Protein AF-0000000085931974 (afdb_homodimer)

Nearest PDB structures (foldseek):
  4r8u-assembly2_B  TM=4.110E-01  e=5.109E-01  Escherichia coli K-12
  4irc-assembly1_F  TM=4.741E-01  e=1.560E+00  Escherichia coli K-12
  1unn-assembly1_C  TM=3.376E-01  e=4.242E-01  Escherichia coli
  3ngd-assembly1_A  TM=4.685E-01  e=1.766E+00  Homo sapiens
  7yll-assembly1_A  TM=4.801E-01  e=3.097E-01  Caldanaerobacter subterraneus subsp. tengcongensis MB4

Structure (mmCIF, N/CA/C/O backbone):
data_AF-0000000085931974-model_v1
#
loop_
_entity.id
_entity.type
_entity.pdbx_description
1 polymer 'PD-(D/E)XK nuclease superfamily protein'
#
loop_
_atom_site.group_PDB
_atom_site.id
_atom_site.type_symbol
_atom_site.label_atom_id
_atom_site.label_alt_id
_atom_site.label_comp_id
_atom_site.label_asym_id
_atom_site.label_entity_id
_atom_site.label_seq_id
_atom_site.pdbx_PDB_ins_code
_atom_site.Cartn_x
_atom_site.Cartn_y
_atom_site.Cartn_z
_atom_site.occupancy
_atom_site.B_iso_or_equiv
_atom_site.auth_seq_id
_atom_site.auth_comp_id
_atom_site.auth_asym_id
_atom_site.auth_atom_id
_atom_site.pdbx_PDB_model_num
ATOM 1 N N . MET A 1 1 ? -8.586 -16.469 12.344 1 43.38 1 MET A N 1
ATOM 2 C CA . MET A 1 1 ? -7.152 -16.75 12.461 1 43.38 1 MET A CA 1
ATOM 3 C C . MET A 1 1 ? -6.367 -15.984 11.398 1 43.38 1 MET A C 1
ATOM 5 O O . MET A 1 1 ? -6.785 -15.922 10.242 1 43.38 1 MET A O 1
ATOM 9 N N . LYS A 1 2 ? -5.371 -15.203 11.82 1 60.91 2 LYS A N 1
ATOM 10 C CA . LYS A 1 2 ? -4.48 -14.359 11.023 1 60.91 2 LYS A CA 1
ATOM 11 C C . LYS A 1 2 ? -3.498 -15.211 10.219 1 60.91 2 LYS A C 1
ATOM 13 O O . LYS A 1 2 ? -3.211 -16.344 10.586 1 60.91 2 LYS A O 1
ATOM 18 N N . ILE A 1 3 ? -3.277 -14.836 9.008 1 62.09 3 ILE A N 1
ATOM 19 C CA . ILE A 1 3 ? -2.293 -15.484 8.156 1 62.09 3 ILE A CA 1
ATOM 20 C C . ILE A 1 3 ? -0.945 -15.539 8.867 1 62.09 3 ILE A C 1
ATOM 22 O O . ILE A 1 3 ? -0.57 -14.602 9.57 1 62.09 3 ILE A O 1
ATOM 26 N N . HIS A 1 4 ? -0.477 -16.781 9.023 1 52.97 4 HIS A N 1
ATOM 27 C CA . HIS A 1 4 ? 0.817 -17 9.664 1 52.97 4 HIS A CA 1
ATOM 28 C C . HIS A 1 4 ? 1.928 -17.125 8.625 1 52.97 4 HIS A C 1
ATOM 30 O O . HIS A 1 4 ? 1.738 -17.75 7.578 1 52.97 4 HIS A O 1
ATOM 36 N N . TYR A 1 5 ? 3.035 -16.562 8.914 1 55.66 5 TYR A N 1
ATOM 37 C CA . TYR A 1 5 ? 4.191 -16.672 8.039 1 55.66 5 TYR A CA 1
ATOM 38 C C . TYR A 1 5 ? 4.754 -18.094 8.07 1 55.66 5 TYR A C 1
ATOM 40 O O . TYR A 1 5 ? 5.246 -18.594 7.055 1 55.66 5 TYR A O 1
ATOM 48 N N . PHE A 1 6 ? 4.441 -18.703 9.211 1 53.41 6 PHE A N 1
ATOM 49 C CA . PHE A 1 6 ? 4.957 -20.062 9.367 1 53.41 6 PHE A CA 1
ATOM 50 C C . PHE A 1 6 ? 3.816 -21.078 9.367 1 53.41 6 PHE A C 1
ATOM 52 O O . PHE A 1 6 ? 2.818 -20.891 10.062 1 53.41 6 PHE A O 1
ATOM 59 N N . GLN A 1 7 ? 3.979 -22.094 8.492 1 66.12 7 GLN A N 1
ATOM 60 C CA . GLN A 1 7 ? 2.941 -23.094 8.266 1 66.12 7 GLN A CA 1
ATOM 61 C C . GLN A 1 7 ? 2.576 -23.812 9.555 1 66.12 7 GLN A C 1
ATOM 63 O O . GLN A 1 7 ? 3.457 -24.266 10.289 1 66.12 7 GLN A O 1
ATOM 68 N N . ARG A 1 8 ? 1.282 -23.859 9.938 1 56.88 8 ARG A N 1
ATOM 69 C CA . ARG A 1 8 ? 0.79 -24.531 11.141 1 56.88 8 ARG A CA 1
ATOM 70 C C . ARG A 1 8 ? -0.161 -25.672 10.781 1 56.88 8 ARG A C 1
ATOM 72 O O . ARG A 1 8 ? -0.506 -26.484 11.633 1 56.88 8 ARG A O 1
ATOM 79 N N . TYR A 1 9 ? -0.478 -25.688 9.586 1 64.69 9 TYR A N 1
ATOM 80 C CA . TYR A 1 9 ? -1.444 -26.688 9.148 1 64.69 9 TYR A CA 1
ATOM 81 C C . TYR A 1 9 ? -0.74 -27.938 8.633 1 64.69 9 TYR A C 1
ATOM 83 O O . TYR A 1 9 ? 0.382 -27.859 8.125 1 64.69 9 TYR A O 1
ATOM 91 N N . HIS A 1 10 ? -1.449 -29.109 8.797 1 69.5 10 HIS A N 1
ATOM 92 C CA . HIS A 1 10 ? -0.823 -30.359 8.391 1 69.5 10 HIS A CA 1
ATOM 93 C C . HIS A 1 10 ? -1.6 -31.016 7.254 1 69.5 10 HIS A C 1
ATOM 95 O O . HIS A 1 10 ? -1.014 -31.703 6.406 1 69.5 10 HIS A O 1
ATOM 101 N N . ALA A 1 11 ? -2.928 -30.766 7.301 1 79.06 11 ALA A N 1
ATOM 102 C CA . ALA A 1 11 ? -3.674 -31.344 6.18 1 79.06 11 ALA A CA 1
ATOM 103 C C . ALA A 1 11 ? -3.355 -30.609 4.883 1 79.06 11 ALA A C 1
ATOM 105 O O . ALA A 1 11 ? -3.271 -29.375 4.863 1 79.06 11 ALA A O 1
ATOM 106 N N . LYS A 1 12 ? -3.129 -31.344 3.818 1 81.25 12 LYS A N 1
ATOM 107 C CA . LYS A 1 12 ? -2.645 -30.828 2.545 1 81.25 12 LYS A CA 1
ATOM 108 C C . LYS A 1 12 ? -3.541 -29.703 2.031 1 81.25 12 LYS A C 1
ATOM 110 O O . LYS A 1 12 ? -3.051 -28.688 1.54 1 81.25 12 LYS A O 1
ATOM 115 N N . GLU A 1 13 ? -4.832 -29.938 2.18 1 87.25 13 GLU A N 1
ATOM 116 C CA . GLU A 1 13 ? -5.781 -28.938 1.685 1 87.25 13 GLU A CA 1
ATOM 117 C C . GLU A 1 13 ? -5.66 -27.625 2.461 1 87.25 13 GLU A C 1
ATOM 119 O O . GLU A 1 13 ? -5.656 -26.547 1.867 1 87.25 13 GLU A O 1
ATOM 124 N N . ASN A 1 14 ? -5.523 -27.703 3.787 1 85.12 14 ASN A N 1
ATOM 125 C CA . ASN A 1 14 ? -5.371 -26.516 4.629 1 85.12 14 ASN A CA 1
ATOM 126 C C . ASN A 1 14 ? -4.051 -25.812 4.352 1 85.12 14 ASN A C 1
ATOM 128 O O . ASN A 1 14 ? -3.988 -24.578 4.387 1 85.12 14 ASN A O 1
ATOM 132 N N . VAL A 1 15 ? -3.07 -26.594 4.102 1 87 15 VAL A N 1
ATOM 133 C CA . VAL A 1 15 ? -1.764 -26.031 3.793 1 87 15 VAL A CA 1
ATOM 134 C C . VAL A 1 15 ? -1.839 -25.25 2.484 1 87 15 VAL A C 1
ATOM 136 O O . VAL A 1 15 ? -1.319 -24.125 2.389 1 87 15 VAL A O 1
ATOM 139 N N . ALA A 1 16 ? -2.514 -25.844 1.49 1 90.75 16 ALA A N 1
ATOM 140 C CA . ALA A 1 16 ? -2.66 -25.172 0.2 1 90.75 16 ALA A CA 1
ATOM 141 C C . ALA A 1 16 ? -3.385 -23.828 0.353 1 90.75 16 ALA A C 1
ATOM 143 O O . ALA A 1 16 ? -2.967 -22.828 -0.218 1 90.75 16 ALA A O 1
ATOM 144 N N . THR A 1 17 ? -4.438 -23.891 1.145 1 91.81 17 THR A N 1
ATOM 145 C CA . THR A 1 17 ? -5.207 -22.688 1.388 1 91.81 17 THR A CA 1
ATOM 146 C C . THR A 1 17 ? -4.355 -21.641 2.107 1 91.81 17 THR A C 1
ATOM 148 O O . THR A 1 17 ? -4.324 -20.469 1.708 1 91.81 17 THR A O 1
ATOM 151 N N . ALA A 1 18 ? -3.707 -22.031 3.148 1 89.56 18 ALA A N 1
ATOM 152 C CA . ALA A 1 18 ? -2.891 -21.125 3.955 1 89.56 18 ALA A CA 1
ATOM 153 C C . ALA A 1 18 ? -1.789 -20.5 3.115 1 89.56 18 ALA A C 1
ATOM 155 O O . ALA A 1 18 ? -1.567 -19.281 3.191 1 89.56 18 ALA A O 1
ATOM 156 N N . ASN A 1 19 ? -1.112 -21.297 2.344 1 90.69 19 ASN A N 1
ATOM 157 C CA . ASN A 1 19 ? -0.037 -20.781 1.501 1 90.69 19 ASN A CA 1
ATOM 158 C C . ASN A 1 19 ? -0.562 -19.812 0.454 1 90.69 19 ASN A C 1
ATOM 160 O O . ASN A 1 19 ? 0.1 -18.812 0.136 1 90.69 19 ASN A O 1
ATOM 164 N N . THR A 1 20 ? -1.69 -20.156 -0.089 1 93.56 20 THR A N 1
ATOM 165 C CA . THR A 1 20 ? -2.295 -19.266 -1.069 1 93.56 20 THR A CA 1
ATOM 166 C C . THR A 1 20 ? -2.646 -17.922 -0.432 1 93.56 20 THR A C 1
ATOM 168 O O . THR A 1 20 ? -2.359 -16.859 -1 1 93.56 20 THR A O 1
ATOM 171 N N . MET A 1 21 ? -3.246 -17.953 0.757 1 93.06 21 MET A N 1
ATOM 172 C CA . MET A 1 21 ? -3.6 -16.719 1.454 1 93.06 21 MET A CA 1
ATOM 173 C C . MET A 1 21 ? -2.35 -15.93 1.828 1 93.06 21 MET A C 1
ATOM 175 O O . MET A 1 21 ? -2.359 -14.695 1.807 1 93.06 21 MET A O 1
ATOM 179 N N . LEU A 1 22 ? -1.318 -16.625 2.221 1 91.56 22 LEU A N 1
ATOM 180 C CA . LEU A 1 22 ? -0.052 -15.969 2.512 1 91.56 22 LEU A CA 1
ATOM 181 C C . LEU A 1 22 ? 0.477 -15.242 1.279 1 91.56 22 LEU A C 1
ATOM 183 O O . LEU A 1 22 ? 0.931 -14.102 1.374 1 91.56 22 LEU A O 1
ATOM 187 N N . LEU A 1 23 ? 0.426 -15.953 0.101 1 93.06 23 LEU A N 1
ATOM 188 C CA . LEU A 1 23 ? 0.842 -15.336 -1.154 1 93.06 23 LEU A CA 1
ATOM 189 C C . LEU A 1 23 ? 0.071 -14.047 -1.408 1 93.06 23 LEU A C 1
ATOM 191 O O . LEU A 1 23 ? 0.668 -13.016 -1.722 1 93.06 23 LEU A O 1
ATOM 195 N N . LEU A 1 24 ? -1.22 -14.125 -1.218 1 94.31 24 LEU A N 1
ATOM 196 C CA . LEU A 1 24 ? -2.07 -12.977 -1.489 1 94.31 24 LEU A CA 1
ATOM 197 C C . LEU A 1 24 ? -1.818 -11.859 -0.476 1 94.31 24 LEU A C 1
ATOM 199 O O . LEU A 1 24 ? -1.807 -10.68 -0.833 1 94.31 24 LEU A O 1
ATOM 203 N N . SER A 1 25 ? -1.664 -12.242 0.721 1 92.69 25 SER A N 1
ATOM 204 C CA . SER A 1 25 ? -1.343 -11.266 1.757 1 92.69 25 SER A CA 1
ATOM 205 C C . SER A 1 25 ? -0.024 -10.562 1.46 1 92.69 25 SER A C 1
ATOM 207 O O . SER A 1 25 ? 0.095 -9.352 1.657 1 92.69 25 SER A O 1
ATOM 209 N N . ARG A 1 26 ? 0.921 -11.25 0.996 1 90.69 26 ARG A N 1
ATOM 210 C CA . ARG A 1 26 ? 2.213 -10.68 0.633 1 90.69 26 ARG A CA 1
ATOM 211 C C . ARG A 1 26 ? 2.072 -9.703 -0.529 1 90.69 26 ARG A C 1
ATOM 213 O O . ARG A 1 26 ? 2.713 -8.648 -0.544 1 90.69 26 ARG A O 1
ATOM 220 N N . LEU A 1 27 ? 1.305 -10.172 -1.467 1 93.06 27 LEU A N 1
ATOM 221 C CA . LEU A 1 27 ? 1.057 -9.266 -2.586 1 93.06 27 LEU A CA 1
ATOM 222 C C . LEU A 1 27 ? 0.436 -7.961 -2.102 1 93.06 27 LEU A C 1
ATOM 224 O O . LEU A 1 27 ? 0.832 -6.879 -2.543 1 93.06 27 LEU A O 1
ATOM 228 N N . TYR A 1 28 ? -0.49 -8.023 -1.194 1 92.19 28 TYR A N 1
ATOM 229 C CA . TYR A 1 28 ? -1.161 -6.855 -0.639 1 92.19 28 TYR A CA 1
ATOM 230 C C . TYR A 1 28 ? -0.172 -5.953 0.089 1 92.19 28 TYR A C 1
ATOM 232 O O . TYR A 1 28 ? -0.203 -4.73 -0.073 1 92.19 28 TYR A O 1
ATOM 240 N N . GLN A 1 29 ? 0.639 -6.566 0.833 1 88 29 GLN A N 1
ATOM 241 C CA . GLN A 1 29 ? 1.618 -5.812 1.61 1 88 29 GLN A CA 1
ATOM 242 C C . GLN A 1 29 ? 2.666 -5.172 0.703 1 88 29 GLN A C 1
ATOM 244 O O . GLN A 1 29 ? 3.143 -4.07 0.977 1 88 29 GLN A O 1
ATOM 249 N N . TYR A 1 30 ? 2.982 -5.902 -0.3 1 89.94 30 TYR A N 1
ATOM 250 C CA . TYR A 1 30 ? 3.984 -5.418 -1.243 1 89.94 30 TYR A CA 1
ATOM 251 C C . TYR A 1 30 ? 3.473 -4.203 -2.008 1 89.94 30 TYR A C 1
ATOM 253 O O . TYR A 1 30 ? 4.18 -3.199 -2.137 1 89.94 30 TYR A O 1
ATOM 261 N N . SER A 1 31 ? 2.303 -4.293 -2.508 1 91.06 31 SER A N 1
ATOM 262 C CA . SER A 1 31 ? 1.658 -3.213 -3.246 1 91.06 31 SER A CA 1
ATOM 263 C C . SER A 1 31 ? 0.14 -3.355 -3.225 1 91.06 31 SER A C 1
ATOM 265 O O . SER A 1 31 ? -0.415 -4.234 -3.889 1 91.06 31 SER A O 1
ATOM 267 N N . THR A 1 32 ? -0.448 -2.447 -2.582 1 91.25 32 THR A N 1
ATOM 268 C CA . THR A 1 32 ? -1.904 -2.451 -2.498 1 91.25 32 THR A CA 1
ATOM 269 C C . THR A 1 32 ? -2.525 -2.268 -3.881 1 91.25 32 THR A C 1
ATOM 271 O O . THR A 1 32 ? -3.531 -2.9 -4.203 1 91.25 32 THR A O 1
ATOM 274 N N . ASP A 1 33 ? -1.926 -1.483 -4.672 1 90.06 33 ASP A N 1
ATOM 275 C CA . ASP A 1 33 ? -2.42 -1.232 -6.023 1 90.06 33 ASP A CA 1
ATOM 276 C C . ASP A 1 33 ? -2.385 -2.506 -6.867 1 90.06 33 ASP A C 1
ATOM 278 O O . ASP A 1 33 ? -3.363 -2.838 -7.539 1 90.06 33 ASP A O 1
ATOM 282 N N . LYS A 1 34 ? -1.275 -3.223 -6.836 1 91.38 34 LYS A N 1
ATOM 283 C CA . LYS A 1 34 ? -1.141 -4.449 -7.613 1 91.38 34 LYS A CA 1
ATOM 284 C C . LYS A 1 34 ? -2.096 -5.527 -7.109 1 91.38 34 LYS A C 1
ATOM 286 O O . LYS A 1 34 ? -2.656 -6.289 -7.902 1 91.38 34 LYS A O 1
ATOM 291 N N . PHE A 1 35 ? -2.246 -5.543 -5.809 1 94.69 35 PHE A N 1
ATOM 292 C CA . PHE A 1 35 ? -3.178 -6.496 -5.215 1 94.69 35 PHE A CA 1
ATOM 293 C C . PHE A 1 35 ? -4.594 -6.258 -5.727 1 94.69 35 PHE A C 1
ATOM 295 O O . PHE A 1 35 ? -5.277 -7.195 -6.145 1 94.69 35 PHE A O 1
ATOM 302 N N . PHE A 1 36 ? -5.02 -5.043 -5.777 1 93.75 36 PHE A N 1
ATOM 303 C CA . PHE A 1 36 ? -6.383 -4.746 -6.188 1 93.75 36 PHE A CA 1
ATOM 304 C C . PHE A 1 36 ? -6.531 -4.867 -7.699 1 93.75 36 PHE A C 1
ATOM 306 O O . PHE A 1 36 ? -7.59 -5.262 -8.195 1 93.75 36 PHE A O 1
ATOM 313 N N . ARG A 1 37 ? -5.527 -4.551 -8.406 1 90.62 37 ARG A N 1
ATOM 314 C CA . ARG A 1 37 ? -5.566 -4.812 -9.836 1 90.62 37 ARG A CA 1
ATOM 315 C C . ARG A 1 37 ? -5.762 -6.297 -10.117 1 90.62 37 ARG A C 1
ATOM 317 O O . ARG A 1 37 ? -6.523 -6.672 -11.016 1 90.62 37 ARG A O 1
ATOM 324 N N . PHE A 1 38 ? -5.043 -7.098 -9.367 1 93.38 38 PHE A N 1
ATOM 325 C CA . PHE A 1 38 ? -5.191 -8.547 -9.445 1 93.38 38 PHE A CA 1
ATOM 326 C C . PHE A 1 38 ? -6.633 -8.961 -9.172 1 93.38 38 PHE A C 1
ATOM 328 O O . PHE A 1 38 ? -7.238 -9.68 -9.969 1 93.38 38 PHE A O 1
ATOM 335 N N . LEU A 1 39 ? -7.246 -8.461 -8.078 1 94.69 39 LEU A N 1
ATOM 336 C CA . LEU A 1 39 ? -8.617 -8.828 -7.742 1 94.69 39 LEU A CA 1
ATOM 337 C C . LEU A 1 39 ? -9.594 -8.32 -8.797 1 94.69 39 LEU A C 1
ATOM 339 O O . LEU A 1 39 ? -10.5 -9.047 -9.203 1 94.69 39 LEU A O 1
ATOM 343 N N . ASN A 1 40 ? -9.391 -7.105 -9.195 1 91.31 40 ASN A N 1
ATOM 344 C CA . ASN A 1 40 ? -10.305 -6.461 -10.133 1 91.31 40 ASN A CA 1
ATOM 345 C C . ASN A 1 40 ? -10.297 -7.156 -11.492 1 91.31 40 ASN A C 1
ATOM 347 O O . ASN A 1 40 ? -11.273 -7.078 -12.242 1 91.31 40 ASN A O 1
ATOM 351 N N . SER A 1 41 ? -9.258 -7.84 -11.773 1 85.12 41 SER A N 1
ATOM 352 C CA . SER A 1 41 ? -9.117 -8.477 -13.078 1 85.12 41 SER A CA 1
ATOM 353 C C . SER A 1 41 ? -10.047 -9.688 -13.203 1 85.12 41 SER A C 1
ATOM 355 O O . SER A 1 41 ? -10.367 -10.117 -14.312 1 85.12 41 SER A O 1
ATOM 357 N N . TRP A 1 42 ? -10.547 -10.219 -12.07 1 85.69 42 TRP A N 1
ATOM 358 C CA . TRP A 1 42 ? -11.312 -11.445 -12.234 1 85.69 42 TRP A CA 1
ATOM 359 C C . TRP A 1 42 ? -12.414 -11.539 -11.18 1 85.69 42 TRP A C 1
ATOM 361 O O . TRP A 1 42 ? -13.43 -12.211 -11.398 1 85.69 42 TRP A O 1
ATOM 371 N N . ALA A 1 43 ? -12.211 -10.961 -10.047 1 90.06 43 ALA A N 1
ATOM 372 C CA . ALA A 1 43 ? -13.117 -11.211 -8.93 1 90.06 43 ALA A CA 1
ATOM 373 C C . ALA A 1 43 ? -14.297 -10.242 -8.953 1 90.06 43 ALA A C 1
ATOM 375 O O . ALA A 1 43 ? -15.422 -10.609 -8.594 1 90.06 43 ALA A O 1
ATOM 376 N N . PHE A 1 44 ? -14.031 -9.047 -9.375 1 91.5 44 PHE A N 1
ATOM 377 C CA . PHE A 1 44 ? -15.047 -8.008 -9.227 1 91.5 44 PHE A CA 1
ATOM 378 C C . PHE A 1 44 ? -15.539 -7.543 -10.594 1 91.5 44 PHE A C 1
ATOM 380 O O . PHE A 1 44 ? -14.836 -7.68 -11.594 1 91.5 44 PHE A O 1
ATOM 387 N N . PRO A 1 45 ? -16.797 -7.082 -10.602 1 85.88 45 PRO A N 1
ATOM 388 C CA . PRO A 1 45 ? -17.281 -6.504 -11.859 1 85.88 45 PRO A CA 1
ATOM 389 C C . PRO A 1 45 ? -16.531 -5.238 -12.258 1 85.88 45 PRO A C 1
ATOM 391 O O . PRO A 1 45 ? -15.914 -4.586 -11.406 1 85.88 45 PRO A O 1
ATOM 394 N N . GLU A 1 46 ? -16.672 -4.984 -13.508 1 82.19 46 GLU A N 1
ATOM 395 C CA . GLU A 1 46 ? -16.047 -3.768 -14.023 1 82.19 46 GLU A CA 1
ATOM 396 C C . GLU A 1 46 ? -16.625 -2.527 -13.344 1 82.19 46 GLU A C 1
ATOM 398 O O . GLU A 1 46 ? -17.828 -2.438 -13.125 1 82.19 46 GLU A O 1
ATOM 403 N N . GLY A 1 47 ? -15.758 -1.657 -12.93 1 78.69 47 GLY A N 1
ATOM 404 C CA . GLY A 1 47 ? -16.219 -0.398 -12.367 1 78.69 47 GLY A CA 1
ATOM 405 C C . GLY A 1 47 ? -16.219 -0.389 -10.844 1 78.69 47 GLY A C 1
ATOM 406 O O . GLY A 1 47 ? -16.328 0.67 -10.227 1 78.69 47 GLY A O 1
ATOM 407 N N . PHE A 1 48 ? -16.188 -1.596 -10.234 1 88.5 48 PHE A N 1
ATOM 408 C CA . PHE A 1 48 ? -16.125 -1.634 -8.773 1 88.5 48 PHE A CA 1
ATOM 409 C C . PHE A 1 48 ? -14.852 -0.977 -8.266 1 88.5 48 PHE A C 1
ATOM 411 O O . PHE A 1 48 ? -13.758 -1.291 -8.734 1 88.5 48 PHE A O 1
ATOM 418 N N . GLU A 1 49 ? -15.016 -0.059 -7.359 1 88.56 49 GLU A N 1
ATOM 419 C CA . GLU A 1 49 ? -13.875 0.586 -6.727 1 88.56 49 GLU A CA 1
ATOM 420 C C . GLU A 1 49 ? -13.453 -0.148 -5.453 1 88.56 49 GLU A C 1
ATOM 422 O O . GLU A 1 49 ? -13.961 0.144 -4.371 1 88.56 49 GLU A O 1
ATOM 427 N N . SER A 1 50 ? -12.469 -1.005 -5.609 1 90.44 50 SER A N 1
ATOM 428 C CA . SER A 1 50 ? -12.039 -1.844 -4.496 1 90.44 50 SER A CA 1
ATOM 429 C C . SER A 1 50 ? -11.164 -1.065 -3.525 1 90.44 50 SER A C 1
ATOM 431 O O . SER A 1 50 ? -11.086 -1.402 -2.342 1 90.44 50 SER A O 1
ATOM 433 N N . GLU A 1 51 ? -10.5 -0.057 -4.023 1 91.31 51 GLU A N 1
ATOM 434 C CA . GLU A 1 51 ? -9.641 0.776 -3.186 1 91.31 51 GLU A CA 1
ATOM 435 C C . GLU A 1 51 ? -10.398 1.986 -2.648 1 91.31 51 GLU A C 1
ATOM 437 O O . GLU A 1 51 ? -11.555 2.213 -3.016 1 91.31 51 GLU A O 1
ATOM 442 N N . ILE A 1 52 ? -9.734 2.678 -1.794 1 92.56 52 ILE A N 1
ATOM 443 C CA . ILE A 1 52 ? -10.297 3.891 -1.213 1 92.56 52 ILE A CA 1
ATOM 444 C C . ILE A 1 52 ? -10.523 4.93 -2.309 1 92.56 52 ILE A C 1
ATOM 446 O O . ILE A 1 52 ? -9.711 5.059 -3.227 1 92.56 52 ILE A O 1
ATOM 450 N N . VAL A 1 53 ? -11.641 5.625 -2.229 1 91 53 VAL A N 1
ATOM 451 C CA . VAL A 1 53 ? -11.953 6.676 -3.189 1 91 53 VAL A CA 1
ATOM 452 C C . VAL A 1 53 ? -12.039 8.023 -2.475 1 91 53 VAL A C 1
ATOM 454 O O . VAL A 1 53 ? -12.719 8.141 -1.448 1 91 53 VAL A O 1
ATOM 457 N N . PHE A 1 54 ? -11.25 8.977 -2.965 1 91.69 54 PHE A N 1
ATOM 458 C CA . PHE A 1 54 ? -11.344 10.367 -2.541 1 91.69 54 PHE A CA 1
ATOM 459 C C . PHE A 1 54 ? -12.172 11.18 -3.533 1 91.69 54 PHE A C 1
ATOM 461 O O . PHE A 1 54 ? -11.867 11.203 -4.727 1 91.69 54 PHE A O 1
ATOM 468 N N . GLN A 1 55 ? -13.25 11.766 -3.059 1 89.12 55 GLN A N 1
ATOM 469 C CA . GLN A 1 55 ? -14.094 12.562 -3.945 1 89.12 55 GLN A CA 1
ATOM 470 C C . GLN A 1 55 ? -14.305 13.969 -3.389 1 89.12 55 GLN A C 1
ATOM 472 O O . GLN A 1 55 ? -14.586 14.133 -2.199 1 89.12 55 GLN A O 1
ATOM 477 N N . LEU A 1 56 ? -14.062 14.93 -4.246 1 88.88 56 LEU A N 1
ATOM 478 C CA . LEU A 1 56 ? -14.328 16.312 -3.857 1 88.88 56 LEU A CA 1
ATOM 479 C C . LEU A 1 56 ? -15.727 16.734 -4.289 1 88.88 56 LEU A C 1
ATOM 481 O O . LEU A 1 56 ? -16.234 16.266 -5.309 1 88.88 56 LEU A O 1
ATOM 485 N N . GLN A 1 57 ? -16.344 17.484 -3.504 1 82.38 57 GLN A N 1
ATOM 486 C CA . GLN A 1 57 ? -17.625 18.125 -3.818 1 82.38 57 GLN A CA 1
ATOM 487 C C . GLN A 1 57 ? -18.672 17.094 -4.234 1 82.38 57 GLN A C 1
ATOM 489 O O . GLN A 1 57 ? -19.297 17.219 -5.289 1 82.38 57 GLN A O 1
ATOM 494 N N . GLU A 1 58 ? -18.797 16.188 -3.385 1 84 58 GLU A N 1
ATOM 495 C CA . GLU A 1 58 ? -19.797 15.156 -3.672 1 84 58 GLU A CA 1
ATOM 496 C C . GLU A 1 58 ? -21.203 15.688 -3.482 1 84 58 GLU A C 1
ATOM 498 O O . GLU A 1 58 ? -21.578 16.125 -2.385 1 84 58 GLU A O 1
ATOM 503 N N . LYS A 1 59 ? -21.906 15.625 -4.598 1 78.62 59 LYS A N 1
ATOM 504 C CA . LYS A 1 59 ? -23.281 16.125 -4.578 1 78.62 59 LYS A CA 1
ATOM 505 C C . LYS A 1 59 ? -24.266 15.023 -4.195 1 78.62 59 LYS A C 1
ATOM 507 O O . LYS A 1 59 ? -24.172 13.898 -4.691 1 78.62 59 LYS A O 1
ATOM 512 N N . ASN A 1 60 ? -24.953 15.305 -3.135 1 76.81 60 ASN A N 1
ATOM 513 C CA . ASN A 1 60 ? -26.078 14.445 -2.791 1 76.81 60 ASN A CA 1
ATOM 514 C C . ASN A 1 60 ? -27.406 15.188 -2.93 1 76.81 60 ASN A C 1
ATOM 516 O O . ASN A 1 60 ? -27.438 16.359 -3.312 1 76.81 60 ASN A O 1
ATOM 520 N N . ASP A 1 61 ? -28.531 14.562 -2.922 1 68.31 61 ASP A N 1
ATOM 521 C CA . ASP A 1 61 ? -29.844 15.148 -3.172 1 68.31 61 ASP A CA 1
ATOM 522 C C . ASP A 1 61 ? -30.062 16.391 -2.316 1 68.31 61 ASP A C 1
ATOM 524 O O . ASP A 1 61 ? -30.641 17.375 -2.783 1 68.31 61 ASP A O 1
ATOM 528 N N . LYS A 1 62 ? -29.469 16.484 -1.146 1 70.38 62 LYS A N 1
ATOM 529 C CA . LYS A 1 62 ? -29.859 17.547 -0.221 1 70.38 62 LYS A CA 1
ATOM 530 C C . LYS A 1 62 ? -28.656 18.438 0.126 1 70.38 62 LYS A C 1
ATOM 532 O O . LYS A 1 62 ? -28.812 19.469 0.776 1 70.38 62 LYS A O 1
ATOM 537 N N . SER A 1 63 ? -27.5 17.938 -0.292 1 79.44 63 SER A N 1
ATOM 538 C CA . SER A 1 63 ? -26.344 18.688 0.177 1 79.44 63 SER A CA 1
ATOM 539 C C . SER A 1 63 ? -25.094 18.344 -0.621 1 79.44 63 SER A C 1
ATOM 541 O O . SER A 1 63 ? -25.062 17.328 -1.323 1 79.44 63 SER A O 1
ATOM 543 N N . VAL A 1 64 ? -24.219 19.312 -0.656 1 85.25 64 VAL A N 1
ATOM 544 C CA . VAL A 1 64 ? -22.922 19.094 -1.286 1 85.25 64 VAL A CA 1
ATOM 545 C C . VAL A 1 64 ? -21.828 19.016 -0.218 1 85.25 64 VAL A C 1
ATOM 547 O O . VAL A 1 64 ? -21.562 19.984 0.482 1 85.25 64 VAL A O 1
ATOM 550 N N . LEU A 1 65 ? -21.312 17.766 -0.049 1 89.56 65 LEU A N 1
ATOM 551 C CA . LEU A 1 65 ? -20.172 17.578 0.845 1 89.56 65 LEU A CA 1
ATOM 552 C C . LEU A 1 65 ? -18.891 18.078 0.203 1 89.56 65 LEU A C 1
ATOM 554 O O . LEU A 1 65 ? -18.656 17.875 -0.994 1 89.56 65 LEU A O 1
ATOM 558 N N . ASP A 1 66 ? -18.062 18.672 0.971 1 90.12 66 ASP A N 1
ATOM 559 C CA . ASP A 1 66 ? -16.797 19.156 0.429 1 90.12 66 ASP A CA 1
ATOM 560 C C . ASP A 1 66 ? -15.938 18.016 -0.079 1 90.12 66 ASP A C 1
ATOM 562 O O . ASP A 1 66 ? -15.242 18.141 -1.087 1 90.12 66 ASP A O 1
ATOM 566 N N . ALA A 1 67 ? -15.938 16.969 0.663 1 92.25 67 ALA A N 1
ATOM 567 C CA . ALA A 1 67 ? -15.18 15.797 0.237 1 92.25 67 ALA A CA 1
ATOM 568 C C . ALA A 1 67 ? -15.719 14.523 0.896 1 92.25 67 ALA A C 1
ATOM 570 O O . ALA A 1 67 ? -16.453 14.594 1.889 1 92.25 67 ALA A O 1
ATOM 571 N N . THR A 1 68 ? -15.438 13.422 0.317 1 94.19 68 THR A N 1
ATOM 572 C CA . THR A 1 68 ? -15.711 12.125 0.923 1 94.19 68 THR A CA 1
ATOM 573 C C . THR A 1 68 ? -14.523 11.188 0.74 1 94.19 68 THR A C 1
ATOM 575 O O . THR A 1 68 ? -13.797 11.281 -0.252 1 94.19 68 THR A O 1
ATOM 578 N N . ILE A 1 69 ? -14.25 10.414 1.674 1 94.44 69 ILE A N 1
ATOM 579 C CA . ILE A 1 69 ? -13.367 9.25 1.618 1 94.44 69 ILE A CA 1
ATOM 580 C C . ILE A 1 69 ? -14.18 7.977 1.811 1 94.44 69 ILE A C 1
ATOM 582 O O . ILE A 1 69 ? -14.789 7.773 2.865 1 94.44 69 ILE A O 1
ATOM 586 N N . THR A 1 70 ? -14.211 7.176 0.827 1 95 70 THR A N 1
ATOM 587 C CA . THR A 1 70 ? -15.086 6.012 0.897 1 95 70 THR A CA 1
ATOM 588 C C . THR A 1 70 ? -14.328 4.734 0.558 1 95 70 THR A C 1
ATOM 590 O O . THR A 1 70 ? -13.414 4.754 -0.27 1 95 70 THR A O 1
ATOM 593 N N . GLN A 1 71 ? -14.672 3.688 1.216 1 94.94 71 GLN A N 1
ATOM 594 C CA . GLN A 1 71 ? -14.258 2.32 0.923 1 94.94 71 GLN A CA 1
ATOM 595 C C . GLN A 1 71 ? -15.461 1.383 0.852 1 94.94 71 GLN A C 1
ATOM 597 O O . GLN A 1 71 ? -16.25 1.308 1.792 1 94.94 71 GLN A O 1
ATOM 602 N N . ASP A 1 72 ? -15.586 0.682 -0.203 1 94.31 72 ASP A N 1
ATOM 603 C CA . ASP A 1 72 ? -16.672 -0.279 -0.367 1 94.31 72 ASP A CA 1
ATOM 604 C C . ASP A 1 72 ? -16.297 -1.635 0.229 1 94.31 72 ASP A C 1
ATOM 606 O O . ASP A 1 72 ? -15.117 -1.96 0.357 1 94.31 72 ASP A O 1
ATOM 610 N N . SER A 1 73 ? -17.281 -2.332 0.566 1 95.44 73 SER A N 1
ATOM 611 C CA . SER A 1 73 ? -17.047 -3.629 1.195 1 95.44 73 SER A CA 1
ATOM 612 C C . SER A 1 73 ? -17.031 -4.75 0.161 1 95.44 73 SER A C 1
ATOM 614 O O . SER A 1 73 ? -17.703 -4.66 -0.87 1 95.44 73 SER A O 1
ATOM 616 N N . PHE A 1 74 ? -16.297 -5.781 0.388 1 96.19 74 PHE A N 1
ATOM 617 C CA . PHE A 1 74 ? -16.391 -7.031 -0.36 1 96.19 74 PHE A CA 1
ATOM 618 C C . PHE A 1 74 ? -16.016 -8.219 0.517 1 96.19 74 PHE A C 1
ATOM 620 O O . PHE A 1 74 ? -15.406 -8.047 1.578 1 96.19 74 PHE A O 1
ATOM 627 N N . LYS A 1 75 ? -16.453 -9.383 0.151 1 95.62 75 LYS A N 1
ATOM 628 C CA . LYS A 1 75 ? -16.094 -10.656 0.766 1 95.62 75 LYS A CA 1
ATOM 629 C C . LYS A 1 75 ? -15.82 -11.727 -0.294 1 95.62 75 LYS A C 1
ATOM 631 O O . LYS A 1 75 ? -16.641 -11.93 -1.192 1 95.62 75 LYS A O 1
ATOM 636 N N . ILE A 1 76 ? -14.664 -12.25 -0.216 1 96.56 76 ILE A N 1
ATOM 637 C CA . ILE A 1 76 ? -14.32 -13.414 -1.025 1 96.56 76 ILE A CA 1
ATOM 638 C C . ILE A 1 76 ? -14.227 -14.648 -0.138 1 96.56 76 ILE A C 1
ATOM 640 O O . ILE A 1 76 ? -13.359 -14.734 0.735 1 96.56 76 ILE A O 1
ATOM 644 N N . ALA A 1 77 ? -15.156 -15.523 -0.277 1 96.19 77 ALA A N 1
ATOM 645 C CA . ALA A 1 77 ? -15.125 -16.812 0.405 1 96.19 77 ALA A CA 1
ATOM 646 C C . ALA A 1 77 ? -14.414 -17.859 -0.441 1 96.19 77 ALA A C 1
ATOM 648 O O . ALA A 1 77 ? -14.766 -18.078 -1.604 1 96.19 77 ALA A O 1
ATOM 649 N N . VAL A 1 78 ? -13.438 -18.5 0.113 1 95.31 78 VAL A N 1
ATOM 650 C CA . VAL A 1 78 ? -12.586 -19.406 -0.653 1 95.31 78 VAL A CA 1
ATOM 651 C C . VAL A 1 78 ? -12.828 -20.844 -0.201 1 95.31 78 VAL A C 1
ATOM 653 O O . VAL A 1 78 ? -12.812 -21.141 0.998 1 95.31 78 VAL A O 1
ATOM 656 N N . GLU A 1 79 ? -13.148 -21.703 -1.058 1 94.94 79 GLU A N 1
ATOM 657 C CA . GLU A 1 79 ? -13.188 -23.156 -0.876 1 94.94 79 GLU A CA 1
ATOM 658 C C . GLU A 1 79 ? -12.141 -23.844 -1.739 1 94.94 79 GLU A C 1
ATOM 660 O O . GLU A 1 79 ? -12.164 -23.734 -2.967 1 94.94 79 GLU A O 1
ATOM 665 N N . THR A 1 80 ? -11.227 -24.484 -1.139 1 93.88 80 THR A N 1
ATOM 666 C CA . THR A 1 80 ? -10.102 -25.109 -1.825 1 93.88 80 THR A CA 1
ATOM 667 C C . THR A 1 80 ? -10.242 -26.625 -1.827 1 93.88 80 THR A C 1
ATOM 669 O O . THR A 1 80 ? -10.695 -27.219 -0.841 1 93.88 80 THR A O 1
ATOM 672 N N . LYS A 1 81 ? -9.875 -27.25 -2.857 1 91.94 81 LYS A N 1
ATOM 673 C CA . LYS A 1 81 ? -9.797 -28.703 -2.971 1 91.94 81 LYS A CA 1
ATOM 674 C C . LYS A 1 81 ? -8.492 -29.125 -3.631 1 91.94 81 LYS A C 1
ATOM 676 O O . LYS A 1 81 ? -7.863 -28.344 -4.344 1 91.94 81 LYS A O 1
ATOM 681 N N . LEU A 1 82 ? -8.125 -30.359 -3.363 1 88.62 82 LEU A N 1
ATOM 682 C CA . LEU A 1 82 ? -6.922 -30.938 -3.965 1 88.62 82 LEU A CA 1
ATOM 683 C C . LEU A 1 82 ? -7.254 -31.656 -5.262 1 88.62 82 LEU A C 1
ATOM 685 O O . LEU A 1 82 ? -6.355 -32.125 -5.965 1 88.62 82 LEU A O 1
ATOM 689 N N . SER A 1 83 ? -8.492 -31.812 -5.441 1 81.75 83 SER A N 1
ATOM 690 C CA . SER A 1 83 ? -9.039 -32.312 -6.695 1 81.75 83 SER A CA 1
ATOM 691 C C . SER A 1 83 ? -10.273 -31.531 -7.117 1 81.75 83 SER A C 1
ATOM 693 O O . SER A 1 83 ? -10.656 -30.562 -6.453 1 81.75 83 SER A O 1
ATOM 695 N N . ASP A 1 84 ? -10.789 -31.812 -8.203 1 70.69 84 ASP A N 1
ATOM 696 C CA . ASP A 1 84 ? -11.93 -31.047 -8.68 1 70.69 84 ASP A CA 1
ATOM 697 C C . ASP A 1 84 ? -13.211 -31.453 -7.953 1 70.69 84 ASP A C 1
ATOM 699 O O . ASP A 1 84 ? -14.312 -31.188 -8.438 1 70.69 84 ASP A O 1
ATOM 703 N N . TRP A 1 85 ? -13.062 -31.922 -6.832 1 77.94 85 TRP A N 1
ATOM 704 C CA . TRP A 1 85 ? -14.25 -32.469 -6.184 1 77.94 85 TRP A CA 1
ATOM 705 C C . TRP A 1 85 ? -14.883 -31.453 -5.246 1 77.94 85 TRP A C 1
ATOM 707 O O . TRP A 1 85 ? -14.727 -31.547 -4.027 1 77.94 85 TRP A O 1
ATOM 717 N N . PHE A 1 86 ? -15.617 -30.594 -5.809 1 89.44 86 PHE A N 1
ATOM 718 C CA . PHE A 1 86 ? -16.453 -29.703 -5.02 1 89.44 86 PHE A CA 1
ATOM 719 C C . PHE A 1 86 ? -17.859 -30.266 -4.863 1 89.44 86 PHE A C 1
ATOM 721 O O . PHE A 1 86 ? -18.469 -30.688 -5.844 1 89.44 86 PHE A O 1
ATOM 728 N N . TYR A 1 87 ? -18.328 -30.328 -3.666 1 87.25 87 TYR A N 1
ATOM 729 C CA . TYR A 1 87 ? -19.703 -30.797 -3.449 1 87.25 87 TYR A CA 1
ATOM 730 C C . TYR A 1 87 ? -20.688 -29.641 -3.488 1 87.25 87 TYR A C 1
ATOM 732 O O . TYR A 1 87 ? -20.531 -28.656 -2.752 1 87.25 87 TYR A O 1
ATOM 740 N N . THR A 1 88 ? -21.641 -29.875 -4.273 1 90.12 88 THR A N 1
ATOM 741 C CA . THR A 1 88 ? -22.641 -28.812 -4.484 1 90.12 88 THR A CA 1
ATOM 742 C C . THR A 1 88 ? -23.312 -28.438 -3.17 1 90.12 88 THR A C 1
ATOM 744 O O . THR A 1 88 ? -23.516 -27.25 -2.893 1 90.12 88 THR A O 1
ATOM 747 N N . ASP A 1 89 ? -23.609 -29.406 -2.348 1 89.81 89 ASP A N 1
ATOM 748 C CA . ASP A 1 89 ? -24.281 -29.141 -1.08 1 89.81 89 ASP A CA 1
ATOM 749 C C . ASP A 1 89 ? -23.406 -28.297 -0.158 1 89.81 89 ASP A C 1
ATOM 751 O O . ASP A 1 89 ? -23.906 -27.422 0.557 1 89.81 89 ASP A O 1
ATOM 755 N N . GLN A 1 90 ? -22.172 -28.656 -0.179 1 89.88 90 GLN A N 1
ATOM 756 C CA . GLN A 1 90 ? -21.234 -27.891 0.638 1 89.88 90 GLN A CA 1
ATOM 757 C C . GLN A 1 90 ? -21.156 -26.438 0.18 1 89.88 90 GLN A C 1
ATOM 759 O O . GLN A 1 90 ? -21.188 -25.516 1.002 1 89.88 90 GLN A O 1
ATOM 764 N N . LEU A 1 91 ? -21.094 -26.234 -1.1 1 93.75 91 LEU A N 1
ATOM 765 C CA . LEU A 1 91 ? -21 -24.891 -1.662 1 93.75 91 LEU A CA 1
ATOM 766 C C . LEU A 1 91 ? -22.25 -24.078 -1.341 1 93.75 91 LEU A C 1
ATOM 768 O O . LEU A 1 91 ? -22.172 -22.891 -1.045 1 93.75 91 LEU A O 1
ATOM 772 N N . GLU A 1 92 ? -23.359 -24.75 -1.366 1 92.25 92 GLU A N 1
ATOM 773 C CA . GLU A 1 92 ? -24.625 -24.078 -1.06 1 92.25 92 GLU A CA 1
ATOM 774 C C . GLU A 1 92 ? -24.641 -23.594 0.385 1 92.25 92 GLU A C 1
ATOM 776 O O . GLU A 1 92 ? -25.156 -22.5 0.667 1 92.25 92 GLU A O 1
ATOM 781 N N . ARG A 1 93 ? -24.156 -24.344 1.247 1 91.62 93 ARG A N 1
ATOM 782 C CA . ARG A 1 93 ? -24.094 -23.953 2.65 1 91.62 93 ARG A CA 1
ATOM 783 C C . ARG A 1 93 ? -23.234 -22.719 2.842 1 91.62 93 ARG A C 1
ATOM 785 O O . ARG A 1 93 ? -23.5 -21.891 3.717 1 91.62 93 ARG A O 1
ATOM 792 N N . HIS A 1 94 ? -22.203 -22.578 1.976 1 93.38 94 HIS A N 1
ATOM 793 C CA . HIS A 1 94 ? -21.266 -21.469 2.078 1 93.38 94 HIS A CA 1
ATOM 794 C C . HIS A 1 94 ? -21.938 -20.156 1.688 1 93.38 94 HIS A C 1
ATOM 796 O O . HIS A 1 94 ? -21.484 -19.078 2.076 1 93.38 94 HIS A O 1
ATOM 802 N N . LEU A 1 95 ? -23.031 -20.266 0.958 1 94.12 95 LEU A N 1
ATOM 803 C CA . LEU A 1 95 ? -23.688 -19.062 0.472 1 94.12 95 LEU A CA 1
ATOM 804 C C . LEU A 1 95 ? -24.25 -18.25 1.631 1 94.12 95 LEU A C 1
ATOM 806 O O . LEU A 1 95 ? -24.359 -17.016 1.538 1 94.12 95 LEU A O 1
ATOM 810 N N . SER A 1 96 ? -24.484 -18.906 2.703 1 91.06 96 SER A N 1
ATOM 811 C CA . SER A 1 96 ? -25.078 -18.25 3.857 1 91.06 96 SER A CA 1
ATOM 812 C C . SER A 1 96 ? -24.047 -17.406 4.605 1 91.06 96 SER A C 1
ATOM 814 O O . SER A 1 96 ? -24.406 -16.625 5.484 1 91.06 96 SER A O 1
ATO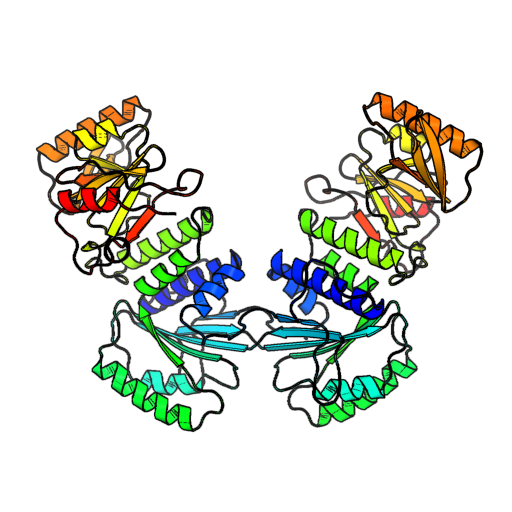M 816 N N . SER A 1 97 ? -22.797 -17.562 4.242 1 92.44 97 SER A N 1
ATOM 817 C CA . SER A 1 97 ? -21.734 -16.828 4.934 1 92.44 97 SER 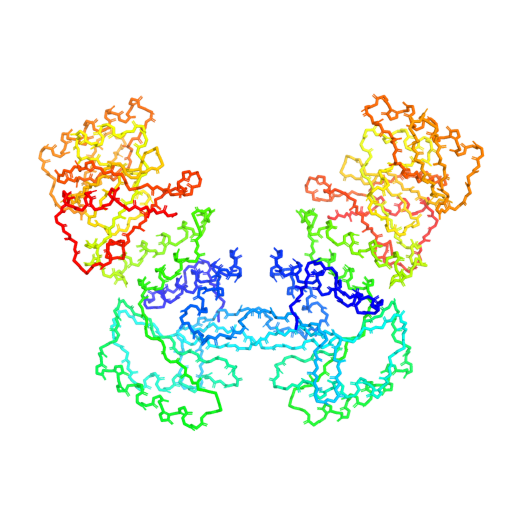A CA 1
ATOM 818 C C . SER A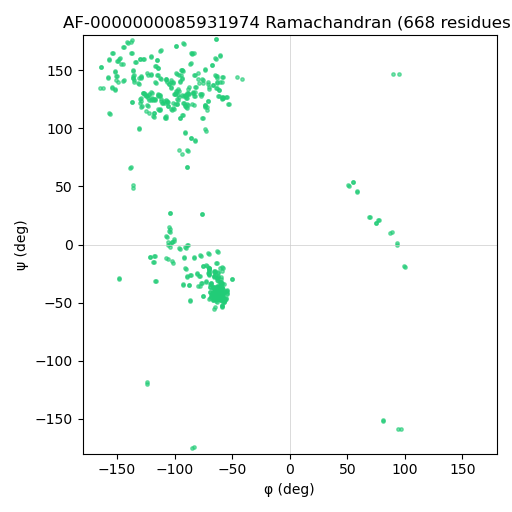 1 97 ? -21.703 -15.367 4.512 1 92.44 97 SER A C 1
ATOM 820 O O . SER A 1 97 ? -21.078 -14.539 5.18 1 92.44 97 SER A O 1
ATOM 822 N N . PHE A 1 98 ? -22.312 -15.062 3.406 1 93.94 98 PHE A N 1
ATOM 823 C CA . PHE A 1 98 ? -22.328 -13.695 2.9 1 93.94 98 PHE A CA 1
ATOM 824 C C . PHE A 1 98 ? -23.438 -12.891 3.57 1 93.94 98 PHE A C 1
ATOM 826 O O . PHE A 1 98 ? -24.5 -13.43 3.91 1 93.94 98 PHE A O 1
ATOM 833 N N . LYS A 1 99 ? -23.203 -11.625 3.785 1 89.88 99 LYS A N 1
ATOM 834 C CA . LYS A 1 99 ? -24.156 -10.719 4.414 1 89.88 99 LYS A CA 1
ATOM 835 C C . LYS A 1 99 ? -24.453 -9.523 3.52 1 89.88 99 LYS A C 1
ATOM 837 O O . LYS A 1 99 ? -24.891 -9.688 2.377 1 89.88 99 LYS A O 1
ATOM 842 N N . ASN A 1 100 ? -24.188 -8.297 3.938 1 88.75 100 ASN A N 1
ATOM 843 C CA . ASN A 1 100 ? -24.578 -7.117 3.18 1 88.75 100 ASN A CA 1
ATOM 844 C C . ASN A 1 100 ? -23.375 -6.496 2.455 1 88.75 100 ASN A C 1
ATOM 846 O O . ASN A 1 100 ? -23.375 -5.301 2.166 1 88.75 100 ASN A O 1
ATOM 850 N N . GLU A 1 101 ? -22.391 -7.332 2.154 1 93.5 101 GLU A N 1
ATOM 851 C CA . GLU A 1 101 ? -21.234 -6.805 1.427 1 93.5 101 GLU A CA 1
ATOM 852 C C . GLU A 1 101 ? -21.641 -6.32 0.037 1 93.5 101 GLU A C 1
ATOM 854 O O . GLU A 1 101 ? -22.484 -6.93 -0.619 1 93.5 101 GLU A O 1
ATOM 859 N N . LYS A 1 102 ? -20.984 -5.25 -0.417 1 93.88 102 LYS A N 1
ATOM 860 C CA . LYS A 1 102 ? -21.266 -4.695 -1.737 1 93.88 102 LYS A CA 1
ATOM 861 C C . LYS A 1 102 ? -20.875 -5.676 -2.842 1 93.88 102 LYS A C 1
ATOM 863 O O . LYS A 1 102 ? -21.578 -5.773 -3.859 1 93.88 102 LYS A O 1
ATOM 868 N N . GLN A 1 103 ? -19.734 -6.344 -2.678 1 94.81 103 GLN A N 1
ATOM 869 C CA . GLN A 1 103 ? -19.328 -7.414 -3.584 1 94.81 103 GLN A CA 1
ATOM 870 C C . GLN A 1 103 ? -19.141 -8.734 -2.832 1 94.81 103 GLN A C 1
ATOM 872 O O . GLN A 1 103 ? -18.562 -8.758 -1.745 1 94.81 103 GLN A O 1
ATOM 877 N N . LYS A 1 104 ? -19.75 -9.758 -3.387 1 96.56 104 LYS A N 1
ATOM 878 C CA . LYS A 1 104 ? -19.734 -11.102 -2.82 1 96.56 104 LYS A CA 1
ATOM 879 C C . LYS A 1 104 ? -19.188 -12.117 -3.828 1 96.56 104 LYS A C 1
ATOM 881 O O . LYS A 1 104 ? -19.75 -12.266 -4.918 1 96.56 104 LYS A O 1
ATOM 886 N N . VAL A 1 105 ? -18.094 -12.781 -3.465 1 97 105 VAL A N 1
ATOM 887 C CA . VAL A 1 105 ? -17.484 -13.719 -4.406 1 97 105 VAL A CA 1
ATOM 888 C C . VAL A 1 105 ? -17.234 -15.055 -3.711 1 97 105 VAL A C 1
ATOM 890 O O . VAL A 1 105 ? -16.641 -15.094 -2.633 1 97 105 VAL A O 1
ATOM 893 N N . LEU A 1 106 ? -17.781 -16.109 -4.207 1 97.19 106 LEU A N 1
ATOM 894 C CA . LEU A 1 106 ? -17.391 -17.469 -3.82 1 97.19 106 LEU A CA 1
ATOM 895 C C . LEU A 1 106 ? -16.312 -18.016 -4.758 1 97.19 106 LEU A C 1
ATOM 897 O O . LEU A 1 106 ? -16.578 -18.25 -5.938 1 97.19 106 LEU A O 1
ATOM 901 N N . LEU A 1 107 ? -15.156 -18.172 -4.238 1 96.75 107 LEU A N 1
ATOM 902 C CA . LEU A 1 107 ? -14.023 -18.641 -5.02 1 96.75 107 LEU A CA 1
ATOM 903 C C . LEU A 1 107 ? -13.773 -20.125 -4.758 1 96.75 107 LEU A C 1
ATOM 905 O O . LEU A 1 107 ? -13.531 -20.531 -3.619 1 96.75 107 LEU A O 1
ATOM 909 N N . THR A 1 108 ? -13.898 -20.906 -5.766 1 96.12 108 THR A N 1
ATOM 910 C CA . THR A 1 108 ? -13.5 -22.312 -5.695 1 96.12 108 THR A CA 1
ATOM 911 C C . THR A 1 108 ? -12.141 -22.516 -6.355 1 96.12 108 THR A C 1
ATOM 913 O O . THR A 1 108 ? -11.961 -22.219 -7.535 1 96.12 108 THR A O 1
ATOM 916 N N . LEU A 1 109 ? -11.219 -23.016 -5.602 1 95.25 109 LEU A N 1
ATOM 917 C CA . LEU A 1 109 ? -9.82 -23.141 -6.012 1 95.25 109 LEU A CA 1
ATOM 918 C C . LEU A 1 109 ? -9.391 -24.609 -5.996 1 95.25 109 LEU A C 1
ATOM 920 O O . LEU A 1 109 ? -9.555 -25.297 -4.988 1 95.25 109 LEU A O 1
ATOM 924 N N . ALA A 1 110 ? -8.883 -25.062 -7.082 1 93.62 110 ALA A N 1
ATOM 925 C CA . ALA A 1 110 ? -8.422 -26.438 -7.219 1 93.62 110 ALA A CA 1
ATOM 926 C C . ALA A 1 110 ? -7.344 -26.547 -8.289 1 93.62 110 ALA A C 1
ATOM 928 O O . ALA A 1 110 ? -7.066 -25.594 -9.008 1 93.62 110 ALA A O 1
ATOM 929 N N . PRO A 1 111 ? -6.625 -27.672 -8.305 1 88.75 111 PRO A N 1
ATOM 930 C CA . PRO A 1 111 ? -5.617 -27.859 -9.352 1 88.75 111 PRO A CA 1
ATOM 931 C C . PRO A 1 111 ? -6.215 -27.828 -10.758 1 88.75 111 PRO A C 1
ATOM 933 O O . PRO A 1 111 ? -5.535 -27.438 -11.711 1 88.75 111 PRO A O 1
ATOM 936 N N . GLU A 1 112 ? -7.5 -28.25 -10.859 1 85.12 112 GLU A N 1
ATOM 937 C CA . GLU A 1 112 ? -8.211 -28.25 -12.141 1 85.12 112 GLU A CA 1
ATOM 938 C C . GLU A 1 112 ? -9.57 -27.562 -12.016 1 85.12 112 GLU A C 1
ATOM 940 O O . GLU A 1 112 ? -10.125 -27.469 -10.922 1 85.12 112 GLU A O 1
ATOM 945 N N . TYR A 1 113 ? -10.078 -27.141 -13.156 1 88.94 113 TYR A N 1
ATOM 946 C CA . TYR A 1 113 ? -11.406 -26.531 -13.172 1 88.94 113 TYR A CA 1
ATOM 947 C C . TYR A 1 113 ? -12.477 -27.562 -12.844 1 88.94 113 TYR A C 1
ATOM 949 O O . TYR A 1 113 ? -12.312 -28.75 -13.125 1 88.94 113 TYR A O 1
ATOM 957 N N . MET A 1 114 ? -13.523 -27.047 -12.344 1 89.81 114 MET A N 1
ATOM 958 C CA . MET A 1 114 ? -14.672 -27.922 -12.102 1 89.81 114 MET A CA 1
ATOM 959 C C . MET A 1 114 ? -15.195 -28.5 -13.414 1 89.81 114 MET A C 1
ATOM 961 O O . MET A 1 114 ? -15.242 -27.812 -14.43 1 89.81 114 MET A O 1
ATOM 965 N N . GLU A 1 115 ? -15.633 -29.719 -13.273 1 87.31 115 GLU A N 1
ATOM 966 C CA . GLU A 1 115 ? -16.297 -30.312 -14.43 1 87.31 115 GLU A CA 1
ATOM 967 C C . GLU A 1 115 ? -17.516 -29.484 -14.852 1 87.31 115 GLU A C 1
ATOM 969 O O . GLU A 1 115 ? -18.25 -28.984 -14.008 1 87.31 115 GLU A O 1
ATOM 974 N N . THR A 1 116 ? -17.719 -29.438 -16.125 1 88.44 116 THR A N 1
ATOM 975 C CA . THR A 1 116 ? -18.719 -28.531 -16.719 1 88.44 116 THR A CA 1
ATOM 976 C C . THR A 1 116 ? -20.094 -28.797 -16.125 1 88.44 116 THR A C 1
ATOM 978 O O . THR A 1 116 ? -20.812 -27.875 -15.742 1 88.44 116 THR A O 1
ATOM 981 N N . GLU A 1 117 ? -20.453 -30.062 -16.094 1 89.94 117 GLU A N 1
ATOM 982 C CA . GLU A 1 117 ? -21.797 -30.406 -15.609 1 89.94 117 GLU A CA 1
ATOM 983 C C . GLU A 1 117 ? -21.953 -30.047 -14.133 1 89.94 117 GLU A C 1
ATOM 985 O O . GLU A 1 117 ? -23.016 -29.562 -13.719 1 89.94 117 GLU A O 1
ATOM 990 N N . LYS A 1 118 ? -20.953 -30.312 -13.406 1 89.19 118 LYS A N 1
ATOM 991 C CA . LYS A 1 118 ? -20.984 -29.984 -11.984 1 89.19 118 LYS A CA 1
ATOM 992 C C . LYS A 1 118 ? -21.062 -28.484 -11.766 1 89.19 118 LYS A C 1
ATOM 994 O O . LYS A 1 118 ? -21.797 -28.016 -10.898 1 89.19 118 LYS A O 1
ATOM 999 N N . ARG A 1 119 ? -20.312 -27.766 -12.531 1 92.19 119 ARG A N 1
ATOM 1000 C CA . ARG A 1 119 ? -20.312 -26.312 -12.438 1 92.19 119 ARG A CA 1
ATOM 1001 C C . ARG A 1 119 ? -21.688 -25.75 -12.781 1 92.19 119 ARG A C 1
ATOM 1003 O O . ARG A 1 119 ? -22.188 -24.859 -12.078 1 92.19 119 ARG A O 1
ATOM 1010 N N . LYS A 1 120 ? -22.25 -26.281 -13.812 1 92.75 120 LYS A N 1
ATOM 1011 C CA . LYS A 1 120 ? -23.578 -25.828 -14.234 1 92.75 120 LYS A CA 1
ATOM 1012 C C . LYS A 1 120 ? -24.625 -26.109 -13.164 1 92.75 120 LYS A C 1
ATOM 1014 O O . LYS A 1 120 ? -25.516 -25.281 -12.922 1 92.75 120 LYS A O 1
ATOM 1019 N N . MET A 1 121 ? -24.484 -27.297 -12.594 1 93.69 121 MET A N 1
ATOM 1020 C CA . MET A 1 121 ? -25.422 -27.656 -11.531 1 93.69 121 MET A CA 1
ATOM 1021 C C . MET A 1 121 ? -25.359 -26.672 -10.375 1 93.69 121 MET A C 1
ATOM 1023 O O . MET A 1 121 ? -26.391 -26.203 -9.891 1 93.69 121 MET A O 1
ATOM 1027 N N . PHE A 1 122 ? -24.234 -26.359 -9.938 1 94.88 122 PHE A N 1
ATOM 1028 C CA . PHE A 1 122 ? -24.078 -25.406 -8.836 1 94.88 122 PHE A CA 1
ATOM 1029 C C . PHE A 1 122 ? -24.562 -24.016 -9.25 1 94.88 122 PHE A C 1
ATOM 1031 O O . PHE A 1 122 ? -25.219 -23.328 -8.477 1 94.88 122 PHE A O 1
ATOM 1038 N N . GLU A 1 123 ? -24.172 -23.578 -10.414 1 94.25 123 GLU A N 1
ATOM 1039 C CA . GLU A 1 123 ? -24.531 -22.25 -10.883 1 94.25 123 GLU A CA 1
ATOM 1040 C C . GLU A 1 123 ? -26.047 -22.078 -10.961 1 94.25 123 GLU A C 1
ATOM 1042 O O . GLU A 1 123 ? -26.562 -20.984 -10.711 1 94.25 123 GLU A O 1
ATOM 1047 N N . SER A 1 124 ? -26.672 -23.188 -11.258 1 95.12 124 SER A N 1
ATOM 1048 C CA . SER A 1 124 ? -28.125 -23.141 -11.258 1 95.12 124 SER A CA 1
ATOM 1049 C C . SER A 1 124 ? -28.672 -22.922 -9.852 1 95.12 124 SER A C 1
ATOM 1051 O O . SER A 1 124 ? -29.594 -22.141 -9.656 1 95.12 124 SER A O 1
ATOM 1053 N N . ARG A 1 125 ? -28.125 -23.562 -8.938 1 94.69 125 ARG A N 1
ATOM 1054 C CA . ARG A 1 125 ? -28.516 -23.391 -7.547 1 94.69 125 ARG A CA 1
ATOM 1055 C C . ARG A 1 125 ? -28.188 -21.984 -7.055 1 94.69 125 ARG A C 1
ATOM 1057 O O . ARG A 1 125 ? -28.969 -21.391 -6.305 1 94.69 125 ARG A O 1
ATOM 1064 N N . LEU A 1 126 ? -27.078 -21.547 -7.438 1 96.12 126 LEU A N 1
ATOM 1065 C CA . LEU A 1 126 ? -26.641 -20.203 -7.074 1 96.12 126 LEU A CA 1
ATOM 1066 C C . LEU A 1 126 ? -27.594 -19.156 -7.617 1 96.12 126 LEU A C 1
ATOM 1068 O O . LEU A 1 126 ? -27.922 -18.172 -6.93 1 96.12 126 LEU A O 1
ATOM 1072 N N . ALA A 1 127 ? -28.016 -19.297 -8.844 1 95.62 127 ALA A N 1
ATOM 1073 C CA . ALA A 1 127 ? -28.969 -18.375 -9.461 1 95.62 127 ALA A CA 1
ATOM 1074 C C . ALA A 1 127 ? -30.266 -18.297 -8.672 1 95.62 127 ALA A C 1
ATOM 1076 O O . ALA A 1 127 ? -30.812 -17.219 -8.477 1 95.62 127 ALA A O 1
ATOM 1077 N N . THR A 1 128 ? -30.719 -19.453 -8.25 1 95.31 128 TH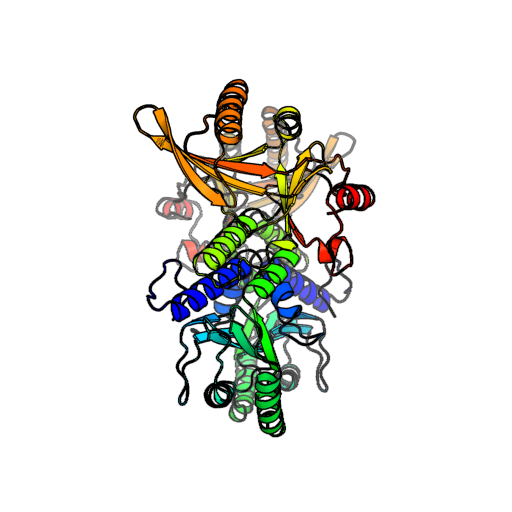R A N 1
ATOM 1078 C CA . THR A 1 128 ? -31.922 -19.5 -7.441 1 95.31 128 THR A CA 1
ATOM 1079 C C . THR A 1 128 ? -31.734 -18.766 -6.121 1 95.31 128 THR A C 1
ATOM 1081 O O . THR A 1 128 ? -32.594 -18.016 -5.688 1 95.31 128 THR A O 1
ATOM 1084 N N . TYR A 1 129 ? -30.625 -19 -5.539 1 95.25 129 TYR A N 1
ATOM 1085 C CA . TYR A 1 129 ? -30.297 -18.328 -4.281 1 95.25 129 TYR A CA 1
ATOM 1086 C C . TYR A 1 129 ? -30.219 -16.828 -4.469 1 95.25 129 TYR A C 1
ATOM 1088 O O . TYR A 1 129 ? -30.766 -16.062 -3.668 1 95.25 129 TYR A O 1
ATOM 1096 N N . ASN A 1 130 ? -29.562 -16.359 -5.531 1 95.69 130 ASN A N 1
ATOM 1097 C CA . ASN A 1 130 ? -29.328 -14.945 -5.82 1 95.69 130 ASN A CA 1
ATOM 1098 C C . ASN A 1 130 ? -30.625 -14.195 -6.086 1 95.69 130 ASN A C 1
ATOM 1100 O O . ASN A 1 130 ? -30.688 -12.984 -5.898 1 95.69 130 ASN A O 1
ATOM 1104 N N . ALA A 1 131 ? -31.594 -14.906 -6.535 1 94.56 131 ALA A N 1
ATOM 1105 C CA . ALA A 1 131 ? -32.875 -14.289 -6.859 1 94.56 131 ALA A CA 1
ATOM 1106 C C . ALA A 1 131 ? -33.5 -13.633 -5.629 1 94.56 131 ALA A C 1
ATOM 1108 O O . ALA A 1 131 ? -34.25 -12.656 -5.75 1 94.56 131 ALA A O 1
ATOM 1109 N N . SER A 1 132 ? -33.062 -14.055 -4.512 1 92.25 132 SER A N 1
ATOM 1110 C CA . SER A 1 132 ? -33.656 -13.523 -3.281 1 92.25 132 SER A CA 1
ATOM 1111 C C . SER A 1 132 ? -32.688 -12.547 -2.607 1 92.25 132 SER A C 1
ATOM 1113 O O . SER A 1 132 ? -33 -12.023 -1.528 1 92.25 132 SER A O 1
ATOM 1115 N N . GLN A 1 133 ? -31.578 -12.336 -3.145 1 91.38 133 GLN A N 1
ATOM 1116 C CA . GLN A 1 133 ? -30.578 -11.477 -2.518 1 91.38 133 GLN A CA 1
ATOM 1117 C C . GLN A 1 133 ? -30.594 -10.078 -3.123 1 91.38 133 GLN A C 1
ATOM 1119 O O . GLN A 1 133 ? -30.875 -9.914 -4.312 1 91.38 133 GLN A O 1
ATOM 1124 N N . ASP A 1 134 ? -30.297 -9.062 -2.336 1 89.38 134 ASP A N 1
ATOM 1125 C CA . ASP A 1 134 ? -30.172 -7.699 -2.834 1 89.38 134 ASP A CA 1
ATOM 1126 C C . ASP A 1 134 ? -28.938 -7.562 -3.736 1 89.38 134 ASP A C 1
ATOM 1128 O O . ASP A 1 134 ? -29 -6.898 -4.773 1 89.38 134 ASP A O 1
ATOM 1132 N N . THR A 1 135 ? -27.875 -8.172 -3.262 1 91.81 135 THR A N 1
ATOM 1133 C CA . THR A 1 135 ? -26.641 -8.211 -4.031 1 91.81 135 THR A CA 1
ATOM 1134 C C . THR A 1 135 ? -26.25 -9.648 -4.367 1 91.81 135 THR A C 1
ATOM 1136 O O . THR A 1 135 ? -26.141 -10.492 -3.475 1 91.81 135 THR A O 1
ATOM 1139 N N . PRO A 1 136 ? -26.078 -9.914 -5.582 1 94.94 136 PRO A N 1
ATOM 1140 C CA . PRO A 1 136 ? -25.797 -11.305 -5.969 1 94.94 136 PRO A CA 1
ATOM 1141 C C . PRO A 1 136 ? -24.391 -11.742 -5.598 1 94.94 136 PRO A C 1
ATOM 1143 O O . PRO A 1 136 ? -23.469 -10.922 -5.555 1 94.94 136 PRO A O 1
ATOM 1146 N N . ILE A 1 137 ? -24.297 -13.039 -5.355 1 96.56 137 ILE A N 1
ATOM 1147 C CA . ILE A 1 137 ? -23.016 -13.688 -5.148 1 96.56 137 ILE A CA 1
ATOM 1148 C C . ILE A 1 137 ? -22.453 -14.148 -6.488 1 96.56 137 ILE A C 1
ATOM 1150 O O . ILE A 1 137 ? -23.172 -14.719 -7.309 1 96.56 137 ILE A O 1
ATOM 1154 N N . ARG A 1 138 ? -21.234 -13.828 -6.781 1 95.75 138 ARG A N 1
ATOM 1155 C CA . ARG A 1 138 ? -20.562 -14.305 -7.98 1 95.75 138 ARG A CA 1
ATOM 1156 C C . ARG A 1 138 ? -19.703 -15.531 -7.676 1 95.75 138 ARG A C 1
ATOM 1158 O O . ARG A 1 138 ? -18.984 -15.562 -6.676 1 95.75 138 ARG A O 1
ATOM 1165 N N . HIS A 1 139 ? -19.812 -16.516 -8.484 1 96.69 139 HIS A N 1
ATOM 1166 C CA . HIS A 1 139 ? -18.969 -17.703 -8.375 1 96.69 139 HIS A CA 1
ATOM 1167 C C . HIS A 1 139 ? -17.797 -17.625 -9.344 1 96.69 139 HIS A C 1
ATOM 1169 O O . HIS A 1 139 ? -17.984 -17.406 -10.539 1 96.69 139 HIS A O 1
ATOM 1175 N N . VAL A 1 140 ? -16.641 -17.75 -8.844 1 95.19 140 VAL A N 1
ATOM 1176 C CA . VAL A 1 140 ? -15.43 -17.812 -9.664 1 95.19 140 VAL A CA 1
ATOM 1177 C C . VAL A 1 140 ? -14.734 -19.156 -9.445 1 95.19 140 VAL A C 1
ATOM 1179 O O . VAL A 1 140 ? -14.281 -19.453 -8.328 1 95.19 140 VAL A O 1
ATOM 1182 N N . ASN A 1 141 ? -14.758 -19.969 -10.414 1 94.38 141 ASN A N 1
ATOM 1183 C CA . ASN A 1 141 ? -13.977 -21.203 -10.414 1 94.38 141 ASN A CA 1
ATOM 1184 C C . ASN A 1 141 ? -12.602 -21 -11.039 1 94.38 141 ASN A C 1
ATOM 1186 O O . ASN A 1 141 ? -12.492 -20.562 -12.188 1 94.38 141 ASN A O 1
ATOM 1190 N N . THR A 1 142 ? -11.555 -21.25 -10.242 1 93.12 142 THR A N 1
ATOM 1191 C CA . THR A 1 142 ? -10.211 -21 -10.766 1 93.12 142 THR A CA 1
ATOM 1192 C C . THR A 1 142 ? -9.242 -22.094 -10.297 1 93.12 142 THR A C 1
ATOM 1194 O O . THR A 1 142 ? -9.648 -23.031 -9.617 1 93.12 142 THR A O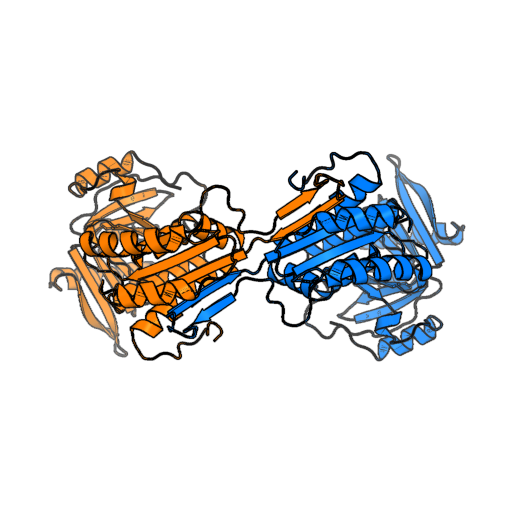 1
ATOM 1197 N N . THR A 1 143 ? -8.047 -22.016 -10.812 1 91.19 143 THR A N 1
ATOM 1198 C CA . THR A 1 143 ? -7.008 -22.969 -10.477 1 91.19 143 THR A CA 1
ATOM 1199 C C . THR A 1 143 ? -5.801 -22.281 -9.859 1 91.19 143 THR A C 1
ATOM 1201 O O . THR A 1 143 ? -5.652 -21.062 -9.977 1 91.19 143 THR A O 1
ATOM 1204 N N . PHE A 1 144 ? -5.02 -23.078 -9.211 1 92.25 144 PHE A N 1
ATOM 1205 C CA . PHE A 1 144 ? -3.789 -22.531 -8.656 1 92.25 144 PHE A CA 1
ATOM 1206 C C . PHE A 1 144 ? -2.924 -21.906 -9.742 1 92.25 144 PHE A C 1
ATOM 1208 O O . PHE A 1 144 ? -2.344 -20.844 -9.555 1 92.25 144 PHE A O 1
ATOM 1215 N N . GLU A 1 145 ? -2.9 -22.531 -10.875 1 84.31 145 GLU A N 1
ATOM 1216 C CA . GLU A 1 145 ? -2.117 -22.031 -12 1 84.31 145 GLU A CA 1
ATOM 1217 C C . GLU A 1 145 ? -2.654 -20.703 -12.5 1 84.31 145 GLU A C 1
ATOM 1219 O O . GLU A 1 145 ? -1.884 -19.766 -12.734 1 84.31 145 GLU A O 1
ATOM 1224 N N . GLU A 1 146 ? -3.934 -20.656 -12.664 1 85.44 146 GLU A N 1
ATOM 1225 C CA . GLU A 1 146 ? -4.551 -19.422 -13.148 1 85.44 146 GLU A CA 1
ATOM 1226 C C . GLU A 1 146 ? -4.309 -18.281 -12.172 1 85.44 146 GLU A C 1
ATOM 1228 O O . GLU A 1 146 ? -4.094 -17.141 -12.594 1 85.44 146 GLU A O 1
ATOM 1233 N N . LEU A 1 147 ? -4.383 -18.562 -10.914 1 92.69 147 LEU A N 1
ATOM 1234 C CA . LEU A 1 147 ? -4.117 -17.547 -9.898 1 92.69 147 LEU A CA 1
ATOM 1235 C C . LEU A 1 147 ? -2.705 -17 -10.047 1 92.69 147 LEU A C 1
ATOM 1237 O O . LEU A 1 147 ? -2.51 -15.773 -10.023 1 92.69 147 LEU A O 1
ATOM 1241 N N . VAL A 1 148 ? -1.77 -17.859 -10.227 1 87.94 148 VAL A N 1
ATOM 1242 C CA . VAL A 1 148 ? -0.37 -17.484 -10.391 1 87.94 148 VAL A CA 1
ATOM 1243 C C . VAL A 1 148 ? -0.208 -16.625 -11.641 1 87.94 148 VAL A C 1
ATOM 1245 O O . VAL A 1 148 ? 0.47 -15.594 -11.609 1 87.94 148 VAL A O 1
ATOM 1248 N N . ASN A 1 149 ? -0.838 -17.062 -12.656 1 80.44 149 ASN A N 1
ATOM 1249 C CA . ASN A 1 149 ? -0.75 -16.312 -13.914 1 80.44 149 ASN A CA 1
ATOM 1250 C C . ASN A 1 149 ? -1.289 -14.898 -13.766 1 80.44 149 ASN A C 1
ATOM 1252 O O . ASN A 1 149 ? -0.7 -13.953 -14.281 1 80.44 149 ASN A O 1
ATOM 1256 N N . ARG A 1 150 ? -2.32 -14.789 -13.109 1 85.62 150 ARG A N 1
ATOM 1257 C CA . ARG A 1 150 ? -2.936 -13.477 -12.922 1 85.62 150 ARG A CA 1
ATOM 1258 C C . ARG A 1 150 ? -2.041 -12.57 -12.086 1 85.62 150 ARG A C 1
ATOM 1260 O O . ARG A 1 150 ? -1.96 -11.367 -12.336 1 85.62 150 ARG A O 1
ATOM 1267 N N . ILE A 1 151 ? -1.451 -13.172 -11.055 1 91.31 151 ILE A N 1
ATOM 1268 C CA . ILE A 1 151 ? -0.538 -12.391 -10.227 1 91.31 151 ILE A CA 1
ATOM 1269 C C . ILE A 1 151 ? 0.668 -11.953 -11.055 1 91.31 151 ILE A C 1
ATOM 1271 O O . ILE A 1 151 ? 1.118 -10.812 -10.961 1 91.31 151 ILE A O 1
ATOM 1275 N N . GLN A 1 152 ? 1.146 -12.773 -11.883 1 81.31 152 GLN A N 1
ATOM 1276 C CA . GLN A 1 152 ? 2.281 -12.477 -12.75 1 81.31 152 GLN A CA 1
ATOM 1277 C C . GLN A 1 152 ? 1.978 -11.297 -13.664 1 81.31 152 GLN A C 1
ATOM 1279 O O . GLN A 1 152 ? 2.871 -10.516 -14 1 81.31 152 GLN A O 1
ATOM 1284 N N . GLU A 1 153 ? 0.771 -11.211 -14 1 78.06 153 GLU A N 1
ATOM 1285 C CA . GLU A 1 153 ? 0.364 -10.156 -14.922 1 78.06 153 GLU A CA 1
ATOM 1286 C C . GLU A 1 153 ? 0.43 -8.789 -14.25 1 78.06 153 GLU A C 1
ATOM 1288 O O . GLU A 1 153 ? 0.598 -7.766 -14.922 1 78.06 153 GLU A O 1
ATOM 1293 N N . VAL A 1 154 ? 0.314 -8.766 -12.953 1 85.94 154 VAL A N 1
ATOM 1294 C CA . VAL A 1 154 ? 0.204 -7.461 -12.312 1 85.94 154 VAL A CA 1
ATOM 1295 C C . VAL A 1 154 ? 1.547 -7.074 -11.695 1 85.94 154 VAL A C 1
ATOM 1297 O O . VAL A 1 154 ? 1.743 -5.926 -11.297 1 85.94 154 VAL A O 1
ATOM 1300 N N . ILE A 1 155 ? 2.455 -8.008 -11.562 1 84.81 155 ILE A N 1
ATOM 1301 C CA . ILE A 1 155 ? 3.773 -7.66 -11.039 1 84.81 155 ILE A CA 1
ATOM 1302 C C . ILE A 1 155 ? 4.738 -7.422 -12.195 1 84.81 155 ILE A C 1
ATOM 1304 O O . ILE A 1 155 ? 4.574 -7.988 -13.281 1 84.81 155 ILE A O 1
ATOM 1308 N N . ASP A 1 156 ? 5.664 -6.441 -11.922 1 74.94 156 ASP A N 1
ATOM 1309 C CA . ASP A 1 156 ? 6.613 -6.066 -12.969 1 74.94 156 ASP A CA 1
ATOM 1310 C C . ASP A 1 156 ? 7.961 -6.758 -12.766 1 74.94 156 ASP A C 1
ATOM 1312 O O . ASP A 1 156 ? 8.203 -7.359 -11.711 1 74.94 156 ASP A O 1
ATOM 1316 N N . ASP A 1 157 ? 8.781 -6.586 -13.812 1 63.28 157 ASP A N 1
ATOM 1317 C CA . ASP A 1 157 ? 10.109 -7.191 -13.773 1 63.28 157 ASP A CA 1
ATOM 1318 C C . ASP A 1 157 ? 10.945 -6.621 -12.633 1 63.28 157 ASP A C 1
ATOM 1320 O O . ASP A 1 157 ? 11.836 -7.297 -12.109 1 63.28 157 ASP A O 1
ATOM 1324 N N . ARG A 1 158 ? 10.586 -5.418 -12.227 1 70.38 158 ARG A N 1
ATOM 1325 C CA . ARG A 1 158 ? 11.375 -4.754 -11.195 1 70.38 158 ARG A CA 1
ATOM 1326 C C . ARG A 1 158 ? 10.883 -5.125 -9.797 1 70.38 158 ARG A C 1
ATOM 1328 O O . ARG A 1 158 ? 11.516 -4.781 -8.797 1 70.38 158 ARG A O 1
ATOM 1335 N N . ASP A 1 159 ? 9.836 -5.957 -9.82 1 81.44 159 ASP A N 1
ATOM 1336 C CA . ASP A 1 159 ? 9.305 -6.398 -8.531 1 81.44 159 ASP A CA 1
ATOM 1337 C C . ASP A 1 159 ? 10.008 -7.668 -8.062 1 81.44 159 ASP A C 1
ATOM 1339 O O . ASP A 1 159 ? 9.359 -8.688 -7.82 1 81.44 159 ASP A O 1
ATOM 1343 N N . TYR A 1 160 ? 11.242 -7.527 -7.773 1 73.31 160 TYR A N 1
ATOM 1344 C CA . TYR A 1 160 ? 12.102 -8.68 -7.539 1 73.31 160 TYR A CA 1
ATOM 1345 C C . TYR A 1 160 ? 11.625 -9.484 -6.336 1 73.31 160 TYR A C 1
ATOM 1347 O O . TYR A 1 160 ? 11.555 -10.719 -6.391 1 73.31 160 TYR A O 1
ATOM 1355 N N . GLU A 1 161 ? 11.32 -8.797 -5.305 1 80.5 161 GLU A N 1
ATOM 1356 C CA . GLU A 1 161 ? 10.898 -9.477 -4.086 1 80.5 161 GLU A CA 1
ATOM 1357 C C . GLU A 1 161 ? 9.617 -10.273 -4.316 1 80.5 161 GLU A C 1
ATOM 1359 O O . GLU A 1 161 ? 9.523 -11.43 -3.904 1 80.5 161 GLU A O 1
ATOM 1364 N N . MET A 1 162 ? 8.727 -9.672 -4.988 1 88.25 162 MET A N 1
ATOM 1365 C CA . MET A 1 162 ? 7.449 -10.352 -5.211 1 88.25 162 MET A CA 1
ATOM 1366 C C . MET A 1 162 ? 7.602 -11.484 -6.219 1 88.25 162 MET A C 1
ATOM 1368 O O . MET A 1 162 ? 6.918 -12.508 -6.113 1 88.25 162 MET A O 1
ATOM 1372 N N . GLN A 1 163 ? 8.484 -11.328 -7.152 1 80.19 163 GLN A N 1
ATOM 1373 C CA . GLN A 1 163 ? 8.773 -12.398 -8.094 1 80.19 163 GLN A CA 1
ATOM 1374 C C . GLN A 1 163 ? 9.328 -13.633 -7.379 1 80.19 163 GLN A C 1
ATOM 1376 O O . GLN A 1 163 ? 8.945 -14.758 -7.695 1 80.19 163 GLN A O 1
ATOM 1381 N N . GLU A 1 164 ? 10.172 -13.375 -6.496 1 78.81 164 GLU A N 1
ATOM 1382 C CA . GLU A 1 164 ? 10.742 -14.477 -5.734 1 78.81 164 GLU A CA 1
ATOM 1383 C C . GLU A 1 164 ? 9.672 -15.219 -4.941 1 78.81 164 GLU A C 1
ATOM 1385 O O . GLU A 1 164 ? 9.672 -16.453 -4.875 1 78.81 164 GLU A O 1
ATOM 1390 N N . VAL A 1 165 ? 8.812 -14.5 -4.309 1 86.5 165 VAL A N 1
ATOM 1391 C CA . VAL A 1 165 ? 7.723 -15.086 -3.537 1 86.5 165 VAL A CA 1
ATOM 1392 C C . VAL A 1 165 ? 6.828 -15.914 -4.453 1 86.5 165 VAL A C 1
ATOM 1394 O O . VAL A 1 165 ? 6.449 -17.031 -4.113 1 86.5 165 VAL A O 1
ATOM 1397 N N . LEU A 1 166 ? 6.516 -15.367 -5.574 1 87.31 166 LEU A N 1
ATOM 1398 C CA . LEU A 1 166 ? 5.656 -16.047 -6.531 1 87.31 166 LEU A CA 1
ATOM 1399 C C . LEU A 1 166 ? 6.316 -17.328 -7.043 1 87.31 166 LEU A C 1
ATOM 1401 O O . LEU A 1 166 ? 5.66 -18.359 -7.164 1 87.31 166 LEU A O 1
ATOM 1405 N N . GLU A 1 167 ? 7.555 -17.188 -7.285 1 76.69 167 GLU A N 1
ATOM 1406 C CA . GLU A 1 167 ? 8.297 -18.344 -7.766 1 76.69 167 GLU A CA 1
ATOM 1407 C C . GLU A 1 167 ? 8.328 -19.453 -6.715 1 76.69 167 GLU A C 1
ATOM 1409 O O . GLU A 1 167 ? 8.195 -20.625 -7.047 1 76.69 167 GLU A O 1
ATOM 1414 N N . ASP A 1 168 ? 8.531 -19.094 -5.547 1 80.88 168 ASP A N 1
ATOM 1415 C CA . ASP A 1 168 ? 8.523 -20.078 -4.469 1 80.88 168 ASP A CA 1
ATOM 1416 C C . ASP A 1 168 ? 7.156 -20.734 -4.34 1 80.88 168 ASP A C 1
ATOM 1418 O O . ASP A 1 168 ? 7.066 -21.938 -4.098 1 80.88 168 ASP A O 1
ATOM 1422 N N . TYR A 1 169 ? 6.133 -20.016 -4.434 1 88.62 169 TYR A N 1
ATOM 1423 C CA . TYR A 1 169 ? 4.781 -20.547 -4.398 1 88.62 169 TYR A CA 1
ATOM 1424 C C . TYR A 1 169 ? 4.547 -21.516 -5.562 1 88.62 169 TYR A C 1
ATOM 1426 O O . TYR A 1 169 ? 3.93 -22.562 -5.395 1 88.62 169 TYR A O 1
ATOM 1434 N N . LEU A 1 170 ? 4.992 -21.109 -6.672 1 82.31 170 LEU A N 1
ATOM 1435 C CA . LEU A 1 170 ? 4.875 -21.969 -7.852 1 82.31 170 LEU A CA 1
ATOM 1436 C C . LEU A 1 170 ? 5.586 -23.297 -7.637 1 82.31 170 LEU A C 1
ATOM 1438 O O . LEU A 1 170 ? 5.051 -24.359 -7.965 1 82.31 170 LEU A O 1
ATOM 1442 N N . ASN A 1 171 ? 6.73 -23.188 -7.113 1 74 171 ASN A N 1
ATOM 1443 C CA . ASN A 1 171 ? 7.48 -24.406 -6.805 1 74 171 ASN A CA 1
ATOM 1444 C C . ASN A 1 171 ? 6.73 -25.281 -5.812 1 74 171 ASN A C 1
ATOM 1446 O O . ASN A 1 171 ? 6.715 -26.516 -5.957 1 74 171 ASN A O 1
ATOM 1450 N N . TYR A 1 172 ? 6.184 -24.672 -4.871 1 81.06 172 TYR A N 1
ATOM 1451 C CA . TYR A 1 172 ? 5.352 -25.391 -3.908 1 81.06 172 TYR A CA 1
ATOM 1452 C C . TYR A 1 172 ? 4.191 -26.094 -4.602 1 81.06 172 TYR A C 1
ATOM 1454 O O . TYR A 1 172 ? 3.914 -27.266 -4.336 1 81.06 172 TYR A O 1
ATOM 1462 N N . CYS A 1 173 ? 3.516 -25.438 -5.5 1 85.81 173 CYS A N 1
ATOM 1463 C CA . CYS A 1 173 ? 2.361 -25.984 -6.199 1 85.81 173 CYS A CA 1
ATOM 1464 C C . CYS A 1 173 ? 2.762 -27.203 -7.039 1 85.81 173 CYS A C 1
ATOM 1466 O O . CYS A 1 173 ? 2.041 -28.188 -7.082 1 85.81 173 CYS A O 1
ATOM 1468 N N . TYR A 1 174 ? 3.869 -27.062 -7.605 1 74.5 174 TYR A N 1
ATOM 1469 C CA . TYR A 1 174 ? 4.355 -28.188 -8.398 1 74.5 174 TYR A CA 1
ATOM 1470 C C . TYR A 1 174 ? 4.727 -29.359 -7.504 1 74.5 174 TYR A C 1
ATOM 1472 O O . TYR A 1 174 ? 4.355 -30.5 -7.793 1 74.5 174 TYR A O 1
ATOM 1480 N N . HIS A 1 175 ? 5.41 -29.062 -6.512 1 72.62 175 HIS A N 1
ATOM 1481 C CA . HIS A 1 175 ? 5.855 -30.094 -5.578 1 72.62 175 HIS A CA 1
ATOM 1482 C C . HIS A 1 175 ? 4.676 -30.844 -4.984 1 72.62 175 HIS A C 1
ATOM 1484 O O . HIS A 1 175 ? 4.719 -32.062 -4.859 1 72.62 175 HIS A O 1
ATOM 1490 N N . ASP A 1 176 ? 3.637 -30.188 -4.738 1 80.12 176 ASP A N 1
ATOM 1491 C CA . ASP A 1 176 ? 2.51 -30.797 -4.043 1 80.12 176 ASP A CA 1
ATOM 1492 C C . ASP A 1 176 ? 1.41 -31.203 -5.023 1 80.12 176 ASP A C 1
ATOM 1494 O O . ASP A 1 176 ? 0.308 -31.562 -4.609 1 80.12 176 ASP A O 1
ATOM 1498 N N . GLY A 1 177 ? 1.693 -31 -6.316 1 78.44 177 GLY A N 1
ATOM 1499 C CA . GLY A 1 177 ? 0.783 -31.469 -7.352 1 78.44 177 GLY A CA 1
ATOM 1500 C C . GLY A 1 177 ? -0.433 -30.578 -7.52 1 78.44 177 GLY A C 1
ATOM 1501 O O . GLY A 1 177 ? -1.484 -31.031 -7.973 1 78.44 177 GLY A O 1
ATOM 1502 N N . LEU A 1 178 ? -0.363 -29.344 -7.098 1 87.62 178 LEU A N 1
ATOM 1503 C CA . LEU A 1 178 ? -1.476 -28.406 -7.219 1 87.62 178 LEU A CA 1
ATOM 1504 C C . LEU A 1 178 ? -1.545 -27.828 -8.625 1 87.62 178 LEU A C 1
ATOM 1506 O O . LEU A 1 178 ? -2.584 -27.297 -9.039 1 87.62 178 LEU A O 1
ATOM 1510 N N . ILE A 1 179 ? -0.458 -27.812 -9.273 1 81.56 179 ILE A N 1
ATOM 1511 C CA . ILE A 1 179 ? -0.379 -27.484 -10.695 1 81.56 179 ILE A CA 1
ATOM 1512 C C . ILE A 1 179 ? 0.159 -28.688 -11.461 1 81.56 179 ILE A C 1
ATOM 1514 O O . ILE A 1 179 ? 1.266 -29.172 -11.195 1 81.56 179 ILE A O 1
ATOM 1518 N N . PRO A 1 180 ? -0.744 -29.172 -12.242 1 72.19 180 PRO A N 1
ATOM 1519 C CA . PRO A 1 180 ? -0.287 -30.344 -12.992 1 72.19 180 PRO A CA 1
ATOM 1520 C C . PRO A 1 180 ? 0.926 -30.047 -13.867 1 72.19 180 PRO A C 1
ATOM 1522 O O . PRO A 1 180 ? 0.997 -28.984 -14.492 1 72.19 180 PRO A O 1
ATOM 1525 N N . VAL A 1 181 ? 1.929 -30.797 -13.711 1 60.09 181 VAL A N 1
ATOM 1526 C CA . VAL A 1 181 ? 3.16 -30.688 -14.484 1 60.09 181 VAL A CA 1
ATOM 1527 C C . VAL A 1 181 ? 2.855 -30.859 -15.977 1 60.09 181 VAL A C 1
ATOM 1529 O O . VAL A 1 181 ? 3.613 -30.375 -16.828 1 60.09 181 VAL A O 1
ATOM 1532 N N . SER A 1 182 ? 1.673 -31.453 -16.172 1 58 182 SER A N 1
ATOM 1533 C CA . SER A 1 182 ? 1.362 -31.812 -17.562 1 58 182 SER A CA 1
ATOM 1534 C C . SER A 1 182 ? 1.258 -30.578 -18.438 1 58 182 SER A C 1
ATOM 1536 O O . SER A 1 182 ? 1.402 -30.656 -19.656 1 58 182 SER A O 1
ATOM 1538 N N . ASP A 1 183 ? 1.337 -29.375 -17.828 1 60.5 183 ASP A N 1
ATOM 1539 C CA . ASP A 1 183 ? 1.117 -28.203 -18.672 1 60.5 183 ASP A CA 1
ATOM 1540 C C . ASP A 1 183 ? 2.432 -27.5 -18.969 1 60.5 183 ASP A C 1
ATOM 1542 O O . ASP A 1 183 ? 2.434 -26.359 -19.453 1 60.5 183 ASP A O 1
ATOM 1546 N N . GLY A 1 184 ? 3.418 -28.188 -18.719 1 72.25 184 GLY A N 1
ATOM 1547 C CA . GLY A 1 184 ? 4.727 -27.625 -18.984 1 72.25 184 GLY A CA 1
ATOM 1548 C C . GLY A 1 184 ? 5.023 -27.484 -20.469 1 72.25 184 GLY A C 1
ATOM 1549 O O . GLY A 1 184 ? 5.926 -26.75 -20.859 1 72.25 184 GLY A O 1
ATOM 1550 N N . TRP A 1 185 ? 4.086 -28.062 -21.25 1 79.31 185 TRP A N 1
ATOM 1551 C CA . TRP A 1 185 ? 4.355 -28.156 -22.672 1 79.31 185 TRP A CA 1
ATOM 1552 C C . TRP A 1 185 ? 4.312 -26.797 -23.344 1 79.31 185 TRP A C 1
ATOM 1554 O O . TRP A 1 185 ? 4.891 -26.594 -24.406 1 79.31 185 TRP A O 1
ATOM 1564 N N . LYS A 1 186 ? 3.676 -25.859 -22.734 1 83.38 186 LYS A N 1
ATOM 1565 C CA . LYS A 1 186 ? 3.473 -24.594 -23.422 1 83.38 186 LYS A CA 1
ATOM 1566 C C . LYS A 1 186 ? 4.398 -23.516 -22.859 1 83.38 186 LYS A C 1
ATOM 1568 O O . LYS A 1 186 ? 4.379 -22.359 -23.328 1 83.38 186 LYS A O 1
ATOM 1573 N N . PHE A 1 187 ? 5.215 -23.828 -21.938 1 87.38 187 PHE A N 1
ATOM 1574 C CA . PHE A 1 187 ? 5.98 -22.766 -21.281 1 87.38 187 PHE A CA 1
ATOM 1575 C C . PHE A 1 187 ? 7.426 -22.766 -21.75 1 87.38 187 PHE A C 1
ATOM 1577 O O . PHE A 1 187 ? 8.016 -23.828 -21.969 1 87.38 187 PHE A O 1
ATOM 1584 N N . MET A 1 188 ? 7.914 -21.531 -21.969 1 91.94 188 MET A N 1
ATOM 1585 C CA . MET A 1 188 ? 9.336 -21.297 -22.172 1 91.94 188 MET A CA 1
ATOM 1586 C C . MET A 1 188 ? 9.953 -20.562 -20.984 1 91.94 188 MET A C 1
ATOM 1588 O O . MET A 1 188 ? 9.461 -19.5 -20.594 1 91.94 188 MET A O 1
ATOM 1592 N N . ARG A 1 189 ? 10.844 -21.156 -20.469 1 89.81 189 ARG A N 1
ATOM 1593 C CA . ARG A 1 189 ? 11.641 -20.5 -19.438 1 89.81 189 ARG A CA 1
ATOM 1594 C C . ARG A 1 189 ? 12.852 -19.781 -20.047 1 89.81 189 ARG A C 1
ATOM 1596 O O . ARG A 1 189 ? 13.594 -20.375 -20.828 1 89.81 189 ARG A O 1
ATOM 1603 N N . VAL A 1 190 ? 12.992 -18.5 -19.703 1 90.19 190 VAL A N 1
ATOM 1604 C CA . VAL A 1 190 ? 14.109 -17.719 -20.234 1 90.19 190 VAL A CA 1
ATOM 1605 C C . VAL A 1 190 ? 15.148 -17.484 -19.141 1 90.19 190 VAL A C 1
ATOM 1607 O O . VAL A 1 190 ? 14.82 -16.969 -18.062 1 90.19 190 VAL A O 1
ATOM 1610 N N . GLN A 1 191 ? 16.297 -17.891 -19.438 1 87.38 191 GLN A N 1
ATOM 1611 C CA . GLN A 1 191 ? 17.406 -17.766 -18.484 1 87.38 191 GLN A CA 1
ATOM 1612 C C . GLN A 1 191 ? 18.469 -16.797 -19.016 1 87.38 191 GLN A C 1
ATOM 1614 O O . GLN A 1 191 ? 18.703 -16.719 -20.219 1 87.38 191 GLN A O 1
ATOM 1619 N N . LEU A 1 192 ? 19.094 -16.078 -18.094 1 85.25 192 LEU A N 1
ATOM 1620 C CA . LEU A 1 192 ? 20.203 -15.219 -18.453 1 85.25 192 LEU A CA 1
ATOM 1621 C C . LEU A 1 192 ? 21.438 -16.047 -18.812 1 85.25 192 LEU A C 1
ATOM 1623 O O . LEU A 1 192 ? 21.828 -16.938 -18.047 1 85.25 192 LEU A O 1
ATOM 1627 N N . ALA A 1 193 ? 21.969 -15.844 -20.016 1 87.5 193 ALA A N 1
ATOM 1628 C CA . ALA A 1 193 ? 23.141 -16.594 -20.469 1 87.5 193 ALA A CA 1
ATOM 1629 C C . ALA A 1 193 ? 24.141 -15.688 -21.156 1 87.5 193 ALA A C 1
ATOM 1631 O O . ALA A 1 193 ? 24.578 -15.977 -22.281 1 87.5 193 ALA A O 1
ATOM 1632 N N . GLY A 1 194 ? 24.531 -14.617 -20.562 1 85 194 GLY A N 1
ATOM 1633 C CA . GLY A 1 194 ? 25.484 -13.711 -21.172 1 85 194 GLY A CA 1
ATOM 1634 C C . GLY A 1 194 ? 26.859 -14.312 -21.344 1 85 194 GLY A C 1
ATOM 1635 O O . GLY A 1 194 ? 27.328 -14.539 -22.453 1 85 194 GLY A O 1
ATOM 1636 N N . THR A 1 195 ? 27.484 -14.805 -20.281 1 85.19 195 THR A N 1
ATOM 1637 C CA . THR A 1 195 ? 28.844 -15.312 -20.219 1 85.19 195 THR A CA 1
ATOM 1638 C C . THR A 1 195 ? 28.938 -16.719 -20.812 1 85.19 195 THR A C 1
ATOM 1640 O O . THR A 1 195 ? 29.906 -17.031 -21.5 1 85.19 195 THR A O 1
ATOM 1643 N N . THR A 1 196 ? 27.969 -17.5 -20.641 1 90.81 196 THR A N 1
ATOM 1644 C CA . THR A 1 196 ? 28.047 -18.922 -20.984 1 90.81 196 THR A CA 1
ATOM 1645 C C . THR A 1 196 ? 27.297 -19.219 -22.266 1 90.81 196 THR A C 1
ATOM 1647 O O . THR A 1 196 ? 27.188 -20.375 -22.672 1 90.81 196 THR A O 1
ATOM 1650 N N . PHE A 1 197 ? 26.906 -18.25 -22.953 1 94 197 PHE A N 1
ATOM 1651 C CA . PHE A 1 197 ? 25.984 -18.391 -24.078 1 94 197 PHE A CA 1
ATOM 1652 C C . PHE A 1 197 ? 26.578 -19.328 -25.125 1 94 197 PHE A C 1
ATOM 1654 O O . PHE A 1 197 ? 25.922 -20.281 -25.562 1 94 197 PHE A O 1
ATOM 1661 N N . ASP A 1 198 ? 27.766 -19.031 -25.531 1 93.94 198 ASP A N 1
ATOM 1662 C CA . ASP A 1 198 ? 28.391 -19.812 -26.594 1 93.94 198 ASP A CA 1
ATOM 1663 C C . ASP A 1 198 ? 28.531 -21.281 -26.188 1 93.94 198 ASP A C 1
ATOM 1665 O O . ASP A 1 198 ? 28.281 -22.172 -27 1 93.94 198 ASP A O 1
ATOM 1669 N N . PHE A 1 199 ? 28.953 -21.422 -25 1 94.56 199 PHE A N 1
ATOM 1670 C CA . PHE A 1 199 ? 29.047 -22.781 -24.484 1 94.56 199 PHE A CA 1
ATOM 1671 C C . PHE A 1 199 ? 27.672 -23.469 -24.484 1 94.56 199 PHE A C 1
ATOM 1673 O O . PHE A 1 199 ? 27.547 -24.609 -24.906 1 94.56 199 PHE A O 1
ATOM 1680 N N . ASN A 1 200 ? 26.641 -22.797 -24 1 96.12 200 ASN A N 1
ATOM 1681 C CA . ASN A 1 200 ? 25.297 -23.344 -23.891 1 96.12 200 ASN A CA 1
ATOM 1682 C C . ASN A 1 200 ? 24.766 -23.797 -25.25 1 96.12 200 ASN A C 1
ATOM 1684 O O . ASN A 1 200 ? 24.219 -24.891 -25.375 1 96.12 200 ASN A O 1
ATOM 1688 N N . VAL A 1 201 ? 24.984 -22.922 -26.188 1 96.38 201 VAL A N 1
ATOM 1689 C CA . VAL A 1 201 ? 24.469 -23.219 -27.531 1 96.38 201 VAL A CA 1
ATOM 1690 C C . VAL A 1 201 ? 25.25 -24.391 -28.125 1 96.38 201 VAL A C 1
ATOM 1692 O O . VAL A 1 201 ? 24.641 -25.312 -28.688 1 96.38 201 VAL A O 1
ATOM 1695 N N . ARG A 1 202 ? 26.484 -24.375 -28 1 95.25 202 ARG A N 1
ATOM 1696 C CA . ARG A 1 202 ? 27.328 -25.391 -28.594 1 95.25 202 ARG A CA 1
ATOM 1697 C C . ARG A 1 202 ? 27.031 -26.766 -27.984 1 95.25 202 ARG A C 1
ATOM 1699 O O . ARG A 1 202 ? 26.969 -27.766 -28.703 1 95.25 202 ARG A O 1
ATOM 1706 N N . GLU A 1 203 ? 26.828 -26.812 -26.672 1 95.62 203 GLU A N 1
ATOM 1707 C CA . GLU A 1 203 ? 26.688 -28.078 -25.969 1 95.62 203 GLU A CA 1
ATOM 1708 C C . GLU A 1 203 ? 25.219 -28.453 -25.812 1 95.62 203 GLU A C 1
ATOM 1710 O O . GLU A 1 203 ? 24.891 -29.531 -25.328 1 95.62 203 GLU A O 1
ATOM 1715 N N . ASN A 1 204 ? 24.297 -27.578 -26.25 1 97 204 ASN A N 1
ATOM 1716 C CA . ASN A 1 204 ? 22.859 -27.781 -26.078 1 97 204 ASN A CA 1
ATOM 1717 C C . ASN A 1 204 ? 22.531 -28.094 -24.625 1 97 204 ASN A C 1
ATOM 1719 O O . ASN A 1 204 ? 21.828 -29.078 -24.328 1 97 204 ASN A O 1
ATOM 1723 N N . LEU A 1 205 ? 23.047 -27.25 -23.797 1 96.06 205 LEU A N 1
ATOM 1724 C CA . LEU A 1 205 ? 22.969 -27.484 -22.359 1 96.06 205 LEU A CA 1
ATOM 1725 C C . LEU A 1 205 ? 22.969 -26.172 -21.594 1 96.06 205 LEU A C 1
ATOM 1727 O O . LEU A 1 205 ? 23.719 -25.25 -21.938 1 96.06 205 LEU A O 1
ATOM 1731 N N . TYR A 1 206 ? 22.047 -26.062 -20.625 1 94.75 206 TYR A N 1
ATOM 1732 C CA . TYR A 1 206 ? 22.062 -24.969 -19.672 1 94.75 206 TYR A CA 1
ATOM 1733 C C . TYR A 1 206 ? 22.109 -25.5 -18.234 1 94.75 206 TYR A C 1
ATOM 1735 O O . TYR A 1 206 ? 21.656 -26.625 -17.969 1 94.75 206 TYR A O 1
ATOM 1743 N N . TYR A 1 207 ? 22.75 -24.781 -17.375 1 91.5 207 TYR A N 1
ATOM 1744 C CA . TYR A 1 207 ? 22.828 -25.25 -16 1 91.5 207 TYR A CA 1
ATOM 1745 C C . TYR A 1 207 ? 22.578 -24.094 -15.023 1 91.5 207 TYR A C 1
ATOM 1747 O O . TYR A 1 207 ? 22.844 -22.938 -15.336 1 91.5 207 TYR A O 1
ATOM 1755 N N . ASP A 1 208 ? 21.953 -24.422 -13.953 1 85.56 208 ASP A N 1
ATOM 1756 C CA . ASP A 1 208 ? 21.609 -23.484 -12.898 1 85.56 208 ASP A CA 1
ATOM 1757 C C . ASP A 1 208 ? 21.625 -24.156 -11.531 1 85.56 208 ASP A C 1
ATOM 1759 O O . ASP A 1 208 ? 21.656 -25.375 -11.438 1 85.56 208 ASP A O 1
ATOM 1763 N N . ASN A 1 209 ? 21.719 -23.297 -10.516 1 81.38 209 ASN A N 1
ATOM 1764 C CA . ASN A 1 209 ? 21.703 -23.812 -9.148 1 81.38 209 ASN A CA 1
ATOM 1765 C C . ASN A 1 209 ? 20.406 -24.562 -8.852 1 81.38 209 ASN A C 1
ATOM 1767 O O . ASN A 1 209 ? 19.328 -24.125 -9.25 1 81.38 209 ASN A O 1
ATOM 1771 N N . ILE A 1 210 ? 20.469 -25.672 -8.133 1 78.62 210 ILE A N 1
ATOM 1772 C CA . ILE A 1 210 ? 19.344 -26.547 -7.844 1 78.62 210 ILE A CA 1
ATOM 1773 C C . ILE A 1 210 ? 18.344 -25.797 -6.953 1 78.62 210 ILE A C 1
ATOM 1775 O O . ILE A 1 210 ? 17.156 -26.109 -6.957 1 78.62 210 ILE A O 1
ATOM 1779 N N . GLU A 1 211 ? 18.891 -24.859 -6.18 1 65.56 211 GLU A N 1
ATOM 1780 C CA . GLU A 1 211 ? 18.062 -24.172 -5.195 1 65.56 211 GLU A CA 1
ATOM 1781 C C . GLU A 1 211 ? 17.062 -23.25 -5.871 1 65.56 211 GLU A C 1
ATOM 1783 O O . GLU A 1 211 ? 16.047 -22.875 -5.27 1 65.56 211 GLU A O 1
ATOM 1788 N N . ARG A 1 212 ? 17.484 -22.953 -7.082 1 61.78 212 ARG A N 1
ATOM 1789 C CA . ARG A 1 212 ? 16.578 -22.062 -7.801 1 61.78 212 ARG A CA 1
ATOM 1790 C C . ARG A 1 212 ? 15.305 -22.797 -8.219 1 61.78 212 ARG A C 1
ATOM 1792 O O . ARG A 1 212 ? 15.352 -23.953 -8.648 1 61.78 212 ARG A O 1
ATOM 1799 N N . GLY A 1 213 ? 14.164 -22.391 -7.68 1 57.84 213 GLY A N 1
ATOM 1800 C CA . GLY A 1 213 ? 12.875 -22.984 -7.992 1 57.84 213 GLY A CA 1
ATOM 1801 C C . GLY A 1 213 ? 12.695 -23.281 -9.469 1 57.84 213 GLY A C 1
ATOM 1802 O O . GLY A 1 213 ? 13.398 -22.719 -10.312 1 57.84 213 GLY A O 1
ATOM 1803 N N . PHE A 1 214 ? 11.961 -24.531 -9.797 1 60.84 214 PHE A N 1
ATOM 1804 C CA . PHE A 1 214 ? 11.828 -25.031 -11.156 1 60.84 214 PHE A CA 1
ATOM 1805 C C . PHE A 1 214 ? 10.359 -25.172 -11.547 1 60.84 214 PHE A C 1
ATOM 1807 O O . PHE A 1 214 ? 9.562 -25.719 -10.797 1 60.84 214 PHE A O 1
ATOM 1814 N N . ARG A 1 215 ? 9.914 -24.344 -12.516 1 65.19 215 ARG A N 1
ATOM 1815 C CA . ARG A 1 215 ? 8.641 -24.578 -13.195 1 65.19 215 ARG A CA 1
ATOM 1816 C C . ARG A 1 215 ? 8.828 -25.484 -14.414 1 65.19 215 ARG A C 1
ATOM 1818 O O . ARG A 1 215 ? 9.812 -25.344 -15.148 1 65.19 215 ARG A O 1
ATOM 1825 N N . ALA A 1 216 ? 7.871 -26.5 -14.469 1 71.38 216 ALA A N 1
ATOM 1826 C CA . ALA A 1 216 ? 7.934 -27.344 -15.664 1 71.38 216 ALA A CA 1
ATOM 1827 C C . ALA A 1 216 ? 7.785 -26.516 -16.938 1 71.38 216 ALA A C 1
ATOM 1829 O O . ALA A 1 216 ? 6.934 -25.625 -17 1 71.38 216 ALA A O 1
ATOM 1830 N N . HIS A 1 217 ? 8.656 -26.656 -17.766 1 84.75 217 HIS A N 1
ATOM 1831 C CA . HIS A 1 217 ? 8.656 -26 -19.062 1 84.75 217 HIS A CA 1
ATOM 1832 C C . HIS A 1 217 ? 9.242 -26.906 -20.141 1 84.75 217 HIS A C 1
ATOM 1834 O O . HIS A 1 217 ? 10.156 -27.688 -19.875 1 84.75 217 HIS A O 1
ATOM 1840 N N . ARG A 1 218 ? 8.641 -26.812 -21.234 1 89.88 218 ARG A N 1
ATOM 1841 C CA . ARG A 1 218 ? 9.117 -27.625 -22.359 1 89.88 218 ARG A CA 1
ATOM 1842 C C . ARG A 1 218 ? 10.234 -26.906 -23.109 1 89.88 218 ARG A C 1
ATOM 1844 O O . ARG A 1 218 ? 11.094 -27.562 -23.703 1 89.88 218 ARG A O 1
ATOM 1851 N N . TYR A 1 219 ? 10.25 -25.594 -23.047 1 94.5 219 TYR A N 1
ATOM 1852 C CA . TYR A 1 219 ? 11.211 -24.828 -23.844 1 94.5 219 TYR A CA 1
ATOM 1853 C C . TYR A 1 219 ? 12.109 -23.984 -22.938 1 94.5 219 TYR A C 1
ATOM 1855 O O . TYR A 1 219 ? 11.688 -23.547 -21.875 1 94.5 219 TYR A O 1
ATOM 1863 N N . LEU A 1 220 ? 13.305 -23.859 -23.422 1 95.38 220 LEU A N 1
ATOM 1864 C CA . LEU A 1 220 ? 14.297 -23.047 -22.75 1 95.38 220 LEU A CA 1
ATOM 1865 C C . LEU A 1 220 ? 14.82 -21.953 -23.672 1 95.38 220 LEU A C 1
ATOM 1867 O O . LEU A 1 220 ? 15.195 -22.234 -24.812 1 95.38 220 LEU A O 1
ATOM 1871 N N . GLY A 1 221 ? 14.719 -20.734 -23.234 1 95.56 221 GLY A N 1
ATOM 1872 C CA . GLY A 1 221 ? 15.305 -19.609 -23.938 1 95.56 221 GLY A CA 1
ATOM 1873 C C . GLY A 1 221 ? 16.531 -19.047 -23.25 1 95.56 221 GLY A C 1
ATOM 1874 O O . GLY A 1 221 ? 16.594 -18.984 -22.016 1 95.56 221 GLY A O 1
ATOM 1875 N N . LEU A 1 222 ? 17.531 -18.656 -24.047 1 95.5 222 LEU A N 1
ATOM 1876 C CA . LEU A 1 222 ? 18.75 -18.031 -23.531 1 95.5 222 LEU A CA 1
ATOM 1877 C C . LEU A 1 222 ? 18.766 -16.531 -23.844 1 95.5 222 LEU A C 1
ATOM 1879 O O . LEU A 1 222 ? 18.703 -16.141 -25.016 1 95.5 222 LEU A O 1
ATOM 1883 N N . TYR A 1 223 ? 18.875 -15.805 -22.812 1 93.75 223 TYR A N 1
ATOM 1884 C CA . TYR A 1 223 ? 18.812 -14.352 -22.938 1 93.75 223 TYR A CA 1
ATOM 1885 C C . TYR A 1 223 ? 20.219 -13.75 -22.906 1 93.75 223 TYR A C 1
ATOM 1887 O O . TYR A 1 223 ? 21.031 -14.078 -22.047 1 93.75 223 TYR A O 1
ATOM 1895 N N . LYS A 1 224 ? 20.5 -12.961 -23.812 1 90.19 224 LYS A N 1
ATOM 1896 C CA . LYS A 1 224 ? 21.75 -12.227 -23.938 1 90.19 224 LYS A CA 1
ATOM 1897 C C . LYS A 1 224 ? 21.547 -10.938 -24.734 1 90.19 224 LYS A C 1
ATOM 1899 O O . LYS A 1 224 ? 20.844 -10.922 -25.734 1 90.19 224 LYS A O 1
ATOM 1904 N N . ASN A 1 225 ? 22.125 -9.875 -24.234 1 88.5 225 ASN A N 1
ATOM 1905 C CA . ASN A 1 225 ? 22.141 -8.617 -24.953 1 88.5 225 ASN A CA 1
ATOM 1906 C C . ASN A 1 225 ? 20.719 -8.125 -25.266 1 88.5 225 ASN A C 1
ATOM 1908 O O . ASN A 1 225 ? 20.391 -7.844 -26.422 1 88.5 225 ASN A O 1
ATOM 1912 N N . LYS A 1 226 ? 19.797 -8.156 -24.328 1 87.94 226 LYS A N 1
ATOM 1913 C CA . LYS A 1 226 ? 18.469 -7.574 -24.344 1 87.94 226 LYS A CA 1
ATOM 1914 C C . LYS A 1 226 ? 17.516 -8.383 -25.219 1 87.94 226 LYS A C 1
ATOM 1916 O O . LYS A 1 226 ? 16.5 -7.867 -25.703 1 87.94 226 LYS A O 1
ATOM 1921 N N . SER A 1 227 ? 17.875 -9.586 -25.484 1 94 227 SER A N 1
ATOM 1922 C CA . SER A 1 227 ? 17.031 -10.438 -26.312 1 94 227 SER A CA 1
ATOM 1923 C C . SER A 1 227 ? 17.219 -11.906 -25.953 1 94 227 SER A C 1
ATOM 1925 O O . SER A 1 227 ? 18.297 -12.312 -25.516 1 94 227 SER A O 1
ATOM 1927 N N . VAL A 1 228 ? 16.125 -12.641 -26.125 1 95.69 228 VAL A N 1
ATOM 1928 C CA . VAL A 1 228 ? 16.328 -14.086 -26.203 1 95.69 228 VAL A CA 1
ATOM 1929 C C . VAL A 1 228 ? 16.953 -14.461 -27.531 1 95.69 228 VAL A C 1
ATOM 1931 O O . VAL A 1 228 ? 16.359 -14.234 -28.594 1 95.69 228 VAL A O 1
ATOM 1934 N N . ARG A 1 229 ? 18.141 -15.062 -27.406 1 96.94 229 ARG A N 1
ATOM 1935 C CA . ARG A 1 229 ? 18.938 -15.234 -28.625 1 96.94 229 ARG A CA 1
ATOM 1936 C C . ARG A 1 229 ? 18.922 -16.688 -29.078 1 96.94 229 ARG A C 1
ATOM 1938 O O . ARG A 1 229 ? 19.312 -17 -30.203 1 96.94 229 ARG A O 1
ATOM 1945 N N . ALA A 1 230 ? 18.469 -17.547 -28.281 1 97.94 230 ALA A N 1
ATOM 1946 C CA . ALA A 1 230 ? 18.359 -18.969 -28.625 1 97.94 230 ALA A CA 1
ATOM 1947 C C . ALA A 1 230 ? 17.203 -19.625 -27.875 1 97.94 230 ALA A C 1
ATOM 1949 O O . ALA A 1 230 ? 16.906 -19.25 -26.734 1 97.94 230 ALA A O 1
ATOM 1950 N N . VAL A 1 231 ? 16.562 -20.562 -28.547 1 98.19 231 VAL A N 1
ATOM 1951 C CA . VAL A 1 231 ? 15.477 -21.312 -27.922 1 98.19 231 VAL A CA 1
ATOM 1952 C C . VAL A 1 231 ? 15.641 -22.797 -28.25 1 98.19 231 VAL A C 1
ATOM 1954 O O . VAL A 1 231 ? 16.078 -23.156 -29.344 1 98.19 231 VAL A O 1
ATOM 1957 N N . GLY A 1 232 ? 15.352 -23.609 -27.281 1 97.69 232 GLY A N 1
ATOM 1958 C CA . GLY A 1 232 ? 15.438 -25.047 -27.453 1 97.69 232 GLY A CA 1
ATOM 1959 C C . GLY A 1 232 ? 14.398 -25.812 -26.656 1 97.69 232 GLY A C 1
ATOM 1960 O O . GLY A 1 232 ? 13.883 -25.312 -25.672 1 97.69 232 GLY A O 1
ATOM 1961 N N . GLU A 1 233 ? 14.102 -27 -27.156 1 96.81 233 GLU A N 1
ATOM 1962 C CA . GLU A 1 233 ? 13.195 -27.891 -26.453 1 96.81 233 GLU A CA 1
ATOM 1963 C C . GLU A 1 233 ? 13.945 -28.766 -25.453 1 96.81 233 GLU A C 1
ATOM 1965 O O . GLU A 1 233 ? 14.898 -29.453 -25.812 1 96.81 233 GLU A O 1
ATOM 1970 N N . VAL A 1 234 ? 13.43 -28.781 -24.234 1 94.38 234 VAL A N 1
ATOM 1971 C CA . VAL A 1 234 ? 14.094 -29.531 -23.172 1 94.38 234 VAL A CA 1
ATOM 1972 C C . VAL A 1 234 ? 13.781 -31.016 -23.328 1 94.38 234 VAL A C 1
ATOM 1974 O O . VAL A 1 234 ? 12.617 -31.406 -23.438 1 94.38 234 VAL A O 1
ATOM 1977 N N . ILE A 1 235 ? 14.836 -31.828 -23.312 1 94.38 235 ILE A N 1
ATOM 1978 C CA . ILE A 1 235 ? 14.617 -33.25 -23.516 1 94.38 235 ILE A CA 1
ATOM 1979 C C . ILE A 1 235 ? 15.078 -34.031 -22.281 1 94.38 235 ILE A C 1
ATOM 1981 O O . ILE A 1 235 ? 14.742 -35.188 -22.094 1 94.38 235 ILE A O 1
ATOM 1985 N N . ALA A 1 236 ? 15.82 -33.406 -21.453 1 94.12 236 ALA A N 1
ATOM 1986 C CA . ALA A 1 236 ? 16.25 -34.031 -20.219 1 94.12 236 ALA A CA 1
ATOM 1987 C C . ALA A 1 236 ? 16.641 -33 -19.172 1 94.12 236 ALA A C 1
ATOM 1989 O O . ALA A 1 236 ? 17.141 -31.906 -19.516 1 94.12 236 ALA A O 1
ATOM 1990 N N . ILE A 1 237 ? 16.328 -33.281 -17.938 1 90.88 237 ILE A N 1
ATOM 1991 C CA . ILE A 1 237 ? 16.734 -32.5 -16.797 1 90.88 237 ILE A CA 1
ATOM 1992 C C . ILE A 1 237 ? 17.391 -33.406 -15.75 1 90.88 237 ILE A C 1
ATOM 1994 O O . ILE A 1 237 ? 16.781 -34.344 -15.25 1 90.88 237 ILE A O 1
ATOM 1998 N N . ILE A 1 238 ? 18.672 -33.094 -15.469 1 92.81 238 ILE A N 1
ATOM 1999 C CA . ILE A 1 238 ? 19.469 -33.906 -14.555 1 92.81 238 ILE A CA 1
ATOM 2000 C C . ILE A 1 238 ? 20.094 -33.031 -13.477 1 92.81 238 ILE A C 1
ATOM 2002 O O . ILE A 1 238 ? 20.609 -31.938 -13.781 1 92.81 238 ILE A O 1
ATOM 2006 N N . THR A 1 239 ? 19.953 -33.406 -12.273 1 90.56 239 THR A N 1
ATOM 2007 C CA . THR A 1 239 ? 20.625 -32.688 -11.203 1 90.56 239 THR A CA 1
ATOM 2008 C C . THR A 1 239 ? 21.875 -33.438 -10.742 1 90.56 239 THR A C 1
ATOM 2010 O O . THR A 1 239 ? 21.906 -34.656 -10.727 1 90.56 239 THR A O 1
ATOM 2013 N N . GLY A 1 240 ? 22.891 -32.656 -10.5 1 90.56 240 GLY A N 1
ATOM 2014 C CA . GLY A 1 240 ? 24.141 -33.156 -9.984 1 90.56 240 GLY A CA 1
ATOM 2015 C C . GLY A 1 240 ? 24.578 -32.5 -8.695 1 90.56 240 GLY A C 1
ATOM 2016 O O . GLY A 1 240 ? 24.594 -31.266 -8.602 1 90.56 240 GLY A O 1
ATOM 2017 N N . VAL A 1 241 ? 24.844 -33.312 -7.719 1 90.06 241 VAL A N 1
ATOM 2018 C CA . VAL A 1 241 ? 25.312 -32.781 -6.438 1 90.06 241 VAL A CA 1
ATOM 2019 C C . VAL A 1 241 ? 26.672 -33.406 -6.098 1 90.06 241 VAL A C 1
ATOM 2021 O O . VAL A 1 241 ? 26.828 -34.625 -6.16 1 90.06 241 VAL A O 1
ATOM 2024 N N . LYS A 1 242 ? 27.562 -32.469 -5.777 1 88.06 242 LYS A N 1
ATOM 2025 C CA . LYS A 1 242 ? 28.891 -32.938 -5.375 1 88.06 242 LYS A CA 1
ATOM 2026 C C . LYS A 1 242 ? 28.906 -33.312 -3.896 1 88.06 242 LYS A C 1
ATOM 2028 O O . LYS A 1 242 ? 28.359 -32.594 -3.059 1 88.06 242 LYS A O 1
ATOM 2033 N N . ASP A 1 243 ? 29.438 -34.469 -3.648 1 82.62 243 ASP A N 1
ATOM 2034 C CA . ASP A 1 243 ? 29.594 -34.875 -2.25 1 82.62 243 ASP A CA 1
ATOM 2035 C C . ASP A 1 243 ? 30.891 -34.312 -1.661 1 82.62 243 ASP A C 1
ATOM 2037 O O . ASP A 1 243 ? 31.562 -33.5 -2.303 1 82.62 243 ASP A O 1
ATOM 2041 N N . GLN A 1 244 ? 31.188 -34.719 -0.382 1 80.69 244 GLN A N 1
ATOM 2042 C CA . GLN A 1 244 ? 32.344 -34.188 0.351 1 80.69 244 GLN A CA 1
ATOM 2043 C C . GLN A 1 244 ? 33.656 -34.562 -0.349 1 80.69 244 GLN A C 1
ATOM 2045 O O . GLN A 1 244 ? 34.656 -33.844 -0.25 1 80.69 244 GLN A O 1
ATOM 2050 N N . ASN A 1 245 ? 33.688 -35.656 -1.049 1 83.38 245 ASN A N 1
ATOM 2051 C CA . ASN A 1 245 ? 34.906 -36.156 -1.727 1 83.38 245 ASN A CA 1
ATOM 2052 C C . ASN A 1 245 ? 35 -35.594 -3.148 1 83.38 245 ASN A C 1
ATOM 2054 O O . ASN A 1 245 ? 35.938 -35.938 -3.879 1 83.38 245 ASN A O 1
ATOM 2058 N N . GLY A 1 246 ? 34.062 -34.875 -3.576 1 80.19 246 GLY A N 1
ATOM 2059 C CA . GLY A 1 246 ? 34.062 -34.25 -4.898 1 80.19 246 GLY A CA 1
ATOM 2060 C C . GLY A 1 246 ? 33.375 -35.094 -5.953 1 80.19 246 GLY A C 1
ATOM 2061 O O . GLY A 1 246 ? 33.344 -34.719 -7.125 1 80.19 246 GLY A O 1
ATOM 2062 N N . ALA A 1 247 ? 32.844 -36.25 -5.586 1 84.44 247 ALA A N 1
ATOM 2063 C CA . ALA A 1 247 ? 32.156 -37.094 -6.535 1 84.44 247 ALA A CA 1
ATOM 2064 C C . ALA A 1 247 ? 30.75 -36.594 -6.816 1 84.44 247 ALA A C 1
ATOM 2066 O O . ALA A 1 247 ? 30.062 -36.094 -5.91 1 84.44 247 ALA A O 1
ATOM 2067 N N . LEU A 1 248 ? 30.375 -36.656 -8.109 1 88.19 248 LEU A N 1
ATOM 2068 C CA . LEU A 1 248 ? 29.078 -36.125 -8.531 1 88.19 248 LEU A CA 1
ATOM 2069 C C . LEU A 1 248 ? 28.016 -37.219 -8.492 1 88.19 248 LEU A C 1
ATOM 2071 O O . LEU A 1 248 ? 28.203 -38.281 -9.047 1 88.19 248 LEU A O 1
ATOM 2075 N N . THR A 1 249 ? 26.953 -37 -7.727 1 91.88 249 THR A N 1
ATOM 2076 C CA . THR A 1 249 ? 25.781 -37.844 -7.738 1 91.88 249 THR A CA 1
ATOM 2077 C C . THR A 1 249 ? 24.672 -37.219 -8.594 1 91.88 249 THR A C 1
ATOM 2079 O O . THR A 1 249 ? 24.344 -36.062 -8.438 1 91.88 249 THR A O 1
ATOM 2082 N N . TYR A 1 250 ? 24.172 -38.125 -9.508 1 92.25 250 TYR A N 1
ATOM 2083 C CA . TYR A 1 250 ? 23.188 -37.625 -10.453 1 92.25 250 TYR A CA 1
ATOM 2084 C C . TYR A 1 250 ? 21.781 -38.062 -10.062 1 92.25 250 TYR A C 1
ATOM 2086 O O . TYR A 1 250 ? 21.578 -39.156 -9.539 1 92.25 250 TYR A O 1
ATOM 2094 N N . GLN A 1 251 ? 20.875 -37.156 -10.227 1 90.94 251 GLN A N 1
ATOM 2095 C CA . GLN A 1 251 ? 19.453 -37.469 -10.172 1 90.94 251 GLN A CA 1
ATOM 2096 C C . GLN A 1 251 ? 18.75 -37 -11.438 1 90.94 251 GLN A C 1
ATOM 2098 O O . GLN A 1 251 ? 18.891 -35.844 -11.852 1 90.94 251 GLN A O 1
ATOM 2103 N N . VAL A 1 252 ? 17.984 -38 -12.047 1 89.06 252 VAL A N 1
ATOM 2104 C CA . VAL A 1 252 ? 17.281 -37.656 -13.281 1 89.06 252 VAL A CA 1
ATOM 2105 C C . VAL A 1 252 ? 15.883 -37.125 -12.945 1 89.06 252 VAL A C 1
ATOM 2107 O O . VAL A 1 252 ? 15.07 -37.844 -12.344 1 89.06 252 VAL A O 1
ATOM 2110 N N . GLU A 1 253 ? 15.672 -35.969 -13.305 1 82.12 253 GLU A N 1
ATOM 2111 C CA . GLU A 1 253 ? 14.344 -35.375 -13.117 1 82.12 253 GLU A CA 1
ATOM 2112 C C . GLU A 1 253 ? 13.477 -35.562 -14.352 1 82.12 253 GLU A C 1
ATOM 2114 O O . GLU A 1 253 ? 12.258 -35.688 -14.242 1 82.12 253 GLU A O 1
ATOM 2119 N N . GLN A 1 254 ? 14.055 -35.531 -15.492 1 84.75 254 GLN A N 1
ATOM 2120 C CA . GLN A 1 254 ? 13.406 -35.75 -16.781 1 84.75 254 GLN A CA 1
ATOM 2121 C C . GLN A 1 254 ? 14.383 -36.344 -17.797 1 84.75 254 GLN A C 1
ATOM 2123 O O . GLN A 1 254 ? 15.555 -35.969 -17.828 1 84.75 254 GLN A O 1
ATOM 2128 N N . GLY A 1 255 ? 13.852 -37.281 -18.625 1 89.25 255 GLY A N 1
ATOM 2129 C CA . GLY A 1 255 ? 14.695 -37.875 -19.656 1 89.25 255 GLY A CA 1
ATOM 2130 C C . GLY A 1 255 ? 15.594 -39 -19.109 1 89.25 255 GLY A C 1
ATOM 2131 O O . GLY A 1 255 ? 15.18 -39.75 -18.25 1 89.25 255 GLY A O 1
ATOM 2132 N N . GLU A 1 256 ? 16.703 -39.125 -19.766 1 93.38 256 GLU A N 1
ATOM 2133 C CA . GLU A 1 256 ? 17.625 -40.188 -19.422 1 93.38 256 GLU A CA 1
ATOM 2134 C C . GLU A 1 256 ? 19.047 -39.656 -19.266 1 93.38 256 GLU A C 1
ATOM 2136 O O . GLU A 1 256 ? 19.469 -38.781 -20 1 93.38 256 GLU A O 1
ATOM 2141 N N . LEU A 1 257 ? 19.719 -40.25 -18.297 1 95.31 257 LEU A N 1
ATOM 2142 C CA . LEU A 1 257 ? 21.125 -39.938 -18.125 1 95.31 257 LEU A CA 1
ATOM 2143 C C . LEU A 1 257 ? 21.984 -40.812 -19.031 1 95.31 257 LEU A C 1
ATOM 2145 O O . LEU A 1 257 ? 22.375 -41.938 -18.641 1 95.31 257 LEU A O 1
ATOM 2149 N N . THR A 1 258 ? 22.281 -40.375 -20.203 1 95.56 258 THR A N 1
ATOM 2150 C CA . THR A 1 258 ? 23.125 -41.125 -21.141 1 95.56 258 THR A CA 1
ATOM 2151 C C . THR A 1 258 ? 24.594 -40.844 -20.859 1 95.56 258 THR A C 1
ATOM 2153 O O . THR A 1 258 ? 24.938 -39.906 -20.141 1 95.56 258 THR A O 1
ATOM 2156 N N . GLU A 1 259 ? 25.438 -41.688 -21.406 1 94.94 259 GLU A N 1
ATOM 2157 C CA . GLU A 1 259 ? 26.859 -41.469 -21.25 1 94.94 259 GLU A CA 1
ATOM 2158 C C . GLU A 1 259 ? 27.297 -40.156 -21.859 1 94.94 259 GLU A C 1
ATOM 2160 O O . GLU A 1 259 ? 28.188 -39.469 -21.328 1 94.94 259 GLU A O 1
ATOM 2165 N N . GLU A 1 260 ? 26.672 -39.844 -22.922 1 94.75 260 GLU A N 1
ATOM 2166 C CA . GLU A 1 260 ? 26.984 -38.562 -23.562 1 94.75 260 GLU A CA 1
ATOM 2167 C C . GLU A 1 260 ? 26.609 -37.375 -22.656 1 94.75 260 GLU A C 1
ATOM 2169 O O . GLU A 1 260 ? 27.312 -36.375 -22.625 1 94.75 260 GLU A O 1
ATOM 2174 N N . ARG A 1 261 ? 25.5 -37.438 -21.969 1 96.19 261 ARG A N 1
ATOM 2175 C CA . ARG A 1 261 ? 25.062 -36.375 -21.094 1 96.19 261 ARG A CA 1
ATOM 2176 C C . ARG A 1 261 ? 25.984 -36.25 -19.875 1 96.19 261 ARG A C 1
ATOM 2178 O O . ARG A 1 261 ? 26.234 -35.156 -19.391 1 96.19 261 ARG A O 1
ATOM 2185 N N . LYS A 1 262 ? 26.484 -37.344 -19.422 1 94.81 262 LYS A N 1
ATOM 2186 C CA . LYS A 1 262 ? 27.453 -37.312 -18.344 1 94.81 262 LYS A CA 1
ATOM 2187 C C . LYS A 1 262 ? 28.703 -36.562 -18.766 1 94.81 262 LYS A C 1
ATOM 2189 O O . LYS A 1 262 ? 29.234 -35.75 -17.984 1 94.81 262 LYS A O 1
ATOM 2194 N N . LYS A 1 263 ? 29.141 -36.844 -19.922 1 95.12 263 LYS A N 1
ATOM 2195 C CA . LYS A 1 263 ? 30.312 -36.156 -20.453 1 95.12 263 LYS A CA 1
ATOM 2196 C C . LYS A 1 263 ? 30.047 -34.656 -20.609 1 95.12 263 LYS A C 1
ATOM 2198 O O . LYS A 1 263 ? 30.922 -33.844 -20.344 1 95.12 263 LYS A O 1
ATOM 2203 N N . ALA A 1 264 ? 28.859 -34.406 -21.078 1 95.25 264 ALA A N 1
ATOM 2204 C CA . ALA A 1 264 ? 28.484 -33 -21.25 1 95.25 264 ALA A CA 1
ATOM 2205 C C . ALA A 1 264 ? 28.5 -32.281 -19.906 1 95.25 264 ALA A C 1
ATOM 2207 O O . ALA A 1 264 ? 28.891 -31.109 -19.844 1 95.25 264 ALA A O 1
ATOM 2208 N N . ILE A 1 265 ? 28.031 -32.844 -18.859 1 95.25 265 ILE A N 1
ATOM 2209 C CA . ILE A 1 265 ? 28.016 -32.25 -17.531 1 95.25 265 ILE A CA 1
ATOM 2210 C C . ILE A 1 265 ? 29.453 -31.984 -17.078 1 95.25 265 ILE A C 1
ATOM 2212 O O . ILE A 1 265 ? 29.75 -30.922 -16.531 1 95.25 265 ILE A O 1
ATOM 2216 N N . GLU A 1 266 ? 30.297 -32.906 -17.359 1 92.69 266 GLU A N 1
ATOM 2217 C CA . GLU A 1 266 ? 31.703 -32.719 -17.031 1 92.69 266 GLU A CA 1
ATOM 2218 C C . GLU A 1 266 ? 32.281 -31.516 -17.766 1 92.69 266 GLU A C 1
ATOM 2220 O O . GLU A 1 266 ? 33.031 -30.719 -17.188 1 92.69 266 GLU A O 1
ATOM 2225 N N . ARG A 1 267 ? 31.953 -31.438 -19 1 94.06 267 ARG A N 1
ATOM 2226 C CA . ARG A 1 267 ? 32.406 -30.281 -19.781 1 94.06 267 ARG A CA 1
ATOM 2227 C C . ARG A 1 267 ? 31.859 -28.984 -19.234 1 94.06 267 ARG A C 1
ATOM 2229 O O . ARG A 1 267 ? 32.562 -27.953 -19.219 1 94.06 267 ARG A O 1
ATOM 2236 N N . ALA A 1 268 ? 30.641 -29.031 -18.797 1 94.19 268 ALA A N 1
ATOM 2237 C CA . ALA A 1 268 ? 30.016 -27.859 -18.219 1 94.19 268 ALA A CA 1
ATOM 2238 C C . ALA A 1 268 ? 30.719 -27.422 -16.938 1 94.19 268 ALA A C 1
ATOM 2240 O O . ALA A 1 268 ? 30.922 -26.234 -16.703 1 94.19 268 ALA A O 1
ATOM 2241 N N . ILE A 1 269 ? 31.031 -28.375 -16.125 1 91.06 269 ILE A N 1
ATOM 2242 C CA . ILE A 1 269 ? 31.719 -28.109 -14.867 1 91.06 269 ILE A CA 1
ATOM 2243 C C . ILE A 1 269 ? 33.062 -27.469 -15.148 1 91.06 269 ILE A C 1
ATOM 2245 O O . ILE A 1 269 ? 33.469 -26.5 -14.484 1 91.06 269 ILE A O 1
ATOM 2249 N N . LEU A 1 270 ? 33.75 -27.984 -16.109 1 89.31 270 LEU A N 1
ATOM 2250 C CA . LEU A 1 270 ? 35.031 -27.453 -16.484 1 89.31 270 LEU A CA 1
ATOM 2251 C C . LEU A 1 270 ? 34.906 -26.047 -17.062 1 89.31 270 LEU A C 1
ATOM 2253 O O . LEU A 1 270 ? 35.719 -25.172 -16.75 1 89.31 270 LEU A O 1
ATOM 2257 N N . ASP A 1 271 ? 33.969 -25.906 -17.891 1 89.38 271 ASP A N 1
ATOM 2258 C CA . ASP A 1 271 ? 33.719 -24.594 -18.469 1 89.38 271 ASP A CA 1
ATOM 2259 C C . ASP A 1 271 ? 33.375 -23.578 -17.406 1 89.38 271 ASP A C 1
ATOM 2261 O O . ASP A 1 271 ? 33.844 -22.438 -17.453 1 89.38 271 ASP A O 1
ATOM 2265 N N . GLY A 1 272 ? 32.5 -23.938 -16.562 1 87.75 272 GLY A N 1
ATOM 2266 C CA . GLY A 1 272 ? 32.094 -23.062 -15.461 1 87.75 272 GLY A CA 1
ATOM 2267 C C . GLY A 1 272 ? 33.281 -22.594 -14.633 1 87.75 272 GLY A C 1
ATOM 2268 O O . GLY A 1 272 ? 33.312 -21.438 -14.203 1 87.75 272 GLY A O 1
ATOM 2269 N N . LYS A 1 273 ? 34.156 -23.469 -14.422 1 84.75 273 LYS A N 1
ATOM 2270 C CA . LYS A 1 273 ? 35.375 -23.125 -13.656 1 84.75 273 LYS A CA 1
ATOM 2271 C C . LYS A 1 273 ? 36.125 -21.969 -14.289 1 84.75 273 LYS A C 1
ATOM 2273 O O . LYS A 1 273 ? 36.719 -21.156 -13.594 1 84.75 273 LYS A O 1
ATOM 2278 N N . GLN A 1 274 ? 36.062 -21.938 -15.602 1 84.62 274 GLN A N 1
ATOM 2279 C CA . GLN A 1 274 ? 36.75 -20.891 -16.328 1 84.62 274 GLN A CA 1
ATOM 2280 C C . GLN A 1 274 ? 36.188 -19.516 -15.961 1 84.62 274 GLN A C 1
ATOM 2282 O O . GLN A 1 274 ? 36.875 -18.5 -16.062 1 84.62 274 GLN A O 1
ATOM 2287 N N . TYR A 1 275 ? 35.031 -19.578 -15.609 1 84.69 275 TYR A N 1
ATOM 2288 C CA . TYR A 1 275 ? 34.375 -18.297 -15.289 1 84.69 275 TYR A CA 1
ATOM 2289 C C . TYR A 1 275 ? 34.188 -18.141 -13.789 1 84.69 275 TYR A C 1
ATOM 2291 O O . TYR A 1 275 ? 33.531 -17.219 -13.336 1 84.69 275 TYR A O 1
ATOM 2299 N N . GLY A 1 276 ? 34.719 -19.047 -13.039 1 79.88 276 GLY A N 1
ATOM 2300 C CA . GLY A 1 276 ? 34.656 -18.953 -11.594 1 79.88 276 GLY A CA 1
ATOM 2301 C C . GLY A 1 276 ? 33.406 -19.562 -10.992 1 79.88 276 GLY A C 1
ATOM 2302 O O . GLY A 1 276 ? 33.094 -19.328 -9.828 1 79.88 276 GLY A O 1
ATOM 2303 N N . TYR A 1 277 ? 32.625 -20.266 -11.758 1 78.62 277 TYR A N 1
ATOM 2304 C CA . TYR A 1 277 ? 31.438 -20.938 -11.25 1 78.62 277 TYR A CA 1
ATOM 2305 C C . TYR A 1 277 ? 31.781 -22.281 -10.641 1 78.62 277 TYR A C 1
ATOM 2307 O O . TYR A 1 277 ? 32.438 -23.109 -11.266 1 78.62 277 TYR A O 1
ATOM 2315 N N . GLU A 1 278 ? 31.438 -22.375 -9.336 1 78.69 278 GLU A N 1
ATOM 2316 C CA . GLU A 1 278 ? 31.547 -23.688 -8.711 1 78.69 278 GLU A CA 1
ATOM 2317 C C . GLU A 1 278 ? 30.203 -24.422 -8.742 1 78.69 278 GLU A C 1
ATOM 2319 O O . GLU A 1 278 ? 29.266 -24.047 -8.023 1 78.69 278 GLU A O 1
ATOM 2324 N N . LEU A 1 279 ? 30.094 -25.422 -9.523 1 82.88 279 LEU A N 1
ATOM 2325 C CA . LEU A 1 279 ? 28.844 -26.172 -9.688 1 82.88 279 LEU A CA 1
ATOM 2326 C C . LEU A 1 279 ? 28.766 -27.312 -8.68 1 82.88 279 LEU A C 1
ATOM 2328 O O . LEU A 1 279 ? 29.047 -28.453 -9.008 1 82.88 279 LEU A O 1
ATOM 2332 N N . VAL A 1 280 ? 28.359 -26.984 -7.469 1 82 280 VAL A N 1
ATOM 2333 C CA . VAL A 1 280 ? 28.281 -27.938 -6.367 1 82 280 VAL A CA 1
ATOM 2334 C C . VAL A 1 280 ? 26.938 -28.656 -6.379 1 82 280 VAL A C 1
ATOM 2336 O O . VAL A 1 280 ? 26.859 -29.859 -6.152 1 82 280 VAL A O 1
ATOM 2339 N N . ALA A 1 281 ? 25.953 -28.016 -6.492 1 85.06 281 ALA A N 1
ATOM 2340 C CA . ALA A 1 281 ? 24.578 -28.484 -6.645 1 85.06 281 ALA A CA 1
ATOM 2341 C C . ALA A 1 281 ? 23.875 -27.781 -7.805 1 85.06 281 ALA A C 1
ATOM 2343 O O . ALA A 1 281 ? 23.422 -26.641 -7.66 1 85.06 281 ALA A O 1
ATOM 2344 N N . THR A 1 282 ? 23.859 -28.531 -8.906 1 90.69 282 THR A N 1
ATOM 2345 C CA . THR A 1 282 ? 23.531 -27.844 -10.148 1 90.69 282 THR A CA 1
ATOM 2346 C C . THR A 1 282 ? 22.469 -28.625 -10.922 1 90.69 282 THR A C 1
ATOM 2348 O O . THR A 1 282 ? 22.469 -29.859 -10.922 1 90.69 282 THR A O 1
ATOM 2351 N N . ARG A 1 283 ? 21.531 -27.938 -11.484 1 90.44 283 ARG A N 1
ATOM 2352 C CA . ARG A 1 283 ? 20.562 -28.484 -12.414 1 90.44 283 ARG A CA 1
ATOM 2353 C C . ARG A 1 283 ? 20.984 -28.25 -13.859 1 90.44 283 ARG A C 1
ATOM 2355 O O . ARG A 1 283 ? 21.344 -27.141 -14.234 1 90.44 283 ARG A O 1
ATOM 2362 N N . PHE A 1 284 ? 21 -29.344 -14.578 1 93.94 284 PHE A N 1
ATOM 2363 C CA . PHE A 1 284 ? 21.406 -29.297 -15.977 1 93.94 284 PHE A CA 1
ATOM 2364 C C . PHE A 1 284 ? 20.203 -29.531 -16.891 1 93.94 284 PHE A C 1
ATOM 2366 O O . PHE A 1 284 ? 19.516 -30.547 -16.781 1 93.94 284 PHE A O 1
ATOM 2373 N N . PHE A 1 285 ? 19.969 -28.609 -17.75 1 94.44 285 PHE A N 1
ATOM 2374 C CA . PHE A 1 285 ? 18.906 -28.703 -18.75 1 94.44 285 PHE A CA 1
ATOM 2375 C C . PHE A 1 285 ? 19.469 -29.047 -20.125 1 94.44 285 PHE A C 1
ATOM 2377 O O . PHE A 1 285 ? 20.219 -28.266 -20.703 1 94.44 285 PHE A O 1
ATOM 2384 N N . PHE A 1 286 ? 19.078 -30.188 -20.609 1 96.5 286 PHE A N 1
ATOM 2385 C CA . PHE A 1 286 ? 19.516 -30.594 -21.938 1 96.5 286 PHE A CA 1
ATOM 2386 C C . PHE A 1 286 ? 18.422 -30.297 -22.969 1 96.5 286 PHE A C 1
ATOM 2388 O O . PHE A 1 286 ? 17.25 -30.625 -22.75 1 96.5 286 PHE A O 1
ATOM 2395 N N . VAL A 1 287 ? 18.844 -29.688 -24.016 1 96.81 287 VAL A N 1
ATOM 2396 C CA . VAL A 1 287 ? 17.891 -29.406 -25.094 1 96.81 287 VAL A CA 1
ATOM 2397 C C . VAL A 1 287 ? 18.297 -30.172 -26.344 1 96.81 287 VAL A C 1
ATOM 2399 O O . VAL A 1 287 ? 19.453 -30.531 -26.516 1 96.81 287 VAL A O 1
ATOM 2402 N N . LYS A 1 288 ? 17.25 -30.422 -27.141 1 95.5 288 LYS A N 1
ATOM 2403 C CA . LYS A 1 288 ? 17.516 -31.109 -28.406 1 95.5 288 LYS A CA 1
ATOM 2404 C C . LYS A 1 288 ? 18.484 -30.312 -29.266 1 95.5 288 LYS A C 1
ATOM 2406 O O . LYS A 1 288 ? 19.469 -30.859 -29.781 1 95.5 288 LYS A O 1
ATOM 2411 N N . GLN A 1 289 ? 18.156 -29.156 -29.469 1 96.88 289 GLN A N 1
ATOM 2412 C CA . GLN A 1 289 ? 18.953 -28.203 -30.219 1 96.88 289 GLN A CA 1
ATOM 2413 C C . GLN A 1 289 ? 18.5 -26.766 -29.938 1 96.88 289 GLN A C 1
ATOM 2415 O O . GLN A 1 289 ? 17.297 -26.5 -29.859 1 96.88 289 GLN A O 1
ATOM 2420 N N . PHE A 1 290 ? 19.562 -25.953 -29.719 1 97.75 290 PHE A N 1
ATOM 2421 C CA . PHE A 1 290 ? 19.219 -24.531 -29.641 1 97.75 290 PHE A CA 1
ATOM 2422 C C . PHE A 1 290 ? 19.125 -23.938 -31.047 1 97.75 290 PHE A C 1
ATOM 2424 O O . PHE A 1 290 ? 20.031 -24.094 -31.859 1 97.75 290 PHE A O 1
ATOM 2431 N N . TYR A 1 291 ? 18.047 -23.297 -31.328 1 97.94 291 TYR A N 1
ATOM 2432 C CA . TYR A 1 291 ? 17.875 -22.531 -32.562 1 97.94 291 TYR A CA 1
ATOM 2433 C C . TYR A 1 291 ? 18.016 -21.031 -32.312 1 97.94 291 TYR A C 1
ATOM 2435 O O . TYR A 1 291 ? 17.516 -20.516 -31.297 1 97.94 291 TYR A O 1
ATOM 2443 N N . GLU A 1 292 ? 18.734 -20.391 -33.156 1 97 292 GLU A N 1
ATOM 2444 C CA . GLU A 1 292 ? 18.922 -18.953 -33.031 1 97 292 GLU A CA 1
ATOM 2445 C C . GLU A 1 292 ? 17.609 -18.203 -33.188 1 97 292 GLU A C 1
ATOM 2447 O O . GLU A 1 292 ? 16.781 -18.562 -34.031 1 97 292 GLU A O 1
ATOM 2452 N N . THR A 1 293 ? 17.406 -17.266 -32.312 1 97.44 293 THR A N 1
ATOM 2453 C CA . THR A 1 293 ? 16.234 -16.406 -32.375 1 97.44 293 THR A CA 1
ATOM 2454 C C . THR A 1 293 ? 16.578 -15 -31.906 1 97.44 293 THR A C 1
ATOM 2456 O O . THR A 1 293 ? 17.719 -14.719 -31.547 1 97.44 293 THR A O 1
ATOM 2459 N N . ASP A 1 294 ? 15.672 -14.062 -32.094 1 96.44 294 ASP A N 1
ATOM 2460 C CA . ASP A 1 294 ? 15.797 -12.68 -31.625 1 96.44 294 ASP A CA 1
ATOM 2461 C C . ASP A 1 294 ? 14.484 -12.172 -31.047 1 96.44 294 ASP A C 1
ATOM 2463 O O . ASP A 1 294 ? 13.844 -11.297 -31.625 1 96.44 294 ASP A O 1
ATOM 2467 N N . PHE A 1 295 ? 14.172 -12.789 -29.984 1 96.06 295 PHE A N 1
ATOM 2468 C CA . PHE A 1 295 ? 12.984 -12.352 -29.25 1 96.06 295 PHE A CA 1
ATOM 2469 C C . PHE A 1 295 ? 13.305 -11.164 -28.359 1 96.06 295 PHE A C 1
ATOM 2471 O O . PHE A 1 295 ? 13.578 -11.328 -27.172 1 96.06 295 PHE A O 1
ATOM 2478 N N . ARG A 1 296 ? 13.188 -9.906 -28.812 1 93 296 ARG A N 1
ATOM 2479 C CA . ARG A 1 296 ? 13.773 -8.68 -28.281 1 93 296 ARG A CA 1
ATOM 2480 C C . ARG A 1 296 ? 12.914 -8.109 -27.156 1 93 296 ARG A C 1
ATOM 2482 O O . ARG A 1 296 ? 11.688 -8.094 -27.25 1 93 296 ARG A O 1
ATOM 2489 N N . LYS A 1 297 ? 13.656 -7.828 -26.094 1 87.69 297 LYS A N 1
ATOM 2490 C CA . LYS A 1 297 ? 13.016 -7.066 -25.031 1 87.69 297 LYS A CA 1
ATOM 2491 C C . LYS A 1 297 ? 12.898 -5.59 -25.391 1 87.69 297 LYS A C 1
ATOM 2493 O O . LYS A 1 297 ? 13.898 -4.949 -25.734 1 87.69 297 LYS A O 1
ATOM 2498 N N . SER A 1 298 ? 11.75 -5.008 -25.266 1 82.5 298 SER A N 1
ATOM 2499 C CA . SER A 1 298 ? 11.508 -3.652 -25.75 1 82.5 298 SER A CA 1
ATOM 2500 C C . SER A 1 298 ? 11.844 -2.619 -24.672 1 82.5 298 SER A C 1
ATOM 2502 O O . SER A 1 298 ? 12.102 -1.457 -24.984 1 82.5 298 SER A O 1
ATOM 2504 N N . THR A 1 299 ? 11.766 -2.951 -23.453 1 73.94 299 THR A N 1
ATOM 2505 C CA . THR A 1 299 ? 12.047 -2.004 -22.375 1 73.94 299 THR A CA 1
ATOM 2506 C C . THR A 1 299 ? 13.547 -1.976 -22.062 1 73.94 299 THR A C 1
ATOM 2508 O O . THR A 1 299 ? 14.25 -2.953 -22.312 1 73.94 299 THR A O 1
ATOM 2511 N N . PRO A 1 300 ? 13.859 -0.814 -21.281 1 69.81 300 PRO A N 1
ATOM 2512 C CA . PRO A 1 300 ? 15.273 -0.716 -20.906 1 69.81 300 PRO A CA 1
ATOM 2513 C C . PRO A 1 300 ? 15.641 -1.603 -19.719 1 69.81 300 PRO A C 1
ATOM 2515 O O . PRO A 1 300 ? 14.75 -2.127 -19.047 1 69.81 300 PRO A O 1
ATOM 2518 N N . ARG A 1 301 ? 16.828 -2.061 -19.766 1 66.31 301 ARG A N 1
ATOM 2519 C CA . ARG A 1 301 ? 17.453 -2.795 -18.688 1 66.31 301 ARG A CA 1
ATOM 2520 C C . ARG A 1 301 ? 17.203 -4.293 -18.812 1 66.31 301 ARG A C 1
ATOM 2522 O O . ARG A 1 301 ? 16.156 -4.715 -19.297 1 66.31 301 ARG A O 1
ATOM 2529 N N . ALA A 1 302 ? 17.984 -4.957 -18.469 1 64.06 302 ALA A N 1
ATOM 2530 C CA . ALA A 1 302 ? 17.922 -6.414 -18.484 1 64.06 302 ALA A CA 1
ATOM 2531 C C . ALA A 1 302 ? 16.859 -6.926 -17.516 1 64.06 302 ALA A C 1
ATOM 2533 O O . ALA A 1 302 ? 16.594 -6.281 -16.5 1 64.06 302 ALA A O 1
ATOM 2534 N N . PRO A 1 303 ? 16.109 -7.934 -18.031 1 66.06 303 PRO A N 1
ATOM 2535 C CA . PRO A 1 303 ? 15.164 -8.516 -17.078 1 66.06 303 PRO A CA 1
ATOM 2536 C C . PRO A 1 303 ? 15.836 -9 -15.805 1 66.06 303 PRO A C 1
ATOM 2538 O O . PRO A 1 303 ? 16.984 -9.438 -15.836 1 66.06 303 PRO A O 1
ATOM 2541 N N . MET A 1 304 ? 15.297 -8.531 -14.773 1 58.06 304 MET A N 1
ATOM 2542 C CA . MET A 1 304 ? 15.844 -9.031 -13.516 1 58.06 304 MET A CA 1
ATOM 2543 C C . MET A 1 304 ? 15.398 -10.469 -13.266 1 58.06 304 MET A C 1
ATOM 2545 O O . MET A 1 304 ? 14.203 -10.742 -13.148 1 58.06 304 MET A O 1
ATOM 2549 N N . GLY A 1 305 ? 16.266 -11.523 -13.555 1 62.44 305 GLY A N 1
ATOM 2550 C CA . GLY A 1 305 ? 16.031 -12.922 -13.203 1 62.44 305 GLY A CA 1
ATOM 2551 C C . GLY A 1 305 ? 15.383 -13.719 -14.312 1 62.44 305 GLY A C 1
ATOM 2552 O O . GLY A 1 305 ? 15.484 -13.352 -15.492 1 62.44 305 GLY A O 1
ATOM 2553 N N . THR A 1 306 ? 14.719 -14.875 -13.953 1 71.31 306 THR A N 1
ATOM 2554 C CA . THR A 1 306 ? 14.102 -15.836 -14.867 1 71.31 306 THR A CA 1
ATOM 2555 C C . THR A 1 306 ? 12.719 -15.359 -15.297 1 71.31 306 THR A C 1
ATOM 2557 O O . THR A 1 306 ? 11.977 -14.789 -14.492 1 71.31 306 THR A O 1
ATOM 2560 N N . ARG A 1 307 ? 12.492 -15.5 -16.609 1 79 307 ARG A N 1
ATOM 2561 C CA . ARG A 1 307 ? 11.172 -15.18 -17.156 1 79 307 ARG A CA 1
ATOM 2562 C C . ARG A 1 307 ? 10.508 -16.422 -17.75 1 79 307 ARG A C 1
ATOM 2564 O O . ARG A 1 307 ? 11.18 -17.25 -18.375 1 79 307 ARG A O 1
ATOM 2571 N N . ILE A 1 308 ? 9.242 -16.484 -17.469 1 80.69 308 ILE A N 1
ATOM 2572 C CA . ILE A 1 308 ? 8.484 -17.578 -18.047 1 80.69 308 ILE A CA 1
ATOM 2573 C C . ILE A 1 308 ? 7.441 -17.031 -19.031 1 80.69 308 ILE A C 1
ATOM 2575 O O . ILE A 1 308 ? 6.715 -16.094 -18.703 1 80.69 308 ILE A O 1
ATOM 2579 N N . PHE A 1 309 ? 7.453 -17.578 -20.203 1 86.88 309 PHE A N 1
ATOM 2580 C CA . PHE A 1 309 ? 6.5 -17.172 -21.219 1 86.88 309 PHE A CA 1
ATOM 2581 C C . PHE A 1 309 ? 5.527 -18.297 -21.547 1 86.88 309 PHE A C 1
ATOM 2583 O O . PHE A 1 309 ? 5.938 -19.453 -21.719 1 86.88 309 PHE A O 1
ATOM 2590 N N . ASP A 1 310 ? 4.27 -17.984 -21.5 1 82.88 310 ASP A N 1
ATOM 2591 C CA . ASP A 1 310 ? 3.277 -18.859 -22.125 1 82.88 310 ASP A CA 1
ATOM 2592 C C . ASP A 1 310 ? 3.289 -18.703 -23.641 1 82.88 310 ASP A C 1
ATOM 2594 O O . ASP A 1 310 ? 2.781 -17.719 -24.188 1 82.88 310 ASP A O 1
ATOM 2598 N N . LEU A 1 311 ? 3.775 -19.734 -24.266 1 91.56 311 LEU A N 1
ATOM 2599 C CA . LEU A 1 311 ? 4.008 -19.641 -25.703 1 91.56 311 LEU A CA 1
ATOM 2600 C C . LEU A 1 311 ? 2.688 -19.609 -26.469 1 91.56 311 LEU A C 1
ATOM 2602 O O . LEU A 1 311 ? 2.621 -19.094 -27.578 1 91.56 311 LEU A O 1
ATOM 2606 N N . THR A 1 312 ? 1.667 -20.156 -25.844 1 87.5 312 THR A N 1
ATOM 2607 C CA . THR A 1 312 ? 0.377 -20.078 -26.516 1 87.5 312 THR A CA 1
ATOM 2608 C C . THR A 1 312 ? -0.12 -18.625 -26.562 1 87.5 312 THR A C 1
ATOM 2610 O O . THR A 1 312 ? -0.737 -18.219 -27.547 1 87.5 312 THR A O 1
ATOM 2613 N N . THR A 1 313 ? 0.193 -17.938 -25.594 1 84.12 313 THR A N 1
ATOM 2614 C CA . THR A 1 313 ? -0.167 -16.531 -25.547 1 84.12 313 THR A CA 1
ATOM 2615 C C . THR A 1 313 ? 0.733 -15.703 -26.469 1 84.12 313 THR A C 1
ATOM 2617 O O . THR A 1 313 ? 0.254 -14.844 -27.203 1 84.12 313 THR A O 1
ATOM 2620 N N . VAL A 1 314 ? 2.027 -15.969 -26.438 1 90.06 314 VAL A N 1
ATOM 2621 C CA . VAL A 1 314 ? 3.002 -15.234 -27.25 1 90.06 314 VAL A CA 1
ATOM 2622 C C . VAL A 1 314 ? 2.705 -15.438 -28.734 1 90.06 314 VAL A C 1
ATOM 2624 O O . VAL A 1 314 ? 2.791 -14.5 -29.516 1 90.06 314 VAL A O 1
ATOM 2627 N N . LEU A 1 315 ? 2.279 -16.625 -28.984 1 92.06 315 LEU A N 1
ATOM 2628 C CA . LEU A 1 315 ? 2.076 -17 -30.391 1 92.06 315 LEU A CA 1
ATOM 2629 C C . LEU A 1 315 ? 0.649 -16.688 -30.828 1 92.06 315 LEU A C 1
ATOM 2631 O O . LEU A 1 315 ? 0.369 -16.609 -32.031 1 92.06 315 LEU A O 1
ATOM 2635 N N . GLY A 1 316 ? -0.297 -16.547 -29.906 1 87.12 316 GLY A N 1
ATOM 2636 C CA . GLY A 1 316 ? -1.707 -16.406 -30.234 1 87.12 316 GLY A CA 1
ATOM 2637 C C . GLY A 1 316 ? -2.311 -17.688 -30.797 1 87.12 316 GLY A C 1
ATOM 2638 O O . GLY A 1 316 ? -3.172 -17.625 -31.688 1 87.12 316 GLY A O 1
ATOM 2639 N N . SER A 1 317 ? -1.679 -18.781 -30.453 1 87.94 317 SER A N 1
ATOM 2640 C CA . SER A 1 317 ? -2.096 -20.094 -30.953 1 87.94 317 SER A CA 1
ATOM 2641 C C . SER A 1 317 ? -2.09 -21.125 -29.844 1 87.94 317 SER A C 1
ATOM 2643 O O . SER A 1 317 ? -1.288 -21.047 -28.906 1 87.94 317 SER A O 1
ATOM 2645 N N . THR A 1 318 ? -3 -22.094 -30 1 85.19 318 THR A N 1
ATOM 2646 C CA . THR A 1 318 ? -3.084 -23.156 -29.016 1 85.19 318 THR A CA 1
ATOM 2647 C C . THR A 1 318 ? -2.051 -24.25 -29.297 1 85.19 318 THR A C 1
ATOM 2649 O O . THR A 1 318 ? -1.874 -25.156 -28.5 1 85.19 318 THR A O 1
ATOM 2652 N N . GLU A 1 319 ? -1.494 -24.109 -30.453 1 88.5 319 GLU A N 1
ATOM 2653 C CA . GLU A 1 319 ? -0.469 -25.078 -30.828 1 88.5 319 GLU A CA 1
ATOM 2654 C C . GLU A 1 319 ? 0.909 -24.422 -30.906 1 88.5 319 GLU A C 1
ATOM 2656 O O . GLU A 1 319 ? 1.03 -23.25 -31.297 1 88.5 319 GLU A O 1
ATOM 2661 N N . ILE A 1 320 ? 1.867 -25.141 -30.5 1 92.25 320 ILE A N 1
ATOM 2662 C CA . ILE A 1 320 ? 3.248 -24.688 -30.609 1 92.25 320 ILE A CA 1
ATOM 2663 C C . ILE A 1 320 ? 3.957 -25.438 -31.719 1 92.25 320 ILE A C 1
ATOM 2665 O O . ILE A 1 320 ? 3.986 -26.672 -31.719 1 92.25 320 ILE A O 1
ATOM 2669 N N . PRO A 1 321 ? 4.43 -24.719 -32.719 1 94.75 321 PRO A N 1
ATOM 2670 C CA . PRO A 1 321 ? 5.145 -25.391 -33.812 1 94.75 321 PRO A CA 1
ATOM 2671 C C . PRO A 1 321 ? 6.445 -26.047 -33.344 1 94.75 321 PRO A C 1
ATOM 2673 O O . PRO A 1 321 ? 6.758 -26.031 -32.156 1 94.75 321 PRO A O 1
ATOM 2676 N N . ASP A 1 322 ? 7.035 -26.719 -34.375 1 94.94 322 ASP A N 1
ATOM 2677 C CA . ASP A 1 322 ? 8.336 -27.266 -34.031 1 94.94 322 ASP A CA 1
ATOM 2678 C C . ASP A 1 322 ? 9.312 -26.172 -33.625 1 94.94 322 ASP A C 1
ATOM 2680 O O . ASP A 1 322 ? 9.109 -25 -33.938 1 94.94 322 ASP A O 1
ATOM 2684 N N . THR A 1 323 ? 10.383 -26.5 -32.969 1 96.44 323 THR A N 1
ATOM 2685 C CA . THR A 1 323 ? 11.242 -25.562 -32.281 1 96.44 323 THR A CA 1
ATOM 2686 C C . THR A 1 323 ? 11.898 -24.594 -33.25 1 96.44 323 THR A C 1
ATOM 2688 O O . THR A 1 323 ? 12.102 -23.422 -32.938 1 96.44 323 THR A O 1
ATOM 2691 N N . GLU A 1 324 ? 12.289 -25.109 -34.375 1 96.69 324 GLU A N 1
ATOM 2692 C CA . GLU A 1 324 ? 12.906 -24.25 -35.375 1 96.69 324 GLU A CA 1
ATOM 2693 C C . GLU A 1 324 ? 11.938 -23.156 -35.844 1 96.69 324 GLU A C 1
ATOM 2695 O O . GLU A 1 324 ? 12.32 -22 -35.969 1 96.69 324 GLU A O 1
ATOM 2700 N N . HIS A 1 325 ? 10.781 -23.562 -36.125 1 97.19 325 HIS A N 1
ATOM 2701 C CA . HIS A 1 325 ? 9.758 -22.609 -36.531 1 97.19 325 HIS A CA 1
ATOM 2702 C C . HIS A 1 325 ? 9.398 -21.656 -35.406 1 97.19 325 HIS A C 1
ATOM 2704 O O . HIS A 1 325 ? 9.125 -20.484 -35.656 1 97.19 325 HIS A O 1
ATOM 2710 N N . LEU A 1 326 ? 9.367 -22.172 -34.25 1 97.06 326 LEU A N 1
ATOM 2711 C CA . LEU A 1 326 ? 9.133 -21.344 -33.094 1 97.06 326 LEU A CA 1
ATOM 2712 C C . LEU A 1 326 ? 10.156 -20.219 -33 1 97.06 326 LEU A C 1
ATOM 2714 O O . LEU A 1 326 ? 9.805 -19.062 -32.75 1 97.06 326 LEU A O 1
ATOM 2718 N N . ALA A 1 327 ? 11.398 -20.578 -33.156 1 97.62 327 ALA A N 1
ATOM 2719 C CA . ALA A 1 327 ? 12.484 -19.594 -33.125 1 97.62 327 ALA A CA 1
ATOM 2720 C C . ALA A 1 327 ? 12.273 -18.484 -34.125 1 97.62 327 ALA A C 1
ATOM 2722 O O . ALA A 1 327 ? 12.523 -17.312 -33.844 1 97.62 327 ALA A O 1
ATOM 2723 N N . GLN A 1 328 ? 11.805 -18.875 -35.25 1 96.81 328 GLN A N 1
ATOM 2724 C CA . GLN A 1 328 ? 11.562 -17.922 -36.312 1 96.81 328 GLN A CA 1
ATOM 2725 C C . GLN A 1 328 ? 10.438 -16.969 -35.969 1 96.81 328 GLN A C 1
ATOM 2727 O O . GLN A 1 328 ? 10.531 -15.758 -36.188 1 96.81 328 GLN A O 1
ATOM 2732 N N . ILE A 1 329 ? 9.438 -17.484 -35.438 1 96.75 329 ILE A N 1
ATOM 2733 C CA . ILE A 1 329 ? 8.297 -16.672 -35.062 1 96.75 329 ILE A CA 1
ATOM 2734 C C . ILE A 1 329 ? 8.695 -15.703 -33.938 1 96.75 329 ILE A C 1
ATOM 2736 O O . ILE A 1 329 ? 8.336 -14.523 -34 1 96.75 329 ILE A O 1
ATOM 2740 N N . LEU A 1 330 ? 9.406 -16.219 -32.969 1 96.69 330 LEU A N 1
ATOM 2741 C CA . LEU A 1 330 ? 9.828 -15.398 -31.844 1 96.69 330 LEU A CA 1
ATOM 2742 C C . LEU A 1 330 ? 10.688 -14.227 -32.312 1 96.69 330 LEU A C 1
ATOM 2744 O O . LEU A 1 330 ? 10.641 -13.148 -31.703 1 96.69 330 LEU A O 1
ATOM 2748 N N . SER A 1 331 ? 11.453 -14.438 -33.344 1 95.94 331 SER A N 1
ATOM 2749 C CA . SER A 1 331 ? 12.336 -13.406 -33.875 1 95.94 331 SER A CA 1
ATOM 2750 C C . SER A 1 331 ? 11.547 -12.219 -34.406 1 95.94 331 SER A C 1
ATOM 2752 O O . SER A 1 331 ? 12.094 -11.133 -34.594 1 95.94 331 SER A O 1
ATOM 2754 N N . GLN A 1 332 ? 10.297 -12.477 -34.594 1 94.69 332 GLN A N 1
ATOM 2755 C CA . GLN A 1 332 ? 9.453 -11.422 -35.156 1 94.69 332 GLN A CA 1
ATOM 2756 C C . GLN A 1 332 ? 8.609 -10.773 -34.062 1 94.69 332 GLN A C 1
ATOM 2758 O O . GLN A 1 332 ? 7.797 -9.891 -34.312 1 94.69 332 GLN A O 1
ATOM 2763 N N . LYS A 1 333 ? 8.812 -11.227 -32.875 1 93.81 333 LYS A N 1
ATOM 2764 C CA . LYS A 1 333 ? 8.031 -10.719 -31.766 1 93.81 333 LYS A CA 1
ATOM 2765 C C . LYS A 1 333 ? 8.922 -9.984 -30.766 1 93.81 333 LYS A C 1
ATOM 2767 O O . LYS A 1 333 ? 10.141 -10.102 -30.812 1 93.81 333 LYS A O 1
ATOM 2772 N N . THR A 1 334 ? 8.305 -9.133 -29.969 1 91.94 334 THR A N 1
ATOM 2773 C CA . THR A 1 334 ? 8.984 -8.438 -28.891 1 91.94 334 THR A CA 1
ATOM 2774 C C . THR A 1 334 ? 8.234 -8.633 -27.562 1 91.94 334 THR A C 1
ATOM 2776 O O . THR A 1 334 ? 7.094 -9.117 -27.562 1 91.94 334 THR A O 1
ATOM 2779 N N . TRP A 1 335 ? 9 -8.414 -26.516 1 85.81 335 TRP A N 1
ATOM 2780 C CA . TRP A 1 335 ? 8.359 -8.5 -25.203 1 85.81 335 TRP A CA 1
ATOM 2781 C C . TRP A 1 335 ? 8.82 -7.371 -24.297 1 85.81 335 TRP A C 1
ATOM 2783 O O . TRP A 1 335 ? 9.805 -6.688 -24.594 1 85.81 335 TRP A O 1
ATOM 2793 N N . GLU A 1 336 ? 8.023 -7.152 -23.141 1 77.06 336 GLU A N 1
ATOM 2794 C CA . GLU A 1 336 ? 8.344 -6.086 -22.188 1 77.06 336 GLU A CA 1
ATOM 2795 C C . GLU A 1 336 ? 8.812 -6.656 -20.859 1 77.06 336 GLU A C 1
ATOM 2797 O O . GLU A 1 336 ? 8.422 -7.758 -20.469 1 77.06 336 GLU A O 1
ATOM 2802 N N . MET B 1 1 ? -15.508 13.789 -8.391 1 44.16 1 MET B N 1
ATOM 2803 C CA . MET B 1 1 ? -14.281 14.297 -9 1 44.16 1 MET B CA 1
ATOM 2804 C C . MET B 1 1 ? -13.055 13.758 -8.273 1 44.16 1 MET B C 1
ATOM 2806 O O . MET B 1 1 ? -13.047 13.648 -7.047 1 44.16 1 MET B O 1
ATOM 2810 N N . LYS B 1 2 ? -12.102 13.195 -9.031 1 60.03 2 LYS B N 1
ATOM 2811 C CA . LYS B 1 2 ? -10.859 12.586 -8.578 1 60.03 2 LYS B CA 1
ATOM 2812 C C . LYS B 1 2 ? -9.875 13.641 -8.07 1 60.03 2 LYS B C 1
ATOM 2814 O O . LYS B 1 2 ? -9.961 14.812 -8.461 1 60.03 2 LYS B O 1
ATOM 2819 N N . ILE B 1 3 ? -9.203 13.352 -7.02 1 61.81 3 ILE B N 1
ATOM 2820 C CA . ILE B 1 3 ? -8.164 14.227 -6.48 1 61.81 3 ILE B CA 1
ATOM 2821 C C . ILE B 1 3 ? -7.148 14.555 -7.574 1 61.81 3 ILE B C 1
ATOM 2823 O O . ILE B 1 3 ? -6.816 13.703 -8.398 1 61.81 3 ILE B O 1
ATOM 2827 N N . HIS B 1 4 ? -7.039 15.844 -7.824 1 52.28 4 HIS B N 1
ATOM 2828 C CA . HIS B 1 4 ? -6.082 16.312 -8.812 1 52.28 4 HIS B CA 1
ATOM 2829 C C . HIS B 1 4 ? -4.766 16.719 -8.164 1 52.28 4 HIS B C 1
ATOM 2831 O O . HIS B 1 4 ? -4.762 17.328 -7.086 1 52.28 4 HIS B O 1
ATOM 2837 N N . TYR B 1 5 ? -3.691 16.406 -8.797 1 55 5 TYR B N 1
ATOM 2838 C CA . TYR B 1 5 ? -2.379 16.812 -8.312 1 55 5 TYR B CA 1
ATOM 2839 C C . TYR B 1 5 ? -2.182 18.312 -8.469 1 55 5 TYR B C 1
ATOM 2841 O O . TYR B 1 5 ? -1.525 18.953 -7.637 1 55 5 TYR B O 1
ATOM 2849 N N . PHE B 1 6 ? -2.969 18.797 -9.43 1 53.38 6 PHE B N 1
ATOM 2850 C CA . PHE B 1 6 ? -2.844 20.219 -9.688 1 53.38 6 PHE B CA 1
ATOM 2851 C C . PHE B 1 6 ? -4.117 20.953 -9.289 1 53.38 6 PHE B C 1
ATOM 2853 O O . PHE B 1 6 ? -5.219 20.531 -9.648 1 53.38 6 PHE B O 1
ATOM 2860 N N . GLN B 1 7 ? -3.916 22 -8.484 1 65.69 7 GLN B N 1
ATOM 2861 C CA . GLN B 1 7 ? -5.027 22.766 -7.91 1 65.69 7 GLN B CA 1
ATOM 2862 C C . GLN B 1 7 ? -5.926 23.328 -9 1 65.69 7 GLN B C 1
ATOM 2864 O O . GLN B 1 7 ? -5.441 23.938 -9.953 1 65.69 7 GLN B O 1
ATOM 2869 N N . ARG B 1 8 ? -7.25 23.078 -8.961 1 56 8 ARG B N 1
ATOM 2870 C CA . ARG B 1 8 ? -8.227 23.578 -9.922 1 56 8 ARG B CA 1
ATOM 2871 C C . ARG B 1 8 ? -9.25 24.484 -9.25 1 56 8 ARG B C 1
ATOM 2873 O O . ARG B 1 8 ? -10.016 25.172 -9.922 1 56 8 ARG B O 1
ATOM 2880 N N . TYR B 1 9 ? -9.172 24.469 -8.016 1 64.12 9 TYR B N 1
ATOM 2881 C CA . TYR B 1 9 ? -10.164 25.234 -7.266 1 64.12 9 TYR B CA 1
ATOM 2882 C C . TYR B 1 9 ? -9.633 26.625 -6.941 1 64.12 9 TYR B C 1
ATOM 2884 O O . TYR B 1 9 ? -8.422 26.828 -6.805 1 64.12 9 TYR B O 1
ATOM 2892 N N . HIS B 1 10 ? -10.609 27.609 -6.848 1 68.69 10 HIS B N 1
ATOM 2893 C CA . HIS B 1 10 ? -10.188 28.984 -6.602 1 68.69 10 HIS B CA 1
ATOM 2894 C C . HIS B 1 10 ? -10.711 29.484 -5.258 1 68.69 10 HIS B C 1
ATOM 2896 O O . HIS B 1 10 ? -10.055 30.297 -4.602 1 68.69 10 HIS B O 1
ATOM 2902 N N . ALA B 1 11 ? -11.883 28.938 -4.93 1 78.12 11 ALA B N 1
ATOM 2903 C CA . ALA B 1 11 ? -12.367 29.359 -3.615 1 78.12 11 ALA B CA 1
ATOM 2904 C C . ALA B 1 11 ? -11.516 28.766 -2.5 1 78.12 11 ALA B C 1
ATOM 2906 O O . ALA B 1 11 ? -11.164 27.578 -2.549 1 78.12 11 ALA B O 1
ATOM 2907 N N . LYS B 1 12 ? -11.141 29.578 -1.53 1 80.25 12 LYS B N 1
ATOM 2908 C CA . LYS B 1 12 ? -10.188 29.219 -0.484 1 80.25 12 LYS B CA 1
ATOM 2909 C C . LYS B 1 12 ? -10.609 27.953 0.238 1 80.25 12 LYS B C 1
ATOM 2911 O O . LYS B 1 12 ? -9.773 27.078 0.518 1 80.25 12 LYS B O 1
ATOM 2916 N N . GLU B 1 13 ? -11.898 27.875 0.5 1 86.94 13 GLU B N 1
ATOM 2917 C CA . GLU B 1 13 ? -12.398 26.719 1.226 1 86.94 13 GLU B CA 1
ATOM 2918 C C . GLU B 1 13 ? -12.234 25.438 0.404 1 86.94 13 GLU B C 1
ATOM 2920 O O . GLU B 1 13 ? -11.805 24.406 0.928 1 86.94 13 GLU B O 1
ATOM 2925 N N . ASN B 1 14 ? -12.539 25.5 -0.902 1 84.94 14 ASN B N 1
ATOM 2926 C CA . ASN B 1 14 ? -12.383 24.344 -1.791 1 84.94 14 ASN B CA 1
ATOM 2927 C C . ASN B 1 14 ? -10.922 23.953 -1.958 1 84.94 14 ASN B C 1
ATOM 2929 O O . ASN B 1 14 ? -10.594 22.766 -2.057 1 84.94 14 ASN B O 1
ATOM 2933 N N . VAL B 1 15 ? -10.109 24.969 -1.989 1 86.81 15 VAL B N 1
ATOM 2934 C CA . VAL B 1 15 ? -8.68 24.719 -2.113 1 86.81 15 VAL B CA 1
ATOM 2935 C C . VAL B 1 15 ? -8.172 23.984 -0.873 1 86.81 15 VAL B C 1
ATOM 2937 O O . VAL B 1 15 ? -7.406 23.016 -0.981 1 86.81 15 VAL B O 1
ATOM 2940 N N . ALA B 1 16 ? -8.625 24.438 0.3 1 90.69 16 ALA B N 1
ATOM 2941 C CA . ALA B 1 16 ? -8.211 23.797 1.548 1 90.69 16 ALA B CA 1
ATOM 2942 C C . ALA B 1 16 ? -8.633 22.328 1.574 1 90.69 16 ALA B C 1
ATOM 2944 O O . ALA B 1 16 ? -7.84 21.453 1.954 1 90.69 16 ALA B O 1
ATOM 2945 N N . THR B 1 17 ? -9.859 22.125 1.139 1 91.69 17 THR B N 1
ATOM 2946 C CA . THR B 1 17 ? -10.367 20.75 1.098 1 91.69 17 THR B CA 1
ATOM 2947 C C . THR B 1 17 ? -9.57 19.906 0.115 1 91.69 17 THR B C 1
ATOM 2949 O O . THR B 1 17 ? -9.156 18.797 0.442 1 91.69 17 THR B O 1
ATOM 2952 N N . ALA B 1 18 ? -9.383 20.406 -1.053 1 89.38 18 ALA B N 1
ATOM 2953 C CA . ALA B 1 18 ? -8.672 19.688 -2.102 1 89.38 18 ALA B CA 1
ATOM 2954 C C . ALA B 1 18 ? -7.254 19.344 -1.664 1 89.38 18 ALA B C 1
ATOM 2956 O O . ALA B 1 18 ? -6.797 18.219 -1.852 1 89.38 18 ALA B O 1
ATOM 2957 N N . ASN B 1 19 ? -6.57 20.312 -1.103 1 90.62 19 ASN B N 1
ATOM 2958 C CA . ASN B 1 19 ? -5.199 20.094 -0.649 1 90.62 19 ASN B CA 1
ATOM 2959 C C . ASN B 1 19 ? -5.145 19.047 0.471 1 90.62 19 ASN B C 1
ATOM 2961 O O . ASN B 1 19 ? -4.207 18.25 0.539 1 90.62 19 ASN B O 1
ATOM 2965 N N . THR B 1 20 ? -6.098 19.156 1.342 1 93.56 20 THR B N 1
ATOM 2966 C CA . THR B 1 20 ? -6.156 18.188 2.426 1 93.56 20 THR B CA 1
ATOM 2967 C C . THR B 1 20 ? -6.371 16.781 1.878 1 93.56 20 THR B C 1
ATOM 2969 O O . THR B 1 20 ? -5.691 15.828 2.293 1 93.56 20 THR B O 1
ATOM 2972 N N . MET B 1 21 ? -7.301 16.625 0.932 1 93 21 MET B N 1
ATOM 2973 C CA . MET B 1 21 ? -7.562 15.32 0.332 1 93 21 MET B CA 1
ATOM 2974 C C . MET B 1 21 ? -6.34 14.82 -0.437 1 93 21 MET B C 1
ATOM 2976 O O . MET B 1 21 ? -6.066 13.617 -0.458 1 93 21 MET B O 1
ATOM 2980 N N . LEU B 1 22 ? -5.676 15.727 -1.105 1 91.62 22 LEU B N 1
ATOM 2981 C CA . LEU B 1 22 ? -4.445 15.359 -1.796 1 91.62 22 LEU B CA 1
ATOM 2982 C C . LEU B 1 22 ? -3.41 14.812 -0.814 1 91.62 22 LEU B C 1
ATOM 2984 O O . LEU B 1 22 ? -2.754 13.812 -1.09 1 91.62 22 LEU B O 1
ATOM 2988 N N . LEU B 1 23 ? -3.252 15.539 0.353 1 93.06 23 LEU B N 1
ATOM 2989 C CA . LEU B 1 23 ? -2.342 15.086 1.396 1 93.06 23 LEU B CA 1
ATOM 2990 C C . LEU B 1 23 ? -2.682 13.664 1.826 1 93.06 23 LEU B C 1
ATOM 2992 O O . LEU B 1 23 ? -1.799 12.805 1.903 1 93.06 23 LEU B O 1
ATOM 2996 N N . LEU B 1 24 ? -3.941 13.43 2.047 1 94.31 24 LEU B N 1
ATOM 2997 C CA . LEU B 1 24 ? -4.383 12.125 2.525 1 94.31 24 LEU B CA 1
ATOM 2998 C C . LEU B 1 24 ? -4.207 11.062 1.444 1 94.31 24 LEU B C 1
ATOM 3000 O O . LEU B 1 24 ? -3.816 9.938 1.737 1 94.31 24 LEU B O 1
ATOM 3004 N N . SER B 1 25 ? -4.523 11.43 0.267 1 92.69 25 SER B N 1
ATOM 3005 C CA . SER B 1 25 ? -4.32 10.508 -0.851 1 92.69 25 SER B CA 1
ATOM 3006 C C . SER B 1 25 ? -2.852 10.133 -0.998 1 92.69 25 SER B C 1
ATOM 3008 O O . SER B 1 25 ? -2.527 8.977 -1.264 1 92.69 25 SER B O 1
ATOM 3010 N N . ARG B 1 26 ? -1.994 11.047 -0.822 1 90.69 26 ARG B N 1
ATOM 3011 C CA . ARG B 1 26 ? -0.559 10.797 -0.893 1 90.69 26 ARG B CA 1
ATOM 3012 C C . ARG B 1 26 ? -0.115 9.852 0.221 1 90.69 26 ARG B C 1
ATOM 3014 O O . ARG B 1 26 ? 0.721 8.977 0.001 1 90.69 26 ARG B O 1
ATOM 3021 N N . LEU B 1 27 ? -0.646 10.172 1.367 1 93.12 27 LEU B N 1
ATOM 3022 C CA . LEU B 1 27 ? -0.329 9.273 2.473 1 93.12 27 LEU B CA 1
ATOM 3023 C C . LEU B 1 27 ? -0.758 7.844 2.156 1 93.12 27 LEU B C 1
ATOM 3025 O O . LEU B 1 27 ? -0.017 6.895 2.422 1 93.12 27 LEU B O 1
ATOM 3029 N N . TYR B 1 28 ? -1.904 7.656 1.578 1 92.19 28 TYR B N 1
ATOM 3030 C CA . TYR B 1 28 ? -2.434 6.344 1.214 1 92.19 28 TYR B CA 1
ATOM 3031 C C . TYR B 1 28 ? -1.538 5.664 0.186 1 92.19 28 TYR B C 1
ATOM 3033 O O . TYR B 1 28 ? -1.243 4.473 0.305 1 92.19 28 TYR B O 1
ATOM 3041 N N . GLN B 1 29 ? -1.151 6.426 -0.751 1 87.81 29 GLN B N 1
ATOM 3042 C CA . GLN B 1 29 ? -0.314 5.887 -1.816 1 87.81 29 GLN B CA 1
ATOM 3043 C C . GLN B 1 29 ? 1.077 5.531 -1.299 1 87.81 29 GLN B C 1
ATOM 3045 O O . GLN B 1 29 ? 1.684 4.555 -1.744 1 87.81 29 GLN B O 1
ATOM 3050 N N . TYR B 1 30 ? 1.521 6.348 -0.416 1 90 30 TYR B N 1
ATOM 3051 C CA . TYR B 1 30 ? 2.846 6.141 0.156 1 90 30 TYR B CA 1
ATOM 3052 C C . TYR B 1 30 ? 2.885 4.871 0.998 1 90 30 TYR B C 1
ATOM 3054 O O . TYR B 1 30 ? 3.809 4.062 0.87 1 90 30 TYR B O 1
ATOM 3062 N N . SER B 1 31 ? 1.936 4.707 1.844 1 91.12 31 SER B N 1
ATOM 3063 C CA . SER B 1 31 ? 1.814 3.537 2.705 1 91.12 31 SER B CA 1
ATOM 3064 C C . SER B 1 31 ? 0.373 3.328 3.156 1 91.12 31 SER B C 1
ATOM 3066 O O . SER B 1 31 ? -0.134 4.074 3.998 1 91.12 31 SER B O 1
ATOM 3068 N N . THR B 1 32 ? -0.169 2.285 2.68 1 91.19 32 THR B N 1
ATOM 3069 C CA . THR B 1 32 ? -1.54 1.953 3.047 1 91.19 32 THR B CA 1
ATOM 3070 C C . THR B 1 32 ? -1.648 1.68 4.547 1 91.19 32 THR B C 1
ATOM 3072 O O . THR B 1 32 ? -2.625 2.074 5.184 1 91.19 32 THR B O 1
ATOM 3075 N N . ASP B 1 33 ? -0.674 1.092 5.082 1 90.06 33 ASP B N 1
ATOM 3076 C CA . ASP B 1 33 ? -0.657 0.782 6.508 1 90.06 33 ASP B CA 1
ATOM 3077 C C . ASP B 1 33 ? -0.656 2.057 7.348 1 90.06 33 ASP B C 1
ATOM 3079 O O . ASP B 1 33 ? -1.428 2.18 8.297 1 90.06 33 ASP B O 1
ATOM 3083 N N . LYS B 1 34 ? 0.197 3.02 7.004 1 91.5 34 LYS B N 1
ATOM 3084 C CA . LYS B 1 34 ? 0.282 4.273 7.75 1 91.5 34 LYS B CA 1
ATOM 3085 C C . LYS B 1 34 ? -1 5.09 7.602 1 91.5 34 LYS B C 1
ATOM 3087 O O . LYS B 1 34 ? -1.447 5.73 8.555 1 91.5 34 LYS B O 1
ATOM 3092 N N . PHE B 1 35 ? -1.542 5.012 6.418 1 94.69 35 PHE B N 1
ATOM 3093 C CA . PHE B 1 35 ? -2.803 5.703 6.176 1 94.69 35 PHE B CA 1
ATOM 3094 C C . PHE B 1 35 ? -3.9 5.164 7.086 1 94.69 35 PHE B C 1
ATOM 3096 O O . PHE B 1 35 ? -4.613 5.938 7.727 1 94.69 35 PHE B O 1
ATOM 3103 N N . PHE B 1 36 ? -3.996 3.893 7.223 1 93.75 36 PHE B N 1
ATOM 3104 C CA . PHE B 1 36 ? -5.062 3.305 8.023 1 93.75 36 PHE B CA 1
ATOM 3105 C C . PHE B 1 36 ? -4.762 3.447 9.516 1 93.75 36 PHE B C 1
ATOM 3107 O O . PHE B 1 36 ? -5.68 3.605 10.32 1 93.75 36 PHE B O 1
ATOM 3114 N N . ARG B 1 37 ? -3.545 3.396 9.859 1 90.62 37 ARG B N 1
ATOM 3115 C CA . ARG B 1 37 ? -3.195 3.697 11.25 1 90.62 37 ARG B CA 1
ATOM 3116 C C . ARG B 1 37 ? -3.629 5.109 11.625 1 90.62 37 ARG B C 1
ATOM 3118 O O . ARG B 1 37 ? -4.141 5.332 12.727 1 90.62 37 ARG B O 1
ATOM 3125 N N . PHE B 1 38 ? -3.381 6.016 10.711 1 93.5 38 PHE B N 1
ATOM 3126 C CA . PHE B 1 38 ? -3.82 7.398 10.883 1 93.5 38 PHE B CA 1
ATOM 3127 C C . PHE B 1 38 ? -5.328 7.465 11.086 1 93.5 38 PHE B C 1
ATOM 3129 O O . PHE B 1 38 ? -5.805 8.055 12.055 1 93.5 38 PHE B O 1
ATOM 3136 N N . LEU B 1 39 ? -6.113 6.793 10.219 1 94.75 39 LEU B N 1
ATOM 3137 C CA . LEU B 1 39 ? -7.57 6.832 10.336 1 94.75 39 LEU B CA 1
ATOM 3138 C C . LEU B 1 39 ? -8.031 6.152 11.617 1 94.75 39 LEU B C 1
ATOM 3140 O O . LEU B 1 39 ? -8.914 6.664 12.312 1 94.75 39 LEU B O 1
ATOM 3144 N N . ASN B 1 40 ? -7.445 5.039 11.898 1 91.25 40 ASN B N 1
ATOM 3145 C CA . ASN B 1 40 ? -7.855 4.242 13.047 1 91.25 40 ASN B CA 1
ATOM 3146 C C . ASN B 1 40 ? -7.586 4.973 14.359 1 91.25 40 ASN B C 1
ATOM 3148 O O . ASN B 1 40 ? -8.242 4.703 15.375 1 91.25 40 ASN B O 1
ATOM 3152 N N . SER B 1 41 ? -6.691 5.871 14.336 1 85.12 41 SER B N 1
ATOM 3153 C CA . SER B 1 41 ? -6.305 6.57 15.562 1 85.12 41 SER B CA 1
ATOM 3154 C C . SER B 1 41 ? -7.395 7.539 16.016 1 85.12 41 SER B C 1
ATOM 3156 O O . SER B 1 41 ? -7.449 7.918 17.188 1 85.12 41 SER B O 1
ATOM 3158 N N . TRP B 1 42 ? -8.328 7.91 15.102 1 85.81 42 TRP B N 1
ATOM 3159 C CA . TRP B 1 42 ? -9.266 8.938 15.539 1 85.81 42 TRP B CA 1
ATOM 3160 C C . TRP B 1 42 ? -10.633 8.742 14.883 1 85.81 42 TRP B C 1
ATOM 3162 O O . TRP B 1 42 ? -11.648 9.172 15.43 1 85.81 42 TRP B O 1
ATOM 3172 N N . ALA B 1 43 ? -10.664 8.188 13.711 1 90.06 43 ALA B N 1
ATOM 3173 C CA . ALA B 1 43 ? -11.898 8.188 12.938 1 90.06 43 ALA B CA 1
ATOM 3174 C C . ALA B 1 43 ? -12.766 6.977 13.281 1 90.06 43 ALA B C 1
ATOM 3176 O O . ALA B 1 43 ? -13.992 7.07 13.305 1 90.06 43 ALA B O 1
ATOM 3177 N N . PHE B 1 44 ? -12.133 5.883 13.555 1 91.5 44 PHE B N 1
ATOM 3178 C CA . PHE B 1 44 ? -12.883 4.637 13.695 1 91.5 44 PHE B CA 1
ATOM 3179 C C . PHE B 1 44 ? -12.812 4.121 15.125 1 91.5 44 PHE B C 1
ATOM 3181 O O . PHE B 1 44 ? -11.883 4.449 15.867 1 91.5 44 PHE B O 1
ATOM 3188 N N . PRO B 1 45 ? -13.859 3.396 15.508 1 85.69 45 PRO B N 1
ATOM 3189 C CA . PRO B 1 45 ? -13.797 2.766 16.828 1 85.69 45 PRO B CA 1
ATOM 3190 C C . PRO B 1 45 ? -12.695 1.72 16.938 1 85.69 45 PRO B C 1
ATOM 3192 O O . PRO B 1 45 ? -12.234 1.199 15.914 1 85.69 45 PRO B O 1
ATOM 3195 N N . GLU B 1 46 ? -12.375 1.48 18.156 1 82 46 GLU B N 1
ATOM 3196 C CA . GLU B 1 46 ? -11.367 0.458 18.406 1 82 46 GLU B CA 1
ATOM 3197 C C . GLU B 1 46 ? -11.812 -0.905 17.891 1 82 46 GLU B C 1
ATOM 3199 O O . GLU B 1 46 ? -12.984 -1.276 18.047 1 82 46 GLU B O 1
ATOM 3204 N N . GLY B 1 47 ? -10.945 -1.555 17.203 1 78.25 47 GLY B N 1
ATOM 3205 C CA . GLY B 1 47 ? -11.25 -2.906 16.766 1 78.25 47 GLY B CA 1
ATOM 3206 C C . GLY B 1 47 ? -11.711 -2.971 15.312 1 78.25 47 GLY B C 1
ATOM 3207 O O . GLY B 1 47 ? -11.773 -4.051 14.727 1 78.25 47 GLY B O 1
ATOM 3208 N N . PHE B 1 48 ? -12.164 -1.809 14.758 1 88.38 48 PHE B N 1
ATOM 3209 C CA . PHE B 1 48 ? -12.57 -1.814 13.359 1 88.38 48 PHE B CA 1
ATOM 3210 C C . PHE B 1 48 ? -11.398 -2.182 12.453 1 88.38 48 PHE B C 1
ATOM 3212 O O . PHE B 1 48 ? -10.312 -1.609 12.57 1 88.38 48 PHE B O 1
ATOM 3219 N N . GLU B 1 49 ? -11.617 -3.148 11.625 1 88.31 49 GLU B N 1
ATOM 3220 C CA . GLU B 1 49 ? -10.609 -3.539 10.648 1 88.31 49 GLU B CA 1
ATOM 3221 C C . GLU B 1 49 ? -10.789 -2.773 9.336 1 88.31 49 GLU B C 1
ATOM 3223 O O . GLU B 1 49 ? -11.523 -3.207 8.453 1 88.31 49 GLU B O 1
ATOM 3228 N N . SER B 1 50 ? -10.016 -1.72 9.211 1 90.31 50 SER B N 1
ATOM 3229 C CA . SER B 1 50 ? -10.148 -0.847 8.055 1 90.31 50 SER B CA 1
ATOM 3230 C C . SER B 1 50 ? -9.461 -1.443 6.828 1 90.31 50 SER B C 1
ATOM 3232 O O . SER B 1 50 ? -9.844 -1.148 5.691 1 90.31 50 SER B O 1
ATOM 3234 N N . GLU B 1 51 ? -8.461 -2.254 7.07 1 91.25 51 GLU B N 1
ATOM 3235 C CA . GLU B 1 51 ? -7.738 -2.9 5.977 1 91.25 51 GLU B CA 1
ATOM 3236 C C . GLU B 1 51 ? -8.336 -4.266 5.656 1 91.25 51 GLU B C 1
ATOM 3238 O O . GLU B 1 51 ? -9.227 -4.742 6.359 1 91.25 51 GLU B O 1
ATOM 3243 N N . ILE B 1 52 ? -7.84 -4.809 4.598 1 92.5 52 ILE B N 1
ATOM 3244 C CA . ILE B 1 52 ? -8.266 -6.141 4.172 1 92.5 52 ILE B CA 1
ATOM 3245 C C . ILE B 1 52 ? -7.891 -7.164 5.242 1 92.5 52 ILE B C 1
ATOM 3247 O O . ILE B 1 52 ? -6.828 -7.07 5.859 1 92.5 52 ILE B O 1
ATOM 3251 N N . VAL B 1 53 ? -8.797 -8.102 5.484 1 91.06 53 VAL B N 1
ATOM 3252 C CA . VAL B 1 53 ? -8.555 -9.164 6.461 1 91.06 53 VAL B CA 1
ATOM 3253 C C . VAL B 1 53 ? -8.547 -10.516 5.762 1 91.06 53 VAL B C 1
ATOM 3255 O O . VAL B 1 53 ? -9.461 -10.828 4.992 1 91.06 53 VAL B O 1
ATOM 3258 N N . PHE B 1 54 ? -7.445 -11.242 5.945 1 91.62 54 PHE B N 1
ATOM 3259 C CA . PHE B 1 54 ? -7.348 -12.633 5.523 1 91.62 54 PHE B CA 1
ATOM 3260 C C . PHE B 1 54 ? -7.617 -13.57 6.691 1 91.62 54 PHE B C 1
ATOM 3262 O O . PHE B 1 54 ? -6.969 -13.477 7.734 1 91.62 54 PHE B O 1
ATOM 3269 N N . GLN B 1 55 ? -8.625 -14.422 6.555 1 89.19 55 GLN B N 1
ATOM 3270 C CA . GLN B 1 55 ? -8.945 -15.352 7.629 1 89.19 55 GLN B CA 1
ATOM 3271 C C . GLN B 1 55 ? -9 -16.781 7.113 1 89.19 55 GLN B C 1
ATOM 3273 O O . GLN B 1 55 ? -9.586 -17.062 6.062 1 89.19 55 GLN B O 1
ATOM 3278 N N . LEU B 1 56 ? -8.297 -17.641 7.82 1 88.94 56 LEU B N 1
ATOM 3279 C CA . LEU B 1 56 ? -8.352 -19.062 7.484 1 88.94 56 LEU B CA 1
ATOM 3280 C C . LEU B 1 56 ? -9.414 -19.781 8.305 1 88.94 56 LEU B C 1
ATOM 3282 O O . LEU B 1 56 ? -9.68 -19.406 9.453 1 88.94 56 LEU B O 1
ATOM 3286 N N . GLN B 1 57 ? -10.062 -20.688 7.715 1 82.62 57 GLN B N 1
ATOM 3287 C CA . GLN B 1 57 ? -11 -21.578 8.383 1 82.62 57 GLN B CA 1
ATOM 3288 C C . GLN B 1 57 ? -12.07 -20.797 9.133 1 82.62 57 GLN B C 1
ATOM 3290 O O . GLN B 1 57 ? -12.305 -21.031 10.32 1 82.62 57 GLN B O 1
ATOM 3295 N N . GLU B 1 58 ? -12.641 -19.984 8.406 1 83.88 58 GLU B N 1
ATOM 3296 C CA . GLU B 1 58 ? -13.703 -19.188 9.023 1 83.88 58 GLU B CA 1
ATOM 3297 C C . GLU B 1 58 ? -14.953 -20.031 9.258 1 83.88 58 GLU B C 1
ATOM 3299 O O . GLU B 1 58 ? -15.531 -20.562 8.312 1 83.88 58 GLU B O 1
ATOM 3304 N N . LYS B 1 59 ? -15.281 -20.125 10.547 1 79.06 59 LYS B N 1
ATOM 3305 C CA . LYS B 1 59 ? -1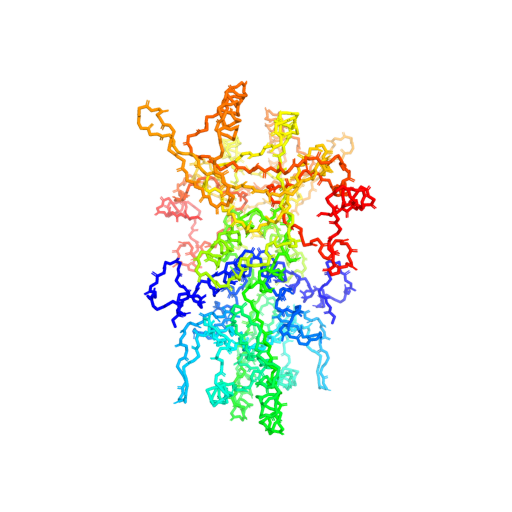6.438 -20.922 10.938 1 79.06 59 LYS B CA 1
ATOM 3306 C C . LYS B 1 59 ? -17.719 -20.078 10.914 1 79.06 59 LYS B C 1
ATOM 3308 O O . LYS B 1 59 ? -17.719 -18.938 11.391 1 79.06 59 LYS B O 1
ATOM 3313 N N . ASN B 1 60 ? -18.609 -20.531 10.094 1 77 60 ASN B N 1
ATOM 3314 C CA . ASN B 1 60 ? -19.953 -19.953 10.141 1 77 60 ASN B CA 1
ATOM 3315 C C . ASN B 1 60 ? -20.969 -20.969 10.664 1 77 60 ASN B C 1
ATOM 3317 O O . ASN B 1 60 ? -20.609 -22.109 10.992 1 77 60 ASN B O 1
ATOM 3321 N N . ASP B 1 61 ? -22.156 -20.625 11.023 1 68.56 61 ASP B N 1
ATOM 3322 C CA . ASP B 1 61 ? -23.172 -21.484 11.648 1 68.56 61 ASP B CA 1
ATOM 3323 C C . ASP B 1 61 ? -23.359 -22.781 10.867 1 68.56 61 ASP B C 1
ATOM 3325 O O . ASP B 1 61 ? -23.531 -23.844 11.453 1 68.56 61 ASP B O 1
ATOM 3329 N N . LYS B 1 62 ? -23.141 -22.781 9.562 1 70.88 62 LYS B N 1
ATOM 3330 C CA . LYS B 1 62 ? -23.547 -23.938 8.766 1 70.88 62 LYS B CA 1
ATOM 3331 C C . LYS B 1 62 ? -22.344 -24.547 8.031 1 70.88 62 LYS B C 1
ATOM 3333 O O . LYS B 1 62 ? -22.453 -25.609 7.418 1 70.88 62 LYS B O 1
ATOM 3338 N N . SER B 1 63 ? -21.234 -23.781 8.086 1 80.12 63 SER B N 1
ATOM 3339 C CA . SER B 1 63 ? -20.141 -24.266 7.25 1 80.12 63 SER B CA 1
ATOM 3340 C C . SER B 1 63 ? -18.812 -23.609 7.637 1 80.12 63 SER B C 1
ATOM 3342 O O . SER B 1 63 ? -18.797 -22.594 8.336 1 80.12 63 SER B O 1
ATOM 3344 N N . VAL B 1 64 ? -17.797 -24.375 7.352 1 85.44 64 VAL B N 1
ATOM 3345 C CA . VAL B 1 64 ? -16.453 -23.844 7.559 1 85.44 64 VAL B CA 1
ATOM 3346 C C . VAL B 1 64 ? -15.797 -23.547 6.211 1 85.44 64 VAL B C 1
ATOM 3348 O O . VAL B 1 64 ? -15.547 -24.469 5.426 1 85.44 64 VAL B O 1
ATOM 3351 N N . LEU B 1 65 ? -15.633 -22.219 5.957 1 89.75 65 LEU B N 1
ATOM 3352 C CA . LEU B 1 65 ? -14.898 -21.812 4.762 1 89.75 65 LEU B CA 1
ATOM 3353 C C . LEU B 1 65 ? -13.398 -21.984 4.957 1 89.75 65 LEU B C 1
ATOM 3355 O O . LEU B 1 65 ? -12.867 -21.703 6.035 1 89.75 65 LEU B O 1
ATOM 3359 N N . ASP B 1 66 ? -12.75 -22.391 3.949 1 90.44 66 ASP B N 1
ATOM 3360 C CA . ASP B 1 66 ? -11.305 -22.562 4.055 1 90.44 66 ASP B CA 1
ATOM 3361 C C . ASP B 1 66 ? -10.617 -21.234 4.312 1 90.44 66 ASP B C 1
ATOM 3363 O O . ASP B 1 66 ? -9.625 -21.172 5.047 1 90.44 66 ASP B O 1
ATOM 3367 N N . ALA B 1 67 ? -11.07 -20.234 3.648 1 92.31 67 ALA B N 1
ATOM 3368 C CA . ALA B 1 67 ? -10.508 -18.906 3.867 1 92.31 67 ALA B CA 1
ATOM 3369 C C . ALA B 1 67 ? -11.492 -17.828 3.451 1 92.31 67 ALA B C 1
ATOM 3371 O O . ALA B 1 67 ? -12.453 -18.094 2.725 1 92.31 67 ALA B O 1
ATOM 3372 N N . THR B 1 68 ? -11.305 -16.656 3.945 1 94.19 68 THR B N 1
ATOM 3373 C CA . THR B 1 68 ? -12.031 -15.477 3.5 1 94.19 68 THR B CA 1
ATOM 3374 C C . THR B 1 68 ? -11.094 -14.281 3.344 1 94.19 68 THR B C 1
ATOM 3376 O O . THR B 1 68 ? -10.094 -14.18 4.062 1 94.19 68 THR B O 1
ATOM 3379 N N . ILE B 1 69 ? -11.305 -13.5 2.41 1 94.56 69 ILE B N 1
ATOM 3380 C CA . ILE B 1 69 ? -10.734 -12.164 2.236 1 94.56 69 ILE B CA 1
ATOM 3381 C C . ILE B 1 69 ? -11.836 -11.117 2.35 1 94.56 69 ILE B C 1
ATOM 3383 O O . ILE B 1 69 ? -12.773 -11.094 1.541 1 94.56 69 ILE B O 1
ATOM 3387 N N . THR B 1 70 ? -11.75 -10.312 3.32 1 94.94 70 THR B N 1
ATOM 3388 C CA . THR B 1 70 ? -12.852 -9.383 3.564 1 94.94 70 THR B CA 1
ATOM 3389 C C . THR B 1 70 ? -12.328 -7.957 3.699 1 94.94 70 THR B C 1
ATOM 3391 O O . THR B 1 70 ? -11.227 -7.738 4.207 1 94.94 70 THR B O 1
ATOM 3394 N N . GLN B 1 71 ? -13.094 -7.043 3.229 1 94.94 71 GLN B N 1
ATOM 3395 C CA . GLN B 1 71 ? -12.93 -5.609 3.428 1 94.94 71 GLN B CA 1
ATOM 3396 C C . GLN B 1 71 ? -14.227 -4.961 3.898 1 94.94 71 GLN B C 1
ATOM 3398 O O . GLN B 1 71 ? -15.266 -5.094 3.244 1 94.94 71 GLN B O 1
ATOM 3403 N N . ASP B 1 72 ? -14.188 -4.285 4.965 1 94.25 72 ASP B N 1
ATOM 3404 C CA . ASP B 1 72 ? -15.359 -3.586 5.488 1 94.25 72 ASP B CA 1
ATOM 3405 C C . ASP B 1 72 ? -15.5 -2.203 4.855 1 94.25 72 ASP B C 1
ATOM 3407 O O . ASP B 1 72 ? -14.516 -1.627 4.387 1 94.25 72 ASP B O 1
ATOM 3411 N N . SER B 1 73 ? -16.656 -1.762 4.875 1 95.44 73 SER B N 1
ATOM 3412 C CA . SER B 1 73 ? -16.922 -0.47 4.25 1 95.44 73 SER B CA 1
ATOM 3413 C C . SER B 1 73 ? -16.844 0.663 5.266 1 95.44 73 SER B C 1
ATOM 3415 O O . SER B 1 73 ? -17.125 0.462 6.449 1 95.44 73 SER B O 1
ATOM 3417 N N . PHE B 1 74 ? -16.469 1.836 4.855 1 96.06 74 PHE B N 1
ATOM 3418 C CA . PHE B 1 74 ? -16.609 3.057 5.641 1 96.06 74 PHE B CA 1
ATOM 3419 C C . PHE B 1 74 ? -16.797 4.266 4.734 1 96.06 74 PHE B C 1
ATOM 3421 O O . PHE B 1 74 ? -16.531 4.195 3.533 1 96.06 74 PHE B O 1
ATOM 3428 N N . LYS B 1 75 ? -17.359 5.32 5.262 1 95.56 75 LYS B N 1
ATOM 3429 C CA . LYS B 1 75 ? -17.516 6.617 4.609 1 95.56 75 LYS B CA 1
ATOM 3430 C C . LYS B 1 75 ? -17.188 7.754 5.574 1 95.56 75 LYS B C 1
ATOM 3432 O O . LYS B 1 75 ? -17.719 7.809 6.684 1 95.56 75 LYS B O 1
ATOM 3437 N N . ILE B 1 76 ? -16.25 8.531 5.156 1 96.5 76 ILE B N 1
ATOM 3438 C CA . ILE B 1 76 ? -15.945 9.766 5.859 1 96.5 76 ILE B CA 1
ATOM 3439 C C . ILE B 1 76 ? -16.422 10.961 5.035 1 96.5 76 ILE B C 1
ATOM 3441 O O . ILE B 1 76 ? -15.906 11.211 3.939 1 96.5 76 ILE B O 1
ATOM 3445 N N . ALA B 1 77 ? -17.438 11.594 5.484 1 96.12 77 ALA B N 1
ATOM 3446 C CA . ALA B 1 77 ? -17.906 12.828 4.871 1 96.12 77 ALA B CA 1
ATOM 3447 C C . ALA B 1 77 ? -17.219 14.047 5.496 1 96.12 77 ALA B C 1
ATOM 3449 O O . ALA B 1 77 ? -17.234 14.211 6.715 1 96.12 77 ALA B O 1
ATOM 3450 N N . VAL B 1 78 ? -16.625 14.867 4.688 1 95.31 78 VAL B N 1
ATOM 3451 C CA . VAL B 1 78 ? -15.805 15.969 5.188 1 95.31 78 VAL B CA 1
ATOM 3452 C C . VAL B 1 78 ? -16.484 17.297 4.883 1 95.31 78 VAL B C 1
ATOM 3454 O O . VAL B 1 78 ? -16.906 17.547 3.748 1 95.31 78 VAL B O 1
ATOM 3457 N N . GLU B 1 79 ? -16.734 18.094 5.836 1 94.81 79 GLU B N 1
ATOM 3458 C CA . GLU B 1 79 ? -17.156 19.484 5.727 1 94.81 79 GLU B CA 1
ATOM 3459 C C . GLU B 1 79 ? -16.078 20.422 6.246 1 94.81 79 GLU B C 1
ATOM 3461 O O . GLU B 1 79 ? -15.688 20.359 7.418 1 94.81 79 GLU B O 1
ATOM 3466 N N . THR B 1 80 ? -15.547 21.234 5.418 1 93.75 80 THR B N 1
ATOM 3467 C CA . THR B 1 80 ? -14.438 22.125 5.746 1 93.75 80 THR B CA 1
ATOM 3468 C C . THR B 1 80 ? -14.914 23.578 5.848 1 93.75 80 THR B C 1
ATOM 3470 O O . THR B 1 80 ? -15.766 24 5.07 1 93.75 80 THR B O 1
ATOM 3473 N N . LYS B 1 81 ? -14.414 24.312 6.738 1 91.69 81 LYS B N 1
ATOM 3474 C CA . LYS B 1 81 ? -14.633 25.75 6.875 1 91.69 81 LYS B CA 1
ATOM 3475 C C . LYS B 1 81 ? -13.32 26.484 7.117 1 91.69 81 LYS B C 1
ATOM 3477 O O . LYS B 1 81 ? -12.344 25.891 7.578 1 91.69 81 LYS B O 1
ATOM 3482 N N . LEU B 1 82 ? -13.336 27.75 6.789 1 88.38 82 LEU B N 1
ATOM 3483 C CA . LEU B 1 82 ? -12.172 28.594 7.016 1 88.38 82 LEU B CA 1
ATOM 3484 C C . LEU B 1 82 ? -12.25 29.281 8.383 1 88.38 82 LEU B C 1
ATOM 3486 O O . LEU B 1 82 ? -11.312 29.969 8.789 1 88.38 82 LEU B O 1
ATOM 3490 N N . SER B 1 83 ? -13.375 29.156 8.938 1 81.25 83 SER B N 1
ATOM 3491 C CA . SER B 1 83 ? -13.617 29.562 10.32 1 81.25 83 SER B CA 1
ATOM 3492 C C . SER B 1 83 ? -14.477 28.531 11.055 1 81.25 83 SER B C 1
ATOM 3494 O O . SER B 1 83 ? -14.852 27.516 10.484 1 81.25 83 SER B O 1
ATOM 3496 N N . ASP B 1 84 ? -14.656 28.719 12.242 1 70.12 84 ASP B N 1
ATOM 3497 C CA . ASP B 1 84 ? -15.414 27.719 13 1 70.12 84 ASP B CA 1
ATOM 3498 C C . ASP B 1 84 ? -16.906 27.828 12.711 1 70.12 84 ASP B C 1
ATOM 3500 O O . ASP B 1 84 ? -17.734 27.359 13.492 1 70.12 84 ASP B O 1
ATOM 3504 N N . TRP B 1 85 ? -17.203 28.297 11.625 1 77.62 85 TRP B N 1
ATOM 3505 C CA . TRP B 1 85 ? -18.609 28.547 11.367 1 77.62 85 TRP B CA 1
ATOM 3506 C C . TRP B 1 85 ? -19.266 27.375 10.656 1 77.62 85 TRP B C 1
ATOM 3508 O O . TRP B 1 85 ? -19.547 27.438 9.461 1 77.62 85 TRP B O 1
ATOM 3518 N N . PHE B 1 86 ? -19.547 26.391 11.406 1 89 86 PHE B N 1
ATOM 3519 C CA . PHE B 1 86 ? -20.359 25.281 10.906 1 89 86 PHE B CA 1
ATOM 3520 C C . PHE B 1 86 ? -21.844 25.5 11.211 1 89 86 PHE B C 1
ATOM 3522 O O . PHE B 1 86 ? -22.203 25.844 12.344 1 89 86 PHE B O 1
ATOM 3529 N N . TYR B 1 87 ? -22.656 25.406 10.219 1 86.75 87 TYR B N 1
ATOM 3530 C CA . TYR B 1 87 ? -24.078 25.547 10.445 1 86.75 87 TYR B CA 1
ATOM 3531 C C . TYR B 1 87 ? -24.734 24.203 10.742 1 86.75 87 TYR B C 1
ATOM 3533 O O . TYR B 1 87 ? -24.594 23.266 9.961 1 86.75 87 TYR B O 1
ATOM 3541 N N . THR B 1 88 ? -25.422 24.25 11.805 1 89.75 88 THR B N 1
ATOM 3542 C CA . THR B 1 88 ? -26.047 23.016 12.266 1 89.75 88 THR B CA 1
ATOM 3543 C C . THR B 1 88 ? -26.984 22.438 11.211 1 89.75 88 THR B C 1
ATOM 3545 O O . THR B 1 88 ? -27 21.234 10.969 1 89.75 88 THR B O 1
ATOM 3548 N N . ASP B 1 89 ? -27.734 23.281 10.562 1 89.25 89 ASP B N 1
ATOM 3549 C CA . ASP B 1 89 ? -28.688 22.828 9.555 1 89.25 89 ASP B CA 1
ATOM 3550 C C . ASP B 1 89 ? -27.969 22.172 8.375 1 89.25 89 ASP B C 1
ATOM 3552 O O . ASP B 1 89 ? -28.453 21.188 7.82 1 89.25 89 ASP B O 1
ATOM 3556 N N . GLN B 1 90 ? -26.891 22.781 8.023 1 89.5 90 GLN B N 1
ATOM 3557 C CA . GLN B 1 90 ? -26.109 22.219 6.93 1 89.5 90 GLN B CA 1
ATOM 3558 C C . GLN B 1 90 ? -25.562 20.844 7.289 1 89.5 90 GLN B C 1
ATOM 3560 O O . GLN B 1 90 ? -25.641 19.922 6.484 1 89.5 90 GLN B O 1
ATOM 3565 N N . LEU B 1 91 ? -25.078 20.703 8.484 1 93.5 91 LEU B N 1
ATOM 3566 C CA . LEU B 1 91 ? -24.516 19.438 8.945 1 93.5 91 LEU B CA 1
ATOM 3567 C C . LEU B 1 91 ? -25.594 18.359 8.992 1 93.5 91 LEU B C 1
ATOM 3569 O O . LEU B 1 91 ? -25.344 17.203 8.648 1 93.5 91 LEU B O 1
ATOM 3573 N N . GLU B 1 92 ? -26.75 18.766 9.383 1 91.94 92 GLU B N 1
ATOM 3574 C CA . GLU B 1 92 ? -27.859 17.812 9.453 1 91.94 92 GLU B CA 1
ATOM 3575 C C . GLU B 1 92 ? -28.219 17.281 8.07 1 91.94 92 GLU B C 1
ATOM 3577 O O . GLU B 1 92 ? -28.547 16.094 7.926 1 91.94 92 GLU B O 1
ATOM 3582 N N . ARG B 1 93 ? -28.203 18.094 7.121 1 91.44 93 ARG B N 1
ATOM 3583 C CA . ARG B 1 93 ? -28.5 17.672 5.754 1 91.44 93 ARG B CA 1
ATOM 3584 C C . ARG B 1 93 ? -27.469 16.656 5.258 1 91.44 93 ARG B C 1
ATOM 3586 O O . ARG B 1 93 ? -27.797 15.766 4.48 1 91.44 93 ARG B O 1
ATOM 3593 N N . HIS B 1 94 ? -26.234 16.797 5.773 1 93.12 94 HIS B N 1
ATOM 3594 C CA . HIS B 1 94 ? -25.141 15.914 5.348 1 93.12 94 HIS B CA 1
ATOM 3595 C C . HIS B 1 94 ? -25.344 14.5 5.875 1 93.12 94 HIS B C 1
ATOM 3597 O O . HIS B 1 94 ? -24.797 13.547 5.324 1 93.12 94 HIS B O 1
ATOM 3603 N N . LEU B 1 95 ? -26.156 14.391 6.91 1 94 95 LEU B N 1
ATOM 3604 C CA . LEU B 1 95 ? -26.344 13.078 7.531 1 94 95 LEU B CA 1
ATOM 3605 C C . LEU B 1 95 ? -27.031 12.117 6.574 1 94 95 LEU B C 1
ATOM 3607 O O . LEU B 1 95 ? -26.828 10.906 6.652 1 94 95 LEU B O 1
ATOM 3611 N N . SER B 1 96 ? -27.719 12.672 5.648 1 90.94 96 SER B N 1
ATOM 3612 C CA . SER B 1 96 ? -28.469 11.844 4.715 1 90.94 96 SER B CA 1
ATOM 3613 C C . SER B 1 96 ? -27.562 11.242 3.65 1 90.94 96 SER B C 1
ATOM 3615 O O . SER B 1 96 ? -27.969 10.367 2.891 1 90.94 96 SER B O 1
ATOM 3617 N N . SER B 1 97 ? -26.328 11.688 3.607 1 92.19 97 SER B N 1
ATOM 3618 C CA . SER B 1 97 ? -25.391 11.195 2.6 1 92.19 97 SER B CA 1
ATOM 3619 C C . SER B 1 97 ? -24.906 9.789 2.934 1 92.19 97 SER B C 1
ATOM 3621 O O . SER B 1 97 ? -24.344 9.102 2.076 1 92.19 97 SER B O 1
ATOM 3623 N N . PHE B 1 98 ? -25.062 9.398 4.172 1 93.88 98 PHE B N 1
ATOM 3624 C CA . PHE B 1 98 ? -24.625 8.086 4.605 1 93.88 98 PHE B CA 1
ATOM 3625 C C . PHE B 1 98 ? -25.656 7.023 4.277 1 93.88 98 PHE B C 1
ATOM 3627 O O . PHE B 1 98 ? -26.859 7.305 4.297 1 93.88 98 PHE B O 1
ATOM 3634 N N . LYS B 1 99 ? -25.219 5.836 3.955 1 89.75 99 LYS B N 1
ATOM 3635 C CA . LYS B 1 99 ? -26.109 4.723 3.615 1 89.75 99 LYS B CA 1
ATOM 3636 C C . LYS B 1 99 ? -25.828 3.518 4.508 1 89.75 99 LYS B C 1
ATOM 3638 O O . LYS B 1 99 ? -25.906 3.617 5.734 1 89.75 99 LYS B O 1
ATOM 3643 N N . ASN B 1 100 ? -25.422 2.379 3.98 1 88.69 100 ASN B N 1
ATOM 3644 C CA . ASN B 1 100 ? -25.281 1.161 4.77 1 88.69 100 ASN B CA 1
ATOM 3645 C C . ASN B 1 100 ? -23.812 0.856 5.07 1 88.69 100 ASN B C 1
ATOM 3647 O O . ASN B 1 100 ? -23.453 -0.299 5.297 1 88.69 100 ASN B O 1
ATOM 3651 N N . GLU B 1 101 ? -23 1.908 5.098 1 93.38 101 GLU B N 1
ATOM 3652 C CA . GLU B 1 101 ? -21.594 1.681 5.418 1 93.38 101 GLU B CA 1
ATOM 3653 C C . GLU B 1 101 ? -21.438 1.169 6.848 1 93.38 101 GLU B C 1
ATOM 3655 O O . GLU B 1 101 ? -22.156 1.594 7.75 1 93.38 101 GLU B O 1
ATOM 3660 N N . LYS B 1 102 ? -20.438 0.299 7.031 1 93.75 102 LYS B N 1
ATOM 3661 C CA . LYS B 1 102 ? -20.172 -0.256 8.352 1 93.75 102 LYS B CA 1
ATOM 3662 C C . LYS B 1 102 ? -19.703 0.827 9.32 1 93.75 102 LYS B C 1
ATOM 3664 O O . LYS B 1 102 ? -20.047 0.804 10.508 1 93.75 102 LYS B O 1
ATOM 3669 N N . GLN B 1 103 ? -18.828 1.722 8.836 1 94.69 103 GLN B N 1
ATOM 3670 C CA . GLN B 1 103 ? -18.422 2.889 9.609 1 94.69 103 GLN B CA 1
ATOM 3671 C C . GLN B 1 103 ? -18.781 4.184 8.891 1 94.69 103 GLN B C 1
ATOM 3673 O O . GLN B 1 103 ? -18.594 4.305 7.68 1 94.69 103 GLN B O 1
ATOM 3678 N N . LYS B 1 104 ? -19.422 5.066 9.641 1 96.5 104 LYS B N 1
ATOM 3679 C CA . LYS B 1 104 ? -19.875 6.359 9.148 1 96.5 104 LYS B CA 1
ATOM 3680 C C . LYS B 1 104 ? -19.297 7.504 9.977 1 96.5 104 LYS B C 1
ATOM 3682 O O . LYS B 1 104 ? -19.516 7.562 11.195 1 96.5 104 LYS B O 1
ATOM 3687 N N . VAL B 1 105 ? -18.531 8.383 9.312 1 96.88 105 VAL B N 1
ATOM 3688 C CA . VAL B 1 105 ? -17.906 9.469 10.055 1 96.88 105 VAL B CA 1
ATOM 3689 C C . VAL B 1 105 ? -18.188 10.797 9.367 1 96.88 105 VAL B C 1
ATOM 3691 O O . VAL B 1 105 ? -17.969 10.938 8.164 1 96.88 105 VAL B O 1
ATOM 3694 N N . LEU B 1 106 ? -18.766 11.727 10.062 1 97.12 106 LEU B N 1
ATOM 3695 C CA . LEU B 1 106 ? -18.828 13.109 9.617 1 97.12 106 LEU B CA 1
ATOM 3696 C C . LEU B 1 106 ? -17.672 13.922 10.195 1 97.12 106 LEU B C 1
ATOM 3698 O O . LEU B 1 106 ? -17.609 14.133 11.414 1 97.12 106 LEU B O 1
ATOM 3702 N N . LEU B 1 107 ? -16.797 14.312 9.344 1 96.69 107 LEU B N 1
ATOM 3703 C CA . LEU B 1 107 ? -15.617 15.062 9.75 1 96.69 107 LEU B CA 1
ATOM 3704 C C . LEU B 1 107 ? -15.805 16.547 9.484 1 96.69 107 LEU B C 1
ATOM 3706 O O . LEU B 1 107 ? -16.016 16.953 8.336 1 96.69 107 LEU B O 1
ATOM 3710 N N . THR B 1 108 ? -15.797 17.328 10.508 1 96.06 108 THR B N 1
ATOM 3711 C CA . THR B 1 108 ? -15.766 18.781 10.375 1 96.06 108 THR B CA 1
ATOM 3712 C C . THR B 1 108 ? -14.352 19.312 10.586 1 96.06 108 THR B C 1
ATOM 3714 O O . THR B 1 108 ? -13.75 19.094 11.641 1 96.06 108 THR B O 1
ATOM 3717 N N . LEU B 1 109 ? -13.844 19.984 9.594 1 95.19 109 LEU B N 1
ATOM 3718 C CA . LEU B 1 109 ? -12.461 20.438 9.562 1 95.19 109 LEU B CA 1
ATOM 3719 C C . LEU B 1 109 ? -12.391 21.953 9.469 1 95.19 109 LEU B C 1
ATOM 3721 O O . LEU B 1 109 ? -13.016 22.562 8.586 1 95.19 109 LEU B O 1
ATOM 3725 N N . ALA B 1 110 ? -11.703 22.562 10.375 1 93.56 110 ALA B N 1
ATOM 3726 C CA . ALA B 1 110 ? -11.539 24.016 10.406 1 93.56 110 ALA B CA 1
ATOM 3727 C C . ALA B 1 110 ? -10.242 24.391 11.109 1 93.56 110 ALA B C 1
ATOM 3729 O O . ALA B 1 110 ? -9.547 23.547 11.672 1 93.56 110 ALA B O 1
ATOM 3730 N N . PRO B 1 111 ? -9.812 25.656 10.93 1 88.5 111 PRO B N 1
ATOM 3731 C CA . PRO B 1 111 ? -8.602 26.094 11.625 1 88.5 111 PRO B CA 1
ATOM 3732 C C . PRO B 1 111 ? -8.719 25.984 13.141 1 88.5 111 PRO B C 1
ATOM 3734 O O . PRO B 1 111 ? -7.707 25.781 13.828 1 88.5 111 PRO B O 1
ATOM 3737 N N . GLU B 1 112 ? -9.969 26.094 13.656 1 84.88 112 GLU B N 1
ATOM 3738 C CA . GLU B 1 112 ? -10.234 25.984 15.086 1 84.88 112 GLU B CA 1
ATOM 3739 C C . GLU B 1 112 ? -11.367 25 15.359 1 84.88 112 GLU B C 1
ATOM 3741 O O . GLU B 1 112 ? -12.195 24.734 14.484 1 84.88 112 GLU B O 1
ATOM 3746 N N . TYR B 1 113 ? -11.398 24.516 16.594 1 88.81 113 TYR B N 1
ATOM 3747 C CA . TYR B 1 113 ? -12.484 23.625 17 1 88.81 113 TYR B CA 1
ATOM 3748 C C . TYR B 1 113 ? -13.812 24.375 17.047 1 88.81 113 TYR B C 1
ATOM 3750 O O . TYR B 1 113 ? -13.844 25.578 17.297 1 88.81 113 TYR B O 1
ATOM 3758 N N . MET B 1 114 ? -14.82 23.625 16.875 1 89.62 114 MET B N 1
ATOM 3759 C CA . MET B 1 114 ? -16.156 24.203 17.031 1 89.62 114 MET B CA 1
ATOM 3760 C C . MET B 1 114 ? -16.375 24.688 18.469 1 89.62 114 MET B C 1
ATOM 3762 O O . MET B 1 114 ? -15.953 24.047 19.422 1 89.62 114 MET B O 1
ATOM 3766 N N . GLU B 1 115 ? -17.094 25.797 18.5 1 87.38 115 GLU B N 1
ATOM 3767 C CA . GLU B 1 115 ? -17.484 26.266 19.828 1 87.38 115 GLU B CA 1
ATOM 3768 C C . GLU B 1 115 ? -18.281 25.203 20.578 1 87.38 115 GLU B C 1
ATOM 3770 O O . GLU B 1 115 ? -19.125 24.516 19.984 1 87.38 115 GLU B O 1
ATOM 3775 N N . THR B 1 116 ? -18.078 25.141 21.844 1 88.56 116 THR B N 1
ATOM 3776 C CA . THR B 1 116 ? -18.594 24.062 22.672 1 88.56 116 THR B CA 1
ATOM 3777 C C . THR B 1 116 ? -20.125 23.984 22.562 1 88.56 116 THR B C 1
ATOM 3779 O O . THR B 1 116 ? -20.688 22.906 22.391 1 88.56 116 THR B O 1
ATOM 3782 N N . GLU B 1 117 ? -20.766 25.141 22.688 1 89.81 117 GLU B N 1
ATOM 3783 C CA . GLU B 1 117 ? -22.219 25.156 22.641 1 89.81 117 GLU B CA 1
ATOM 3784 C C . GLU B 1 117 ? -22.75 24.719 21.281 1 89.81 117 GLU B C 1
ATOM 3786 O O . GLU B 1 117 ? -23.734 23.984 21.203 1 89.81 117 GLU B O 1
ATOM 3791 N N . LYS B 1 118 ? -22.094 25.156 20.297 1 88.88 118 LYS B N 1
ATOM 3792 C CA . LYS B 1 118 ? -22.484 24.781 18.938 1 88.88 118 LYS B CA 1
ATOM 3793 C C . LYS B 1 118 ? -22.281 23.297 18.703 1 88.88 118 LYS B C 1
ATOM 3795 O O . LYS B 1 118 ? -23.125 22.641 18.094 1 88.88 118 LYS B O 1
ATOM 3800 N N . ARG B 1 119 ? -21.188 22.797 19.172 1 92.12 119 ARG B N 1
ATOM 3801 C CA . ARG B 1 119 ? -20.891 21.375 19.031 1 92.12 119 ARG B CA 1
ATOM 3802 C C . ARG B 1 119 ? -21.922 20.516 19.75 1 92.12 119 ARG B C 1
ATOM 3804 O O . ARG B 1 119 ? -22.406 19.516 19.219 1 92.12 119 ARG B O 1
ATOM 3811 N N . LYS B 1 120 ? -22.25 20.953 20.938 1 92.56 120 LYS B N 1
ATOM 3812 C CA . LYS B 1 120 ? -23.25 20.234 21.719 1 92.56 120 LYS B CA 1
ATOM 3813 C C . LYS B 1 120 ? -24.609 20.234 21.031 1 92.56 120 LYS B C 1
ATOM 3815 O O . LYS B 1 120 ? -25.312 19.219 21.047 1 92.56 120 LYS B O 1
ATOM 3820 N N . MET B 1 121 ? -24.922 21.375 20.5 1 93.5 121 MET B N 1
ATOM 3821 C CA . MET B 1 121 ? -26.203 21.5 19.781 1 93.5 121 MET B CA 1
ATOM 3822 C C . MET B 1 121 ? -26.266 20.5 18.625 1 93.5 121 MET B C 1
ATOM 3824 O O . MET B 1 121 ? -27.266 19.797 18.469 1 93.5 121 MET B O 1
ATOM 3828 N N . PHE B 1 122 ? -25.297 20.438 17.859 1 94.69 122 PHE B N 1
ATOM 3829 C CA . PHE B 1 122 ? -25.281 19.516 16.734 1 94.69 122 PHE B CA 1
ATOM 3830 C C . PHE B 1 122 ? -25.266 18.078 17.219 1 94.69 122 PHE B C 1
ATOM 3832 O O . PHE B 1 122 ? -25.969 17.219 16.656 1 94.69 122 PHE B O 1
ATOM 3839 N N . GLU B 1 123 ? -24.469 17.766 18.203 1 94.19 123 GLU B N 1
ATOM 3840 C CA . GLU B 1 123 ? -24.344 16.406 18.703 1 94.19 123 GLU B CA 1
ATOM 3841 C C . GLU B 1 123 ? -25.688 15.898 19.234 1 94.19 123 GLU B C 1
ATOM 3843 O O . GLU B 1 123 ? -26 14.711 19.125 1 94.19 123 GLU B O 1
ATOM 3848 N N . SER B 1 124 ? -26.422 16.844 19.75 1 94.94 124 SER B N 1
ATOM 3849 C CA . SER B 1 124 ? -27.75 16.484 20.188 1 94.94 124 SER B CA 1
ATOM 3850 C C . SER B 1 124 ? -28.641 16.094 19.016 1 94.94 124 SER B C 1
ATOM 3852 O O . SER B 1 124 ? -29.391 15.109 19.094 1 94.94 124 SER B O 1
ATOM 3854 N N . ARG B 1 125 ? -28.578 16.797 18.016 1 94.5 125 ARG B N 1
ATOM 3855 C CA . ARG B 1 125 ? -29.328 16.484 16.797 1 94.5 125 ARG B CA 1
ATOM 3856 C C . ARG B 1 125 ? -28.859 15.18 16.188 1 94.5 125 ARG B C 1
ATOM 3858 O O . ARG B 1 125 ? -29.656 14.391 15.688 1 94.5 125 ARG B O 1
ATOM 3865 N N . LEU B 1 126 ? -27.594 15.008 16.172 1 95.94 126 LEU B N 1
ATOM 3866 C CA . LEU B 1 126 ? -27 13.789 15.648 1 95.94 126 LEU B CA 1
ATOM 3867 C C . LEU B 1 126 ? -27.484 12.57 16.422 1 95.94 126 LEU B C 1
ATOM 3869 O O . LEU B 1 126 ? -27.766 11.523 15.828 1 95.94 126 LEU B O 1
ATOM 3873 N N . ALA B 1 127 ? -27.531 12.664 17.719 1 95.44 127 ALA B N 1
ATOM 3874 C CA . ALA B 1 127 ? -28 11.57 18.578 1 95.44 127 ALA B CA 1
ATOM 3875 C C . ALA B 1 127 ? -29.422 11.172 18.219 1 95.44 127 ALA B C 1
ATOM 3877 O O . ALA B 1 127 ? -29.75 9.984 18.172 1 95.44 127 ALA B O 1
ATOM 3878 N N . THR B 1 128 ? -30.234 12.172 18 1 95.06 128 THR B N 1
ATOM 3879 C CA . THR B 1 128 ? -31.625 11.922 17.594 1 95.06 128 THR B CA 1
ATOM 3880 C C . THR B 1 128 ? -31.672 11.203 16.25 1 95.06 128 THR B C 1
ATOM 3882 O O . THR B 1 128 ? -32.438 10.25 16.078 1 95.06 128 THR B O 1
ATOM 3885 N N . TYR B 1 129 ? -30.891 11.656 15.367 1 95.06 129 TYR B N 1
ATOM 3886 C CA . TYR B 1 129 ? -30.828 11.031 14.047 1 95.06 129 TYR B CA 1
ATOM 3887 C C . TYR B 1 129 ? -30.344 9.594 14.148 1 95.06 129 TYR B C 1
ATOM 3889 O O . TYR B 1 129 ? -30.922 8.695 13.531 1 95.06 129 TYR B O 1
ATOM 3897 N N . ASN B 1 130 ? -29.312 9.32 14.945 1 95.62 130 ASN B N 1
ATOM 3898 C CA . ASN B 1 130 ? -28.672 8.016 15.094 1 95.62 130 ASN B CA 1
ATOM 3899 C C . ASN B 1 130 ? -29.625 7.004 15.719 1 95.62 130 ASN B C 1
ATOM 3901 O O . ASN B 1 130 ? -29.484 5.797 15.516 1 95.62 130 ASN B O 1
ATOM 3905 N N . ALA B 1 131 ? -30.547 7.488 16.484 1 94.38 131 ALA B N 1
ATOM 3906 C CA . ALA B 1 131 ? -31.5 6.613 17.156 1 94.38 131 ALA B CA 1
ATOM 3907 C C . ALA B 1 131 ? -32.281 5.789 16.156 1 94.38 131 ALA B C 1
ATOM 3909 O O . ALA B 1 131 ? -32.719 4.676 16.453 1 94.38 131 ALA B O 1
ATOM 3910 N N . SER B 1 132 ? -32.344 6.254 14.977 1 92.06 132 SER B N 1
ATOM 3911 C CA . SER B 1 132 ? -33.125 5.57 13.961 1 92.06 132 SER B CA 1
ATOM 3912 C C . SER B 1 132 ? -32.219 4.801 12.992 1 92.06 132 SER B C 1
ATOM 3914 O O . SER B 1 132 ? -32.719 4.191 12.039 1 92.06 132 SER B O 1
ATOM 3916 N N . GLN B 1 133 ? -31 4.875 13.148 1 91.19 133 GLN B N 1
ATOM 3917 C CA . GLN B 1 133 ? -30.062 4.246 12.211 1 91.19 133 GLN B CA 1
ATOM 3918 C C . GLN B 1 133 ? -29.578 2.902 12.734 1 91.19 133 GLN B C 1
ATOM 3920 O O . GLN B 1 133 ? -29.438 2.715 13.945 1 91.19 133 GLN B O 1
ATOM 3925 N N . ASP B 1 134 ? -29.328 1.964 11.859 1 89.19 134 ASP B N 1
ATOM 3926 C CA . ASP B 1 134 ? -28.734 0.682 12.242 1 89.19 134 ASP B CA 1
ATOM 3927 C C . ASP B 1 134 ? -27.297 0.856 12.711 1 89.19 134 ASP B C 1
ATOM 3929 O O . ASP B 1 134 ? -26.875 0.225 13.688 1 89.19 134 ASP B O 1
ATOM 3933 N N . THR B 1 135 ? -26.594 1.675 11.961 1 91.62 135 THR B N 1
ATOM 3934 C CA . THR B 1 135 ? -25.219 2.02 12.312 1 91.62 135 THR B CA 1
ATOM 3935 C C . THR B 1 135 ? -25.094 3.518 12.57 1 91.62 135 THR B C 1
ATOM 3937 O O . THR B 1 135 ? -25.438 4.332 11.719 1 91.62 135 THR B O 1
ATOM 3940 N N . PRO B 1 136 ? -24.609 3.857 13.688 1 94.75 136 PRO B N 1
ATOM 3941 C CA . PRO B 1 136 ? -24.547 5.281 14.016 1 94.75 136 PRO B CA 1
ATOM 3942 C C . PRO B 1 136 ? -23.453 6.02 13.25 1 94.75 136 PRO B C 1
ATOM 3944 O O . PRO B 1 136 ? -22.438 5.422 12.898 1 94.75 136 PRO B O 1
ATOM 3947 N N . ILE B 1 137 ? -23.75 7.285 13.039 1 96.44 137 ILE B N 1
ATOM 3948 C CA . ILE B 1 137 ? -22.75 8.195 12.469 1 96.44 137 ILE B CA 1
ATOM 3949 C C . ILE B 1 137 ? -21.922 8.828 13.586 1 96.44 137 ILE B C 1
ATOM 3951 O O . ILE B 1 137 ? -22.469 9.242 14.609 1 96.44 137 ILE B O 1
ATOM 3955 N N . ARG B 1 138 ? -20.656 8.797 13.477 1 95.56 138 ARG B N 1
ATOM 3956 C CA . ARG B 1 138 ? -19.766 9.461 14.422 1 95.56 138 ARG B CA 1
ATOM 3957 C C . ARG B 1 138 ? -19.344 10.836 13.922 1 95.56 138 ARG B C 1
ATOM 3959 O O . ARG B 1 138 ? -19 11 12.75 1 95.56 138 ARG B O 1
ATOM 3966 N N . HIS B 1 139 ? -19.438 11.797 14.766 1 96.56 139 HIS B N 1
ATOM 3967 C CA . HIS B 1 139 ? -18.969 13.133 14.445 1 96.56 139 HIS B CA 1
ATOM 3968 C C . HIS B 1 139 ? -17.562 13.367 15 1 96.56 139 HIS B C 1
ATOM 3970 O O . HIS B 1 139 ? -17.312 13.156 16.188 1 96.56 139 HIS B O 1
ATOM 3976 N N . VAL B 1 140 ? -16.672 13.727 14.172 1 95.06 140 VAL B N 1
ATOM 3977 C CA . VAL B 1 140 ? -15.312 14.094 14.578 1 95.06 140 VAL B CA 1
ATOM 3978 C C . VAL B 1 140 ? -15.031 15.547 14.203 1 95.06 140 VAL B C 1
ATOM 3980 O O . VAL B 1 140 ? -15.023 15.891 13.016 1 95.06 140 VAL B O 1
ATOM 3983 N N . ASN B 1 141 ? -14.938 16.375 15.18 1 94.31 141 ASN B N 1
ATOM 3984 C CA . ASN B 1 141 ? -14.5 17.75 14.984 1 94.31 141 ASN B CA 1
ATOM 3985 C C . ASN B 1 141 ? -12.984 17.891 15.141 1 94.31 141 ASN B C 1
ATOM 3987 O O . ASN B 1 141 ? -12.43 17.516 16.172 1 94.31 141 ASN B O 1
ATOM 3991 N N . THR B 1 142 ? -12.32 18.344 14.062 1 93 142 THR B N 1
ATOM 3992 C CA . THR B 1 142 ? -10.867 18.422 14.133 1 93 142 THR B CA 1
ATOM 3993 C C . THR B 1 142 ? -10.367 19.688 13.438 1 93 142 THR B C 1
ATOM 3995 O O . THR B 1 142 ? -11.164 20.484 12.945 1 93 142 THR B O 1
ATOM 3998 N N . THR B 1 143 ? -9.094 19.906 13.562 1 90.94 143 THR B N 1
ATOM 3999 C CA . THR B 1 143 ? -8.453 21.078 12.953 1 90.94 143 THR B CA 1
ATOM 4000 C C . THR B 1 143 ? -7.371 20.641 11.969 1 90.94 143 THR B C 1
ATOM 4002 O O . THR B 1 143 ? -6.926 19.5 11.992 1 90.94 143 THR B O 1
ATOM 4005 N N . PHE B 1 144 ? -7.023 21.578 11.141 1 92.06 144 PHE B N 1
ATOM 4006 C CA . PHE B 1 144 ? -5.938 21.297 10.211 1 92.06 144 PHE B CA 1
ATOM 4007 C C . PHE B 1 144 ? -4.66 20.938 10.961 1 92.06 144 PHE B C 1
ATOM 4009 O O . PHE B 1 144 ? -3.939 20.016 10.555 1 92.06 144 PHE B O 1
ATOM 4016 N N . GLU B 1 145 ? -4.434 21.594 12.055 1 84.25 145 GLU B N 1
ATOM 4017 C CA . GLU B 1 145 ? -3.25 21.328 12.859 1 84.25 145 GLU B CA 1
ATOM 4018 C C . GLU B 1 145 ? -3.291 19.922 13.453 1 84.25 145 GLU B C 1
ATOM 4020 O O . GLU B 1 145 ? -2.291 19.203 13.414 1 84.25 145 GLU B O 1
ATOM 4025 N N . GLU B 1 146 ? -4.418 19.594 14 1 85.5 146 GLU B N 1
ATOM 4026 C CA . GLU B 1 146 ? -4.559 18.281 14.602 1 85.5 146 GLU B CA 1
ATOM 4027 C C . GLU B 1 146 ? -4.375 17.172 13.562 1 85.5 146 GLU B C 1
ATOM 4029 O O . GLU B 1 146 ? -3.791 16.125 13.859 1 85.5 146 GLU B O 1
ATOM 4034 N N . LEU B 1 147 ? -4.898 17.391 12.398 1 92.75 147 LEU B N 1
ATOM 4035 C CA . LEU B 1 147 ? -4.734 16.422 11.312 1 92.75 147 LEU B CA 1
ATOM 4036 C C . LEU B 1 147 ? -3.258 16.203 11 1 92.75 147 LEU B C 1
ATOM 4038 O O . LEU B 1 147 ? -2.812 15.062 10.875 1 92.75 147 LEU B O 1
ATOM 4042 N N . VAL B 1 148 ? -2.535 17.281 10.914 1 87.94 148 VAL B N 1
ATOM 4043 C CA . VAL B 1 148 ? -1.107 17.219 10.625 1 87.94 148 VAL B CA 1
ATOM 4044 C C . VAL B 1 148 ? -0.379 16.469 11.734 1 87.94 148 VAL B C 1
ATOM 4046 O O . VAL B 1 148 ? 0.476 15.625 11.469 1 87.94 148 VAL B O 1
ATOM 4049 N N . ASN B 1 149 ? -0.745 16.797 12.922 1 80.5 149 ASN B N 1
ATOM 4050 C CA . ASN B 1 149 ? -0.111 16.141 14.062 1 80.5 149 ASN B CA 1
ATOM 4051 C C . ASN B 1 149 ? -0.332 14.633 14.039 1 80.5 149 ASN B C 1
ATOM 4053 O O . ASN B 1 149 ? 0.587 13.859 14.32 1 80.5 149 ASN B O 1
ATOM 4057 N N . ARG B 1 150 ? -1.463 14.258 13.719 1 85.56 150 ARG B N 1
ATOM 4058 C CA . ARG B 1 150 ? -1.792 12.836 13.68 1 85.56 150 ARG B CA 1
ATOM 4059 C C . ARG B 1 150 ? -1.014 12.125 12.578 1 85.56 150 ARG B C 1
ATOM 4061 O O . ARG B 1 150 ? -0.59 10.977 12.758 1 85.56 150 ARG B O 1
ATOM 4068 N N . ILE B 1 151 ? -0.914 12.805 11.445 1 91.44 151 ILE B N 1
ATOM 4069 C CA . ILE B 1 151 ? -0.144 12.219 10.352 1 91.44 151 ILE B CA 1
ATOM 4070 C C . ILE B 1 151 ? 1.322 12.102 10.766 1 91.44 151 ILE B C 1
ATOM 4072 O O . ILE B 1 151 ? 1.968 11.086 10.492 1 91.44 151 ILE B O 1
ATOM 4076 N N . GLN B 1 152 ? 1.83 13.039 11.43 1 81.12 152 GLN B N 1
ATOM 4077 C CA . GLN B 1 152 ? 3.213 13.039 11.898 1 81.12 152 GLN B CA 1
ATOM 4078 C C . GLN B 1 152 ? 3.477 11.852 12.82 1 81.12 152 GLN B C 1
ATOM 4080 O O . GLN B 1 152 ? 4.582 11.312 12.844 1 81.12 152 GLN B O 1
ATOM 4085 N N . GLU B 1 153 ? 2.475 11.516 13.508 1 78 153 GLU B N 1
ATOM 4086 C CA . GLU B 1 153 ? 2.615 10.422 14.469 1 78 153 GLU B CA 1
ATOM 4087 C C . GLU B 1 153 ? 2.785 9.078 13.766 1 78 153 GLU B C 1
ATOM 4089 O O . GLU B 1 153 ? 3.377 8.156 14.312 1 78 153 GLU B O 1
ATOM 4094 N N . VAL B 1 154 ? 2.281 8.992 12.57 1 85.81 154 VAL B N 1
ATOM 4095 C CA . VAL B 1 154 ? 2.281 7.676 11.945 1 85.81 154 VAL B CA 1
ATOM 4096 C C . VAL B 1 154 ? 3.426 7.582 10.938 1 85.81 154 VAL B C 1
ATOM 4098 O O . VAL B 1 154 ? 3.756 6.492 10.461 1 85.81 154 VAL B O 1
ATOM 4101 N N . ILE B 1 155 ? 4 8.688 10.547 1 84.94 155 ILE B N 1
ATOM 4102 C CA . ILE B 1 155 ? 5.137 8.625 9.641 1 84.94 155 ILE B CA 1
ATOM 4103 C C . ILE B 1 155 ? 6.438 8.648 10.438 1 84.94 155 ILE B C 1
ATOM 4105 O O . ILE B 1 155 ? 6.496 9.211 11.531 1 84.94 155 ILE B O 1
ATOM 4109 N N . ASP B 1 156 ? 7.426 7.891 9.852 1 75.31 156 ASP B N 1
ATOM 4110 C CA . ASP B 1 156 ? 8.711 7.77 10.539 1 75.31 156 ASP B CA 1
ATOM 4111 C C . ASP B 1 156 ? 9.734 8.742 9.961 1 75.31 156 ASP B C 1
ATOM 4113 O O . ASP B 1 156 ? 9.5 9.352 8.914 1 75.31 156 ASP B O 1
ATOM 4117 N N . ASP B 1 157 ? 10.852 8.797 10.695 1 63.41 157 ASP B N 1
ATOM 4118 C CA . ASP B 1 1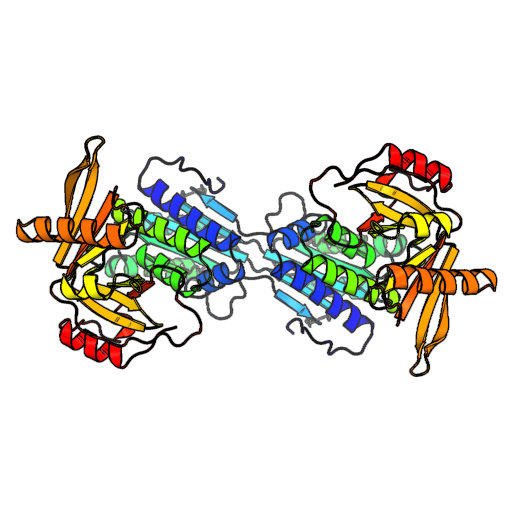57 ? 11.93 9.688 10.289 1 63.41 157 ASP B CA 1
ATOM 4119 C C . ASP B 1 157 ? 12.484 9.289 8.922 1 63.41 157 ASP B C 1
ATOM 4121 O O . ASP B 1 157 ? 12.992 10.133 8.18 1 63.41 157 ASP B O 1
ATOM 4125 N N . ARG B 1 158 ? 12.289 8.023 8.586 1 70.19 158 ARG B N 1
ATOM 4126 C CA . ARG B 1 158 ? 12.859 7.527 7.34 1 70.19 158 ARG B CA 1
ATOM 4127 C C . ARG B 1 158 ? 11.891 7.73 6.18 1 70.19 158 ARG B C 1
ATOM 4129 O O . ARG B 1 158 ? 12.242 7.5 5.02 1 70.19 158 ARG B O 1
ATOM 4136 N N . ASP B 1 159 ? 10.75 8.305 6.566 1 81.62 159 ASP B N 1
ATOM 4137 C CA . ASP B 1 159 ? 9.766 8.562 5.52 1 81.62 159 ASP B CA 1
ATOM 4138 C C . ASP B 1 159 ? 9.992 9.938 4.891 1 81.62 159 ASP B C 1
ATOM 4140 O O . ASP B 1 159 ? 9.086 10.781 4.887 1 81.62 159 ASP B O 1
ATOM 4144 N N . TYR B 1 160 ? 11.078 10.07 4.23 1 73.31 160 TYR B N 1
ATOM 4145 C CA . TYR B 1 160 ? 11.539 11.375 3.777 1 73.31 160 TYR B CA 1
ATOM 4146 C C . TYR B 1 160 ? 10.547 12 2.807 1 73.31 160 TYR B C 1
ATOM 4148 O O . TYR B 1 160 ? 10.227 13.188 2.924 1 73.31 160 TYR B O 1
ATOM 4156 N N . GLU B 1 161 ? 10.102 11.227 1.899 1 80.81 161 GLU B N 1
ATOM 4157 C CA . GLU B 1 161 ? 9.18 11.75 0.891 1 80.81 161 GLU B CA 1
ATOM 4158 C C . GLU B 1 161 ? 7.887 12.242 1.528 1 80.81 161 GLU B C 1
ATOM 4160 O O . GLU B 1 161 ? 7.406 13.336 1.204 1 80.81 161 GLU B O 1
ATOM 4165 N N . MET B 1 162 ? 7.398 11.484 2.422 1 88.44 162 MET B N 1
ATOM 4166 C CA . MET B 1 162 ? 6.133 11.859 3.045 1 88.44 162 MET B CA 1
ATOM 4167 C C . MET B 1 162 ? 6.324 13.031 3.998 1 88.44 162 MET B C 1
ATOM 4169 O O . MET B 1 162 ? 5.43 13.867 4.145 1 88.44 162 MET B O 1
ATOM 4173 N N . GLN B 1 163 ? 7.473 13.117 4.613 1 80.44 163 GLN B N 1
ATOM 4174 C CA . GLN B 1 163 ? 7.785 14.258 5.469 1 80.44 163 GLN B CA 1
ATOM 4175 C C . GLN B 1 163 ? 7.805 15.555 4.664 1 80.44 163 GLN B C 1
ATOM 4177 O O . GLN B 1 163 ? 7.297 16.578 5.121 1 80.44 163 GLN B O 1
ATOM 4182 N N . GLU B 1 164 ? 8.367 15.461 3.549 1 78.94 164 GLU B N 1
ATOM 4183 C CA . GLU B 1 164 ? 8.414 16.641 2.689 1 78.94 164 GLU B CA 1
ATOM 4184 C C . GLU B 1 164 ? 7.016 17.094 2.289 1 78.94 164 GLU B C 1
ATOM 4186 O O . GLU B 1 164 ? 6.723 18.297 2.266 1 78.94 164 GLU B O 1
ATOM 4191 N N . VAL B 1 165 ? 6.195 16.172 1.928 1 86.44 165 VAL B N 1
ATOM 4192 C CA . VAL B 1 165 ? 4.82 16.469 1.547 1 86.44 165 VAL B CA 1
ATOM 4193 C C . VAL B 1 165 ? 4.082 17.109 2.725 1 86.44 165 VAL B C 1
ATOM 4195 O O . VAL B 1 165 ? 3.373 18.109 2.557 1 86.44 165 VAL B O 1
ATOM 4198 N N . LEU B 1 166 ? 4.262 16.547 3.863 1 87.38 166 LEU B N 1
ATOM 4199 C CA . LEU B 1 166 ? 3.604 17.047 5.062 1 87.38 166 LEU B CA 1
ATOM 4200 C C . LEU B 1 166 ? 4.082 18.453 5.395 1 87.38 166 LEU B C 1
ATOM 4202 O O . LEU B 1 166 ? 3.283 19.312 5.766 1 87.38 166 LEU B O 1
ATOM 4206 N N . GLU B 1 167 ? 5.332 18.625 5.23 1 76.62 167 GLU B N 1
ATOM 4207 C CA . GLU B 1 167 ? 5.902 19.938 5.496 1 76.62 167 GLU B CA 1
ATOM 4208 C C . GLU B 1 167 ? 5.355 20.984 4.527 1 76.62 167 GLU B C 1
ATOM 4210 O O . GLU B 1 167 ? 5.07 22.125 4.926 1 76.62 167 GLU B O 1
ATOM 4215 N N . ASP B 1 168 ? 5.277 20.641 3.346 1 81 168 ASP B N 1
ATOM 4216 C CA . ASP B 1 168 ? 4.719 21.547 2.359 1 81 168 ASP B CA 1
ATOM 4217 C C . ASP B 1 168 ? 3.262 21.891 2.682 1 81 168 ASP B C 1
ATOM 4219 O O . ASP B 1 168 ? 2.828 23.031 2.518 1 81 168 ASP B O 1
ATOM 4223 N N . TYR B 1 169 ? 2.506 20.938 3.061 1 88.56 169 TYR B N 1
ATOM 4224 C CA . TYR B 1 169 ? 1.12 21.156 3.461 1 88.56 169 TYR B CA 1
ATOM 4225 C C . TYR B 1 169 ? 1.045 22.078 4.672 1 88.56 169 TYR B C 1
ATOM 4227 O O . TYR B 1 169 ? 0.186 22.969 4.738 1 88.56 169 TYR B O 1
ATOM 4235 N N . LEU B 1 170 ? 1.896 21.828 5.582 1 82.44 170 LEU B N 1
ATOM 4236 C CA . LEU B 1 170 ? 1.953 22.672 6.77 1 82.44 170 LEU B CA 1
ATOM 4237 C C . LEU B 1 170 ? 2.246 24.125 6.395 1 82.44 170 LEU B C 1
ATOM 4239 O O . LEU B 1 170 ? 1.614 25.047 6.918 1 82.44 170 LEU B O 1
ATOM 4243 N N . ASN B 1 171 ? 3.156 24.25 5.531 1 73.81 171 ASN B N 1
ATOM 4244 C CA . ASN B 1 171 ? 3.479 25.594 5.051 1 73.81 171 ASN B CA 1
ATOM 4245 C C . ASN B 1 171 ? 2.279 26.25 4.371 1 73.81 171 ASN B C 1
ATOM 4247 O O . ASN B 1 171 ? 2.037 27.453 4.551 1 73.81 171 ASN B O 1
ATOM 4251 N N . TYR B 1 172 ? 1.611 25.516 3.635 1 80.94 172 TYR B N 1
ATOM 4252 C CA . TYR B 1 172 ? 0.385 25.984 3 1 80.94 172 TYR B CA 1
ATOM 4253 C C . TYR B 1 172 ? -0.632 26.422 4.043 1 80.94 172 TYR B C 1
ATOM 4255 O O . TYR B 1 172 ? -1.234 27.5 3.916 1 80.94 172 TYR B O 1
ATOM 4263 N N . CYS B 1 173 ? -0.816 25.672 5.074 1 85.75 173 CYS B N 1
ATOM 4264 C CA . CYS B 1 173 ? -1.79 25.969 6.117 1 85.75 173 CYS B CA 1
ATOM 4265 C C . CYS B 1 173 ? -1.431 27.266 6.836 1 85.75 173 CYS B C 1
ATOM 4267 O O . CYS B 1 173 ? -2.309 28.078 7.133 1 85.75 173 CYS B O 1
ATOM 4269 N N . TYR B 1 174 ? -0.21 27.422 7.012 1 74.19 174 TYR B N 1
ATOM 4270 C CA . TYR B 1 174 ? 0.235 28.656 7.656 1 74.19 174 TYR B CA 1
ATOM 4271 C C . TYR B 1 174 ? 0.032 29.844 6.734 1 74.19 174 TYR B C 1
ATOM 4273 O O . TYR B 1 174 ? -0.474 30.891 7.164 1 74.19 174 TYR B O 1
ATOM 4281 N N . HIS B 1 175 ? 0.422 29.656 5.582 1 72.44 175 HIS B N 1
ATOM 4282 C CA . HIS B 1 175 ? 0.318 30.734 4.594 1 72.44 175 HIS B CA 1
ATOM 4283 C C . HIS B 1 175 ? -1.129 31.188 4.422 1 72.44 175 HIS B C 1
ATOM 4285 O O . HIS B 1 175 ? -1.401 32.375 4.332 1 72.44 175 HIS B O 1
ATOM 4291 N N . ASP B 1 176 ? -2.012 30.281 4.473 1 79.88 176 ASP B N 1
ATOM 4292 C CA . ASP B 1 176 ? -3.404 30.609 4.176 1 79.88 176 ASP B CA 1
ATOM 4293 C C . ASP B 1 176 ? -4.211 30.781 5.461 1 79.88 176 ASP B C 1
ATOM 4295 O O . ASP B 1 176 ? -5.441 30.875 5.418 1 79.88 176 ASP B O 1
ATOM 4299 N N . GLY B 1 177 ? -3.506 30.703 6.594 1 78.38 177 GLY B N 1
ATOM 4300 C CA . GLY B 1 177 ? -4.133 30.984 7.875 1 78.38 177 GLY B CA 1
ATOM 4301 C C . GLY B 1 177 ? -5.004 29.844 8.375 1 78.38 177 GLY B C 1
ATOM 4302 O O . GLY B 1 177 ? -5.941 30.062 9.141 1 78.38 177 GLY B O 1
ATOM 4303 N N . LEU B 1 178 ? -4.793 28.656 7.91 1 87.62 178 LEU B N 1
ATOM 4304 C CA . LEU B 1 178 ? -5.57 27.5 8.336 1 87.62 178 LEU B CA 1
ATOM 4305 C C . LEU B 1 178 ? -5.066 26.969 9.672 1 87.62 178 LEU B C 1
ATOM 4307 O O . LEU B 1 178 ? -5.777 26.234 10.359 1 87.62 178 LEU B O 1
ATOM 4311 N N . ILE B 1 179 ? -3.852 27.234 9.961 1 81.44 179 ILE B N 1
ATOM 4312 C CA . ILE B 1 179 ? -3.268 27 11.273 1 81.44 179 ILE B CA 1
ATOM 4313 C C . ILE B 1 179 ? -2.807 28.312 11.883 1 81.44 179 ILE B C 1
ATOM 4315 O O . ILE B 1 179 ? -1.979 29.016 11.297 1 81.44 179 ILE B O 1
ATOM 4319 N N . PRO B 1 180 ? -3.516 28.609 12.914 1 71.88 180 PRO B N 1
ATOM 4320 C CA . PRO B 1 180 ? -3.131 29.891 13.523 1 71.88 180 PRO B CA 1
ATOM 4321 C C . PRO B 1 180 ? -1.669 29.922 13.961 1 71.88 180 PRO B C 1
ATOM 4323 O O . PRO B 1 180 ? -1.165 28.922 14.508 1 71.88 180 PRO B O 1
ATOM 4326 N N . VAL B 1 181 ? -0.972 30.875 13.508 1 60.03 181 VAL B N 1
ATOM 4327 C CA . VAL B 1 181 ? 0.433 31.078 13.852 1 60.03 181 VAL B CA 1
ATOM 4328 C C . VAL B 1 181 ? 0.583 31.234 15.359 1 60.03 181 VAL B C 1
ATOM 4330 O O . VAL B 1 181 ? 1.65 30.969 15.914 1 60.03 181 VAL B O 1
ATOM 4333 N N . SER B 1 182 ? -0.562 31.578 15.922 1 57.69 182 SER B N 1
ATOM 4334 C CA . SER B 1 182 ? -0.502 31.891 17.344 1 57.69 182 SER B CA 1
ATOM 4335 C C . SER B 1 182 ? -0.06 30.688 18.156 1 57.69 182 SER B C 1
ATOM 4337 O O . SER B 1 182 ? 0.411 30.828 19.297 1 57.69 182 SER B O 1
ATOM 4339 N N . ASP B 1 183 ? 0.07 29.531 17.484 1 60 183 ASP B N 1
ATOM 4340 C CA . ASP B 1 183 ? 0.374 28.359 18.281 1 60 183 ASP B CA 1
ATOM 4341 C C . ASP B 1 183 ? 1.843 27.969 18.141 1 60 183 ASP B C 1
ATOM 4343 O O . ASP B 1 183 ? 2.246 26.891 18.594 1 60 183 ASP B O 1
ATOM 4347 N N . GLY B 1 184 ? 2.523 28.859 17.609 1 71.81 184 GLY B N 1
ATOM 4348 C CA . GLY B 1 184 ? 3.943 28.594 17.453 1 71.81 184 GLY B CA 1
ATOM 4349 C C . GLY B 1 184 ? 4.703 28.609 18.766 1 71.81 184 GLY B C 1
ATOM 4350 O O . GLY B 1 184 ? 5.82 28.109 18.859 1 71.81 184 GLY B O 1
ATOM 4351 N N . TRP B 1 185 ? 3.955 29.016 19.812 1 79.06 185 TRP B N 1
ATOM 4352 C CA . TRP B 1 185 ? 4.617 29.25 21.078 1 79.06 185 TRP B CA 1
ATOM 4353 C C . TRP B 1 185 ? 5.082 27.938 21.703 1 79.06 185 TRP B C 1
ATOM 4355 O O . TRP B 1 185 ? 5.988 27.922 22.547 1 79.06 185 TRP B O 1
ATOM 4365 N N . LYS B 1 186 ? 4.512 26.859 21.312 1 83 186 LYS B N 1
ATOM 4366 C CA . LYS B 1 186 ? 4.812 25.609 22 1 83 186 LYS B CA 1
ATOM 4367 C C . LYS B 1 186 ? 5.746 24.734 21.172 1 83 186 LYS B C 1
ATOM 4369 O O . LYS B 1 186 ? 6.121 23.641 21.609 1 83 186 LYS B O 1
ATOM 4374 N N . PHE B 1 187 ? 6.148 25.172 20.047 1 87.06 187 PHE B N 1
ATOM 4375 C CA . PHE B 1 187 ? 6.891 24.281 19.172 1 87.06 187 PHE B CA 1
ATOM 4376 C C . PHE B 1 187 ? 8.375 24.609 19.172 1 87.06 187 PHE B C 1
ATOM 4378 O O . PHE B 1 187 ? 8.75 25.781 19.219 1 87.06 187 PHE B O 1
ATOM 4385 N N . MET B 1 188 ? 9.164 23.531 19.203 1 91.81 188 MET B N 1
ATOM 4386 C CA . MET B 1 188 ? 10.602 23.625 18.969 1 91.81 188 MET B CA 1
ATOM 4387 C C . MET B 1 188 ? 10.969 22.969 17.625 1 91.81 188 MET B C 1
ATOM 4389 O O . MET B 1 188 ? 10.625 21.812 17.375 1 91.81 188 MET B O 1
ATOM 4393 N N . ARG B 1 189 ? 11.508 23.703 16.859 1 89.69 189 ARG B N 1
ATOM 4394 C CA . ARG B 1 189 ? 12.078 23.172 15.625 1 89.69 189 ARG B CA 1
ATOM 4395 C C . ARG B 1 189 ? 13.531 22.781 15.82 1 89.69 189 ARG B C 1
ATOM 4397 O O . ARG B 1 189 ? 14.328 23.562 16.359 1 89.69 189 ARG B O 1
ATOM 4404 N N . VAL B 1 190 ? 13.859 21.547 15.422 1 90.19 190 VAL B N 1
ATOM 4405 C CA . VAL B 1 190 ? 15.227 21.062 15.57 1 90.19 190 VAL B CA 1
ATOM 4406 C C . VAL B 1 190 ? 15.906 21 14.203 1 90.19 190 VAL B C 1
ATOM 4408 O O . VAL B 1 190 ? 15.391 20.375 13.281 1 90.19 190 VAL B O 1
ATOM 4411 N N . GLN B 1 191 ? 16.969 21.656 14.148 1 87.62 191 GLN B N 1
ATOM 4412 C CA . GLN B 1 191 ? 17.719 21.719 12.906 1 87.62 191 GLN B CA 1
ATOM 4413 C C . GLN B 1 191 ? 19.078 21.047 13.055 1 87.62 191 GLN B C 1
ATOM 4415 O O . GLN B 1 191 ? 19.688 21.078 14.133 1 87.62 191 GLN B O 1
ATOM 4420 N N . LEU B 1 192 ? 19.547 20.422 11.977 1 85.25 192 LEU B N 1
ATOM 4421 C CA . LEU B 1 192 ? 20.891 19.844 11.961 1 85.25 192 LEU B CA 1
ATOM 4422 C C . LEU B 1 192 ? 21.953 20.938 11.93 1 85.25 192 LEU B C 1
ATOM 4424 O O . LEU B 1 192 ? 21.891 21.859 11.109 1 85.25 192 LEU B O 1
ATOM 4428 N N . ALA B 1 193 ? 22.859 20.922 12.906 1 87.62 193 ALA B N 1
ATOM 4429 C CA . ALA B 1 193 ? 23.906 21.938 12.992 1 87.62 193 ALA B CA 1
ATOM 4430 C C . ALA B 1 193 ? 25.266 21.312 13.312 1 87.62 193 ALA B C 1
ATOM 4432 O O . ALA B 1 193 ? 25.969 21.781 14.219 1 87.62 193 ALA B O 1
ATOM 4433 N N . GLY B 1 194 ? 25.656 20.297 12.633 1 85 194 GLY B N 1
ATOM 4434 C CA . GLY B 1 194 ? 26.922 19.656 12.906 1 85 194 GLY B CA 1
ATOM 4435 C C . GLY B 1 194 ? 28.125 20.547 12.633 1 85 194 GLY B C 1
ATOM 4436 O O . GLY B 1 194 ? 28.859 20.891 13.555 1 85 194 GLY B O 1
ATOM 4437 N N . THR B 1 195 ? 28.25 21.109 11.461 1 85.38 195 THR B N 1
ATOM 4438 C CA . THR B 1 195 ? 29.391 21.875 10.984 1 85.38 195 THR B CA 1
ATOM 4439 C C . THR B 1 195 ? 29.359 23.297 11.539 1 85.38 195 THR B C 1
ATOM 4441 O O . THR B 1 195 ? 30.391 23.859 11.891 1 85.38 195 THR B O 1
ATOM 4444 N N . THR B 1 196 ? 28.234 23.859 11.688 1 91.06 196 THR B N 1
ATOM 4445 C CA . THR B 1 196 ? 28.109 25.281 12.016 1 91.06 196 THR B CA 1
ATOM 4446 C C . THR B 1 196 ? 27.719 25.469 13.477 1 91.06 196 THR B C 1
ATOM 4448 O O . THR B 1 196 ? 27.5 26.594 13.922 1 91.06 196 THR B O 1
ATOM 4451 N N . PHE B 1 197 ? 27.781 24.469 14.242 1 94.12 197 PHE B N 1
ATOM 4452 C CA . PHE B 1 197 ? 27.25 24.484 15.594 1 94.12 197 PHE B CA 1
ATOM 4453 C C . PHE B 1 197 ? 27.922 25.578 16.438 1 94.12 197 PHE B C 1
ATOM 4455 O O . PHE B 1 197 ? 27.234 26.375 17.062 1 94.12 197 PHE B O 1
ATOM 4462 N N . ASP B 1 198 ? 29.219 25.562 16.438 1 94.06 198 ASP B N 1
ATOM 4463 C CA . ASP B 1 198 ? 29.938 26.516 17.266 1 94.06 198 ASP B CA 1
ATOM 4464 C C . ASP B 1 198 ? 29.625 27.953 16.875 1 94.06 198 ASP B C 1
ATOM 4466 O O . ASP B 1 198 ? 29.438 28.812 17.734 1 94.06 198 ASP B O 1
ATOM 4470 N N . PHE B 1 199 ? 29.609 28.125 15.625 1 94.69 199 PHE B N 1
ATOM 4471 C CA . PHE B 1 199 ? 29.234 29.453 15.125 1 94.69 199 PHE B CA 1
ATOM 4472 C C . PHE B 1 199 ? 27.812 29.812 15.562 1 94.69 199 PHE B C 1
ATOM 4474 O O . PHE B 1 199 ? 27.562 30.938 16.016 1 94.69 199 PHE B O 1
ATOM 4481 N N . ASN B 1 200 ? 26.859 28.922 15.406 1 96.25 200 ASN B N 1
ATOM 4482 C CA . ASN B 1 200 ? 25.469 29.156 15.727 1 96.25 200 ASN B CA 1
ATOM 4483 C C . ASN B 1 200 ? 25.281 29.562 17.188 1 96.25 200 ASN B C 1
ATOM 4485 O O . ASN B 1 200 ? 24.562 30.516 17.5 1 96.25 200 ASN B O 1
ATOM 4489 N N . VAL B 1 201 ? 25.969 28.797 18 1 96.38 201 VAL B N 1
ATOM 4490 C CA . VAL B 1 201 ? 25.828 29.047 19.438 1 96.38 201 VAL B CA 1
ATOM 4491 C C . VAL B 1 201 ? 26.469 30.391 19.781 1 96.38 201 VAL B C 1
ATOM 4493 O O . VAL B 1 201 ? 25.875 31.188 20.531 1 96.38 201 VAL B O 1
ATOM 4496 N N . ARG B 1 202 ? 27.578 30.609 19.281 1 95.31 202 ARG B N 1
ATOM 4497 C CA . ARG B 1 202 ? 28.328 31.828 19.594 1 95.31 202 ARG B CA 1
ATOM 4498 C C . ARG B 1 202 ? 27.562 33.062 19.141 1 95.31 202 ARG B C 1
ATOM 4500 O O . ARG B 1 202 ? 27.5 34.062 19.859 1 95.31 202 ARG B O 1
ATOM 4507 N N . GLU B 1 203 ? 26.953 33 17.969 1 95.75 203 GLU B N 1
ATOM 4508 C CA . GLU B 1 203 ? 26.328 34.188 17.359 1 95.75 203 GLU B CA 1
ATOM 4509 C C . GLU B 1 203 ? 24.828 34.219 17.672 1 95.75 203 GLU B C 1
ATOM 4511 O O . GLU B 1 203 ? 24.141 35.188 17.328 1 95.75 203 GLU B O 1
ATOM 4516 N N . ASN B 1 204 ? 24.312 33.188 18.359 1 97.06 204 ASN B N 1
ATOM 4517 C CA . ASN B 1 204 ? 22.875 33.062 18.625 1 97.06 204 ASN B CA 1
ATOM 4518 C C . ASN B 1 204 ? 22.062 33.219 17.359 1 97.06 204 ASN B C 1
ATOM 4520 O O . ASN B 1 204 ? 21.094 34 17.328 1 97.06 204 ASN B O 1
ATOM 4524 N N . LEU B 1 205 ? 22.469 32.469 16.406 1 96.06 205 LEU B N 1
ATOM 4525 C CA . LEU B 1 205 ? 21.922 32.625 15.055 1 96.06 205 LEU B CA 1
ATOM 4526 C C . LEU B 1 205 ? 21.984 31.281 14.305 1 96.06 205 LEU B C 1
ATOM 4528 O O . LEU B 1 205 ? 22.984 30.578 14.383 1 96.06 205 LEU B O 1
ATOM 4532 N N . TYR B 1 206 ? 20.859 30.922 13.664 1 94.75 206 TYR B N 1
ATOM 4533 C CA . TYR B 1 206 ? 20.812 29.812 12.719 1 94.75 206 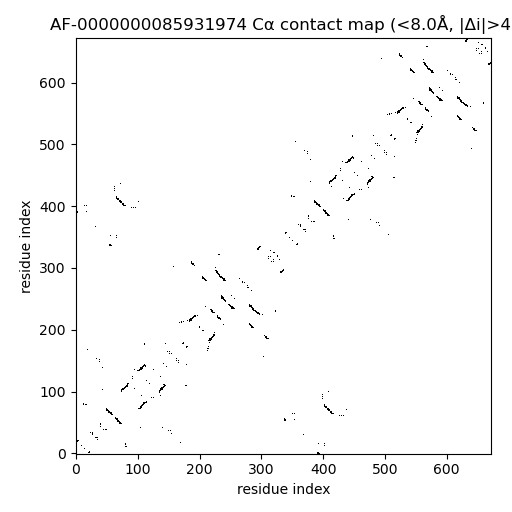TYR B CA 1
ATOM 4534 C C . TYR B 1 206 ? 20.312 30.266 11.359 1 94.75 206 TYR B C 1
ATOM 4536 O O . TYR B 1 206 ? 19.562 31.25 11.266 1 94.75 206 TYR B O 1
ATOM 4544 N N . TYR B 1 207 ? 20.812 29.672 10.336 1 91.44 207 TYR B N 1
ATOM 4545 C CA . TYR B 1 207 ? 20.375 30.062 9.008 1 91.44 207 TYR B CA 1
ATOM 4546 C C . TYR B 1 207 ? 20.094 28.844 8.133 1 91.44 207 TYR B C 1
ATOM 4548 O O . TYR B 1 207 ? 20.688 27.797 8.328 1 91.44 207 TYR B O 1
ATOM 4556 N N . ASP B 1 208 ? 19.125 28.984 7.297 1 85.62 208 ASP B N 1
ATOM 4557 C CA . ASP B 1 208 ? 18.688 27.938 6.379 1 85.62 208 ASP B CA 1
ATOM 4558 C C . ASP B 1 208 ? 18.141 28.531 5.086 1 85.62 208 ASP B C 1
ATOM 4560 O O . ASP B 1 208 ? 17.875 29.734 5.012 1 85.62 208 ASP B O 1
ATOM 4564 N N . ASN B 1 209 ? 18.125 27.672 4.074 1 81.38 209 ASN B N 1
ATOM 4565 C CA . ASN B 1 209 ? 17.578 28.094 2.787 1 81.38 209 ASN B CA 1
ATOM 4566 C C . ASN B 1 209 ? 16.125 28.531 2.91 1 81.38 209 ASN B C 1
ATOM 4568 O O . ASN B 1 209 ? 15.336 27.891 3.609 1 81.38 209 ASN B O 1
ATOM 4572 N N . ILE B 1 210 ? 15.727 29.594 2.232 1 78.69 210 ILE B N 1
ATOM 4573 C CA . ILE B 1 210 ? 14.391 30.188 2.316 1 78.69 210 ILE B CA 1
ATOM 4574 C C . ILE B 1 210 ? 13.359 29.203 1.758 1 78.69 210 ILE B C 1
ATOM 4576 O O . ILE B 1 210 ? 12.18 29.266 2.125 1 78.69 210 ILE B O 1
ATOM 4580 N N . GLU B 1 211 ? 13.844 28.359 0.839 1 65.88 211 GLU B N 1
ATOM 4581 C CA . GLU B 1 211 ? 12.922 27.453 0.146 1 65.88 211 GLU B CA 1
ATOM 4582 C C . GLU B 1 211 ? 12.391 26.375 1.085 1 65.88 211 GLU B C 1
ATOM 4584 O O . GLU B 1 211 ? 11.359 25.766 0.812 1 65.88 211 GLU B O 1
ATOM 4589 N N . ARG B 1 212 ? 13.211 26.25 2.107 1 62.44 212 ARG B N 1
ATOM 4590 C CA . ARG B 1 212 ? 12.781 25.219 3.057 1 62.44 212 ARG B CA 1
ATOM 4591 C C . ARG B 1 212 ? 11.555 25.688 3.844 1 62.44 212 ARG B C 1
ATOM 4593 O O . ARG B 1 212 ? 11.484 26.844 4.266 1 62.44 212 ARG B O 1
ATOM 4600 N N . GLY B 1 213 ? 10.438 24.984 3.705 1 57.5 213 GLY B N 1
ATOM 4601 C CA . GLY B 1 213 ? 9.211 25.312 4.414 1 57.5 213 GLY B CA 1
ATOM 4602 C C . GLY B 1 213 ? 9.43 25.609 5.887 1 57.5 213 GLY B C 1
ATOM 4603 O O . GLY B 1 213 ? 10.461 25.219 6.453 1 57.5 213 GLY B O 1
ATOM 4604 N N . PHE B 1 214 ? 8.578 26.656 6.453 1 60.94 214 PHE B N 1
ATOM 4605 C CA . PHE B 1 214 ? 8.789 27.156 7.809 1 60.94 214 PHE B CA 1
ATOM 4606 C C . PHE B 1 214 ? 7.508 27.031 8.633 1 60.94 214 PHE B C 1
ATOM 4608 O O . PHE B 1 214 ? 6.426 27.375 8.164 1 60.94 214 PHE B O 1
ATOM 4615 N N . ARG B 1 215 ? 7.535 26.188 9.664 1 64.75 215 ARG B N 1
ATOM 4616 C CA . ARG B 1 215 ? 6.508 26.203 10.695 1 64.75 215 ARG B CA 1
ATOM 4617 C C . ARG B 1 215 ? 6.855 27.188 11.805 1 64.75 215 ARG B C 1
ATOM 4619 O O . ARG B 1 215 ? 8.023 27.297 12.195 1 64.75 215 ARG B O 1
ATOM 4626 N N . ALA B 1 216 ? 5.758 27.969 12.18 1 70.81 216 ALA B N 1
ATOM 4627 C CA . ALA B 1 216 ? 5.996 28.875 13.305 1 70.81 216 ALA B CA 1
ATOM 4628 C C . ALA B 1 216 ? 6.422 28.094 14.547 1 70.81 216 ALA B C 1
ATOM 4630 O O . ALA B 1 216 ? 5.855 27.047 14.859 1 70.81 216 ALA B O 1
ATOM 4631 N N . HIS B 1 217 ? 7.445 28.469 15.07 1 84.5 217 HIS B N 1
ATOM 4632 C CA . HIS B 1 217 ? 7.988 27.891 16.297 1 84.5 217 HIS B CA 1
ATOM 4633 C C . HIS B 1 217 ? 8.656 28.953 17.156 1 84.5 217 HIS B C 1
ATOM 4635 O O . HIS B 1 217 ? 9.258 29.891 16.641 1 84.5 217 HIS B O 1
ATOM 4641 N N . ARG B 1 218 ? 8.445 28.797 18.391 1 89.88 218 ARG B N 1
ATOM 4642 C CA . ARG B 1 218 ? 9.047 29.75 19.328 1 89.88 218 ARG B CA 1
ATOM 4643 C C . ARG B 1 218 ? 10.469 29.328 19.688 1 89.88 218 ARG B C 1
ATOM 4645 O O . ARG B 1 218 ? 11.312 30.172 20 1 89.88 218 ARG B O 1
ATOM 4652 N N . TYR B 1 219 ? 10.75 28.031 19.594 1 94.5 219 TYR B N 1
ATOM 4653 C CA . TYR B 1 219 ? 12.047 27.547 20.031 1 94.5 219 TYR B CA 1
ATOM 4654 C C . TYR B 1 219 ? 12.797 26.859 18.891 1 94.5 219 TYR B C 1
ATOM 4656 O O . TYR B 1 219 ? 12.18 26.281 18 1 94.5 219 TYR B O 1
ATOM 4664 N N . LEU B 1 220 ? 14.078 27.047 18.969 1 95.38 220 LEU B N 1
ATOM 4665 C CA . LEU B 1 220 ? 14.977 26.422 18.016 1 95.38 220 LEU B CA 1
ATOM 4666 C C . LEU B 1 220 ? 15.984 25.516 18.703 1 95.38 220 LEU B C 1
ATOM 4668 O O . LEU B 1 220 ? 16.625 25.938 19.688 1 95.38 220 LEU B O 1
ATOM 4672 N N . GLY B 1 221 ? 16.031 24.281 18.297 1 95.56 221 GLY B N 1
ATOM 4673 C CA . GLY B 1 221 ? 17.031 23.344 18.766 1 95.56 221 GLY B CA 1
ATOM 4674 C C . GLY B 1 221 ? 18.094 23.031 17.734 1 95.56 221 GLY B C 1
ATOM 4675 O O . GLY B 1 221 ? 17.781 22.938 16.531 1 95.56 221 GLY B O 1
ATOM 4676 N N . LEU B 1 222 ? 19.344 22.922 18.172 1 95.56 222 LEU B N 1
ATOM 4677 C CA . LEU B 1 222 ? 20.453 22.547 17.297 1 95.56 222 LEU B CA 1
ATOM 4678 C C . LEU B 1 222 ? 20.891 21.109 17.562 1 95.56 222 LEU B C 1
ATOM 4680 O O . LEU B 1 222 ? 21.281 20.781 18.688 1 95.56 222 LEU B O 1
ATOM 4684 N N . TYR B 1 223 ? 20.828 20.359 16.516 1 93.81 223 TYR B N 1
ATOM 4685 C CA . TYR B 1 223 ? 21.141 18.938 16.625 1 93.81 223 TYR B CA 1
ATOM 4686 C C . TYR B 1 223 ? 22.562 18.656 16.172 1 93.81 223 TYR B C 1
ATOM 4688 O O . TYR B 1 223 ? 22.984 19.109 15.094 1 93.81 223 TYR B O 1
ATOM 4696 N N . LYS B 1 224 ? 23.281 17.984 16.922 1 90.19 224 LYS B N 1
ATOM 4697 C CA . LYS B 1 224 ? 24.641 17.547 16.656 1 90.19 224 LYS B CA 1
ATOM 4698 C C . LYS B 1 224 ? 24.984 16.281 17.453 1 90.19 224 LYS B C 1
ATOM 4700 O O . LYS B 1 224 ? 24.641 16.188 18.641 1 90.19 224 LYS B O 1
ATOM 4705 N N . ASN B 1 225 ? 25.594 15.352 16.781 1 88.62 225 ASN B N 1
ATOM 4706 C CA . ASN B 1 225 ? 26.109 14.164 17.453 1 88.62 225 ASN B CA 1
ATOM 4707 C C . ASN B 1 225 ? 25 13.398 18.172 1 88.62 225 ASN B C 1
ATOM 4709 O O . ASN B 1 225 ? 25.109 13.117 19.359 1 88.62 225 ASN B O 1
ATOM 4713 N N . LYS B 1 226 ? 23.875 13.172 17.562 1 88 226 LYS B N 1
ATOM 4714 C CA . LYS B 1 226 ? 22.766 12.312 17.984 1 88 226 LYS B CA 1
ATOM 4715 C C . LYS B 1 226 ? 21.969 12.945 19.109 1 88 226 LYS B C 1
ATOM 4717 O O . LYS B 1 226 ? 21.297 12.242 19.875 1 88 226 LYS B O 1
ATOM 4722 N N . SER B 1 227 ? 22.109 14.211 19.281 1 94.06 227 SER B N 1
ATOM 4723 C CA . SER B 1 227 ? 21.375 14.898 20.328 1 94.06 227 SER B CA 1
ATOM 4724 C C . SER B 1 227 ? 21.109 16.359 19.969 1 94.06 227 SER B C 1
ATOM 4726 O O . SER B 1 227 ? 21.875 16.953 19.219 1 94.06 227 SER B O 1
ATOM 4728 N N . VAL B 1 228 ? 20 16.844 20.484 1 95.75 228 VAL B N 1
ATOM 4729 C CA . VAL B 1 228 ? 19.891 18.297 20.516 1 95.75 228 VAL B CA 1
ATOM 4730 C C . VAL B 1 228 ? 20.797 18.875 21.594 1 95.75 228 VAL B C 1
ATOM 4732 O O . VAL B 1 228 ? 20.625 18.578 22.781 1 95.75 228 VAL B O 1
ATOM 4735 N N . ARG B 1 229 ? 21.719 19.719 21.125 1 96.94 229 ARG B N 1
ATOM 4736 C CA . ARG B 1 229 ? 22.781 20.109 22.047 1 96.94 229 ARG B CA 1
ATOM 4737 C C . ARG B 1 229 ? 22.594 21.562 22.5 1 96.94 229 ARG B C 1
ATOM 4739 O O . ARG B 1 229 ? 23.219 22 23.469 1 96.94 229 ARG B O 1
ATOM 4746 N N . ALA B 1 230 ? 21.75 22.266 21.891 1 97.94 230 ALA B N 1
ATOM 4747 C CA . ALA B 1 230 ? 21.438 23.641 22.281 1 97.94 230 ALA B CA 1
ATOM 4748 C C . ALA B 1 230 ? 20 23.984 21.938 1 97.94 230 ALA B C 1
ATOM 4750 O O . ALA B 1 230 ? 19.453 23.5 20.938 1 97.94 230 ALA B O 1
ATOM 4751 N N . VAL B 1 231 ? 19.391 24.797 22.781 1 98.19 231 VAL B N 1
ATOM 4752 C CA . VAL B 1 231 ? 18.031 25.266 22.547 1 98.19 231 VAL B CA 1
ATOM 4753 C C . VAL B 1 231 ? 17.953 26.766 22.828 1 98.19 231 VAL B C 1
ATOM 4755 O O . VAL B 1 231 ? 18.609 27.266 23.75 1 98.19 231 VAL B O 1
ATOM 4758 N N . GLY B 1 232 ? 17.219 27.438 21.984 1 97.69 232 GLY B N 1
ATOM 4759 C CA . GLY B 1 232 ? 17.031 28.875 22.156 1 97.69 232 GLY B CA 1
ATOM 4760 C C . GLY B 1 232 ? 15.648 29.344 21.75 1 97.69 232 GLY B C 1
ATOM 4761 O O . GLY B 1 232 ? 14.977 28.688 20.953 1 97.69 232 GLY B O 1
ATOM 4762 N N . GLU B 1 233 ? 15.266 30.469 22.344 1 96.88 233 GLU B N 1
ATOM 4763 C CA . GLU B 1 233 ? 14.008 31.109 21.969 1 96.88 233 GLU B CA 1
ATOM 4764 C C . GLU B 1 233 ? 14.203 32.062 20.797 1 96.88 233 GLU B C 1
ATOM 4766 O O . GLU B 1 233 ? 15.047 32.969 20.859 1 96.88 233 GLU B O 1
ATOM 4771 N N . VAL B 1 234 ? 13.367 31.906 19.797 1 94.5 234 VAL B N 1
ATOM 4772 C CA . VAL B 1 234 ? 13.484 32.719 18.594 1 94.5 234 VAL B CA 1
ATOM 4773 C C . VAL B 1 234 ? 12.922 34.125 18.859 1 94.5 234 VAL B C 1
ATOM 4775 O O . VAL B 1 234 ? 11.789 34.25 19.328 1 94.5 234 VAL B O 1
ATOM 4778 N N . ILE B 1 235 ? 13.711 35.125 18.547 1 94.38 235 ILE B N 1
ATOM 4779 C CA . ILE B 1 235 ? 13.25 36.5 18.828 1 94.38 235 ILE B CA 1
ATOM 4780 C C . ILE B 1 235 ? 13.141 37.281 17.516 1 94.38 235 ILE B C 1
ATOM 4782 O O . ILE B 1 235 ? 12.5 38.344 17.469 1 94.38 235 ILE B O 1
ATOM 4786 N N . ALA B 1 236 ? 13.711 36.781 16.484 1 94.19 236 ALA B N 1
ATOM 4787 C CA . ALA B 1 236 ? 13.602 37.438 15.188 1 94.19 236 ALA B CA 1
ATOM 4788 C C . ALA B 1 236 ? 13.867 36.438 14.055 1 94.19 236 ALA B C 1
ATOM 4790 O O . ALA B 1 236 ? 14.672 35.531 14.203 1 94.19 236 ALA B O 1
ATOM 4791 N N . ILE B 1 237 ? 13.148 36.625 12.992 1 90.81 237 ILE B N 1
ATOM 4792 C CA . ILE B 1 237 ? 13.344 35.875 11.758 1 90.81 237 ILE B CA 1
ATOM 4793 C C . ILE B 1 237 ? 13.445 36.844 10.578 1 90.81 237 ILE B C 1
ATOM 4795 O O . ILE B 1 237 ? 12.508 37.594 10.32 1 90.81 237 ILE B O 1
ATOM 4799 N N . ILE B 1 238 ? 14.625 36.812 9.914 1 92.75 238 ILE B N 1
ATOM 4800 C CA . ILE B 1 238 ? 14.898 37.719 8.812 1 92.75 238 ILE B CA 1
ATOM 4801 C C . ILE B 1 238 ? 15.352 36.938 7.582 1 92.75 238 ILE B C 1
ATOM 4803 O O . ILE B 1 238 ? 16.156 36.031 7.691 1 92.75 238 ILE B O 1
ATOM 4807 N N . THR B 1 239 ? 14.766 37.219 6.488 1 90.5 239 THR B N 1
ATOM 4808 C CA . THR B 1 239 ? 15.227 36.594 5.25 1 90.5 239 THR B CA 1
ATOM 4809 C C . THR B 1 239 ? 16.094 37.562 4.445 1 90.5 239 THR B C 1
ATOM 4811 O O . THR B 1 239 ? 15.844 38.781 4.457 1 90.5 239 THR B O 1
ATOM 4814 N N . GLY B 1 240 ? 17.125 37.031 3.887 1 90.56 240 GLY B N 1
ATOM 4815 C CA . GLY B 1 240 ? 18.016 37.781 3.02 1 90.56 240 GLY B CA 1
ATOM 4816 C C . GLY B 1 240 ? 18.172 37.156 1.647 1 90.56 240 GLY B C 1
ATOM 4817 O O . GLY B 1 240 ? 18.438 35.969 1.533 1 90.56 240 GLY B O 1
ATOM 4818 N N . VAL B 1 241 ? 17.953 37.969 0.649 1 90.19 241 VAL B N 1
ATOM 4819 C CA . VAL B 1 241 ? 18.125 37.5 -0.723 1 90.19 241 VAL B CA 1
ATOM 4820 C C . VAL B 1 241 ? 19.141 38.375 -1.45 1 90.19 241 VAL B C 1
ATOM 4822 O O . VAL B 1 241 ? 19.047 39.594 -1.419 1 90.19 241 VAL B O 1
ATOM 4825 N N . LYS B 1 242 ? 20.094 37.656 -2.047 1 88.06 242 LYS B N 1
ATOM 4826 C CA . LYS B 1 242 ? 21.094 38.375 -2.818 1 88.06 242 LYS B CA 1
ATOM 4827 C C . LYS B 1 242 ? 20.609 38.656 -4.234 1 88.06 242 LYS B C 1
ATOM 4829 O O . LYS B 1 242 ? 20.016 37.812 -4.879 1 88.06 242 LYS B O 1
ATOM 4834 N N . ASP B 1 243 ? 20.766 39.906 -4.59 1 82.5 243 ASP B N 1
ATOM 4835 C CA . ASP B 1 243 ? 20.422 40.25 -5.961 1 82.5 243 ASP B CA 1
ATOM 4836 C C . ASP B 1 243 ? 21.562 39.938 -6.922 1 82.5 243 ASP B C 1
ATOM 4838 O O . ASP B 1 243 ? 22.578 39.344 -6.523 1 82.5 243 ASP B O 1
ATOM 4842 N N . GLN B 1 244 ? 21.375 40.344 -8.234 1 80.88 244 GLN B N 1
ATOM 4843 C CA . GLN B 1 244 ? 22.344 40.062 -9.289 1 80.88 244 GLN B CA 1
ATOM 4844 C C . GLN B 1 244 ? 23.672 40.75 -9 1 80.88 244 GLN B C 1
ATOM 4846 O O . GLN B 1 244 ? 24.734 40.25 -9.406 1 80.88 244 GLN B O 1
ATOM 4851 N N . ASN B 1 245 ? 23.672 41.844 -8.32 1 83.62 245 ASN B N 1
ATOM 4852 C CA . ASN B 1 245 ? 24.875 42.625 -8.023 1 83.62 245 ASN B CA 1
ATOM 4853 C C . ASN B 1 245 ? 25.5 42.188 -6.699 1 83.62 245 ASN B C 1
ATOM 4855 O O . ASN B 1 245 ? 26.516 42.719 -6.277 1 83.62 245 ASN B O 1
ATOM 4859 N N . GLY B 1 246 ? 24.906 41.281 -6.031 1 80.06 246 GLY B N 1
ATOM 4860 C CA . GLY B 1 246 ? 25.453 40.75 -4.789 1 80.06 246 GLY B CA 1
ATOM 4861 C C . GLY B 1 246 ? 24.938 41.469 -3.559 1 80.06 246 GLY B C 1
ATOM 4862 O O . GLY B 1 246 ? 25.328 41.156 -2.434 1 80.06 246 GLY B O 1
ATOM 4863 N N . ALA B 1 247 ? 24.094 42.469 -3.748 1 84.38 247 ALA B N 1
ATOM 4864 C CA . ALA B 1 247 ? 23.516 43.188 -2.619 1 84.38 247 ALA B CA 1
ATOM 4865 C C . ALA B 1 247 ? 22.422 42.375 -1.937 1 84.38 247 ALA B C 1
ATOM 4867 O O . ALA B 1 247 ? 21.625 41.719 -2.604 1 84.38 247 ALA B O 1
ATOM 4868 N N . LEU B 1 248 ? 22.453 42.438 -0.594 1 88.25 248 LEU B N 1
ATOM 4869 C CA . LEU B 1 248 ? 21.484 41.656 0.183 1 88.25 248 LEU B CA 1
ATOM 4870 C C . LEU B 1 248 ? 20.25 42.469 0.495 1 88.25 248 LEU B C 1
ATOM 4872 O O . LEU B 1 248 ? 20.344 43.625 0.98 1 88.25 248 LEU B O 1
ATOM 4876 N N . THR B 1 249 ? 19.094 42 0.08 1 92.06 249 THR B N 1
ATOM 4877 C CA . THR B 1 249 ? 17.797 42.594 0.468 1 92.06 249 THR B CA 1
ATOM 4878 C C . THR B 1 249 ? 17.172 41.781 1.605 1 92.06 249 THR B C 1
ATOM 4880 O O . THR B 1 249 ? 17.078 40.562 1.532 1 92.06 249 THR B O 1
ATOM 4883 N N . TYR B 1 250 ? 16.797 42.625 2.652 1 92.31 250 TYR B N 1
ATOM 4884 C CA . TYR B 1 250 ? 16.281 41.938 3.84 1 92.31 250 TYR B CA 1
ATOM 4885 C C . TYR B 1 250 ? 14.766 42.031 3.906 1 92.31 250 TYR B C 1
ATOM 4887 O O . TYR B 1 250 ? 14.18 43.031 3.484 1 92.31 250 TYR B O 1
ATOM 4895 N N . GLN B 1 251 ? 14.164 40.969 4.324 1 90.94 251 GLN B N 1
ATOM 4896 C CA . GLN B 1 251 ? 12.758 40.969 4.715 1 90.94 251 GLN B CA 1
ATOM 4897 C C . GLN B 1 251 ? 12.586 40.438 6.133 1 90.94 251 GLN B C 1
ATOM 4899 O O . GLN B 1 251 ? 13.102 39.344 6.461 1 90.94 251 GLN B O 1
ATOM 4904 N N . VAL B 1 252 ? 11.859 41.25 6.961 1 88.94 252 VAL B N 1
ATOM 4905 C CA . VAL B 1 252 ? 11.633 40.844 8.344 1 88.94 252 VAL B CA 1
ATOM 4906 C C . VAL B 1 252 ? 10.367 40 8.445 1 88.94 252 VAL B C 1
ATOM 4908 O O . VAL B 1 252 ? 9.273 40.469 8.125 1 88.94 252 VAL B O 1
ATOM 4911 N N . GLU B 1 253 ? 10.539 38.812 8.836 1 81.94 253 GLU B N 1
ATOM 4912 C CA . GLU B 1 253 ? 9.383 37.969 9.055 1 81.94 253 GLU B CA 1
ATOM 4913 C C . GLU B 1 253 ? 8.906 38.031 10.5 1 81.94 253 GLU B C 1
ATOM 4915 O O . GLU B 1 253 ? 7.715 37.875 10.773 1 81.94 253 GLU B O 1
ATOM 4920 N N . GLN B 1 254 ? 9.797 38.156 11.406 1 84.69 254 GLN B N 1
ATOM 4921 C CA . GLN B 1 254 ? 9.539 38.281 12.836 1 84.69 254 GLN B CA 1
ATOM 4922 C C . GLN B 1 254 ? 10.617 39.125 13.516 1 84.69 254 GLN B C 1
ATOM 4924 O O . GLN B 1 254 ? 11.805 39.031 13.188 1 84.69 254 GLN B O 1
ATOM 4929 N N . GLY B 1 255 ? 10.172 40 14.484 1 89.31 255 GLY B N 1
ATOM 4930 C CA . GLY B 1 255 ? 11.125 40.812 15.219 1 89.31 255 GLY B CA 1
ATOM 4931 C C . GLY B 1 255 ? 11.562 42.031 14.445 1 89.31 255 GLY B C 1
ATOM 4932 O O . GLY B 1 255 ? 10.75 42.688 13.766 1 89.31 255 GLY B O 1
ATOM 4933 N N . GLU B 1 256 ? 12.758 42.469 14.742 1 93.5 256 GLU B N 1
ATOM 4934 C CA . GLU B 1 256 ? 13.273 43.688 14.141 1 93.5 256 GLU B CA 1
ATOM 4935 C C . GLU B 1 256 ? 14.656 43.469 13.547 1 93.5 256 GLU B C 1
ATOM 4937 O O . GLU B 1 256 ? 15.469 42.719 14.109 1 93.5 256 GLU B O 1
ATOM 4942 N N . LEU B 1 257 ? 14.852 44.125 12.445 1 95.31 257 LEU B N 1
ATOM 4943 C CA . LEU B 1 257 ? 16.172 44.125 11.836 1 95.31 257 LEU B CA 1
ATOM 4944 C C . LEU B 1 257 ? 17.047 45.219 12.445 1 95.31 257 LEU B C 1
ATOM 4946 O O . LEU B 1 257 ? 17.031 46.375 11.984 1 95.31 257 LEU B O 1
ATOM 4950 N N . THR B 1 258 ? 17.781 44.938 13.453 1 95.62 258 THR B N 1
ATOM 4951 C CA . THR B 1 258 ? 18.688 45.875 14.102 1 95.62 258 THR B CA 1
ATOM 4952 C C . THR B 1 258 ? 20.016 45.938 13.375 1 95.62 258 THR B C 1
ATOM 4954 O O . THR B 1 258 ? 20.328 45.031 12.57 1 95.62 258 THR B O 1
ATOM 4957 N N . GLU B 1 259 ? 20.781 46.938 13.664 1 94.94 259 GLU B N 1
ATOM 4958 C CA . GLU B 1 259 ? 22.109 47.031 13.07 1 94.94 259 GLU B CA 1
ATOM 4959 C C . GLU B 1 259 ? 22.984 45.875 13.492 1 94.94 259 GLU B C 1
ATOM 4961 O O . GLU B 1 259 ? 23.812 45.375 12.703 1 94.94 259 GLU B O 1
ATOM 4966 N N . GLU B 1 260 ? 22.812 45.469 14.695 1 94.75 260 GLU B N 1
ATOM 4967 C CA . GLU B 1 260 ? 23.562 44.344 15.18 1 94.75 260 GLU B CA 1
ATOM 4968 C C . GLU B 1 260 ? 23.203 43.062 14.422 1 94.75 260 GLU B C 1
ATOM 4970 O O . GLU B 1 260 ? 24.062 42.219 14.164 1 94.75 260 GLU B O 1
ATOM 4975 N N . ARG B 1 261 ? 21.953 42.844 14.102 1 96.12 261 ARG B N 1
ATOM 4976 C CA . ARG B 1 261 ? 21.531 41.656 13.375 1 96.12 261 ARG B CA 1
ATOM 4977 C C . ARG B 1 261 ? 22.031 41.688 11.938 1 96.12 261 ARG B C 1
ATOM 4979 O O . ARG B 1 261 ? 22.375 40.625 11.367 1 96.12 261 ARG B O 1
ATOM 4986 N N . LYS B 1 262 ? 22.109 42.844 11.375 1 94.88 262 LYS B N 1
ATOM 4987 C CA . LYS B 1 262 ? 22.703 42.969 10.039 1 94.88 262 LYS B CA 1
ATOM 4988 C C . LYS B 1 262 ? 24.156 42.5 10.039 1 94.88 262 LYS B C 1
ATOM 4990 O O . LYS B 1 262 ? 24.594 41.781 9.133 1 94.88 262 LYS B O 1
ATOM 4995 N N . LYS B 1 263 ? 24.844 42.938 11.039 1 95.19 263 LYS B N 1
ATOM 4996 C CA . LYS B 1 263 ? 26.25 42.562 11.156 1 95.19 263 LYS B CA 1
ATOM 4997 C C . LYS B 1 263 ? 26.375 41.031 11.367 1 95.19 263 LYS B C 1
ATOM 4999 O O . LYS B 1 263 ? 27.297 40.406 10.836 1 95.19 263 LYS B O 1
ATOM 5004 N N . ALA B 1 264 ? 25.484 40.562 12.156 1 95.38 264 ALA B N 1
ATOM 5005 C CA . ALA B 1 264 ? 25.5 39.125 12.414 1 95.38 264 ALA B CA 1
ATOM 5006 C C . ALA B 1 264 ? 25.266 38.344 11.125 1 95.38 264 ALA B C 1
ATOM 5008 O O . ALA B 1 264 ? 25.859 37.281 10.914 1 95.38 264 ALA B O 1
ATOM 5009 N N . ILE B 1 265 ? 24.375 38.75 10.281 1 95.31 265 ILE B N 1
ATOM 5010 C CA . ILE B 1 265 ? 24.094 38.094 9 1 95.31 265 ILE B CA 1
ATOM 5011 C C . ILE B 1 265 ? 25.344 38.125 8.125 1 95.31 265 ILE B C 1
ATOM 5013 O O . ILE B 1 265 ? 25.672 37.125 7.484 1 95.31 265 ILE B O 1
ATOM 5017 N N . GLU B 1 266 ? 26.016 39.219 8.172 1 92.81 266 GLU B N 1
ATOM 5018 C CA . GLU B 1 266 ? 27.266 39.312 7.414 1 92.81 266 GLU B CA 1
ATOM 5019 C C . GLU B 1 266 ? 28.297 38.312 7.918 1 92.81 266 GLU B C 1
ATOM 5021 O O . GLU B 1 266 ? 28.984 37.656 7.121 1 92.81 266 GLU B O 1
ATOM 5026 N N . ARG B 1 267 ? 28.375 38.219 9.195 1 94.12 267 ARG B N 1
ATOM 5027 C CA . ARG B 1 267 ? 29.297 37.219 9.773 1 94.12 267 ARG B CA 1
ATOM 5028 C C . ARG B 1 267 ? 28.891 35.812 9.391 1 94.12 267 ARG B C 1
ATOM 5030 O O . ARG B 1 267 ? 29.75 34.969 9.148 1 94.12 267 ARG B O 1
ATOM 5037 N N . ALA B 1 268 ? 27.625 35.594 9.352 1 94.25 268 ALA B N 1
ATOM 5038 C CA . ALA B 1 268 ? 27.125 34.281 8.969 1 94.25 268 ALA B CA 1
ATOM 5039 C C . ALA B 1 268 ? 27.484 33.938 7.52 1 94.25 268 ALA B C 1
ATOM 5041 O O . ALA B 1 268 ? 27.859 32.812 7.211 1 94.25 268 ALA B O 1
ATOM 5042 N N . ILE B 1 269 ? 27.328 34.875 6.676 1 91.06 269 ILE B N 1
ATOM 5043 C CA . ILE B 1 269 ? 27.641 34.719 5.262 1 91.06 269 ILE B CA 1
ATOM 5044 C C . ILE B 1 269 ? 29.125 34.375 5.098 1 91.06 269 ILE B C 1
ATOM 5046 O O . ILE B 1 269 ? 29.5 33.5 4.332 1 91.06 269 ILE B O 1
ATOM 5050 N N . LEU B 1 270 ? 29.922 35.094 5.82 1 89.38 270 LEU B N 1
ATOM 5051 C CA . LEU B 1 270 ? 31.359 34.875 5.781 1 89.38 270 LEU B CA 1
ATOM 5052 C C . LEU B 1 270 ? 31.719 33.5 6.336 1 89.38 270 LEU B C 1
ATOM 5054 O O . LEU B 1 270 ? 32.562 32.812 5.785 1 89.38 270 LEU B O 1
ATOM 5058 N N . ASP B 1 271 ? 31.109 33.188 7.406 1 89.38 271 ASP B N 1
ATOM 5059 C CA . ASP B 1 271 ? 31.359 31.906 8.016 1 89.38 271 ASP B CA 1
ATOM 5060 C C . ASP B 1 271 ? 30.938 30.766 7.078 1 89.38 271 ASP B C 1
ATOM 5062 O O . ASP B 1 271 ? 31.641 29.766 6.965 1 89.38 271 ASP B O 1
ATOM 5066 N N . GLY B 1 272 ? 29.781 30.906 6.543 1 87.62 272 GLY B N 1
ATOM 5067 C CA . GLY B 1 272 ? 29.281 29.906 5.602 1 87.62 272 GLY B CA 1
ATOM 5068 C C . GLY B 1 272 ? 30.234 29.656 4.449 1 87.62 272 GLY B C 1
ATOM 5069 O O . GLY B 1 272 ? 30.391 28.516 4.008 1 87.62 272 GLY B O 1
ATOM 5070 N N . LYS B 1 273 ? 30.812 30.672 4 1 84.81 273 LYS B N 1
ATOM 5071 C CA . LYS B 1 273 ? 31.766 30.547 2.898 1 84.81 273 LYS B CA 1
ATOM 5072 C C . LYS B 1 273 ? 32.906 29.609 3.26 1 84.81 273 LYS B C 1
ATOM 5074 O O . LYS B 1 273 ? 33.438 28.906 2.395 1 84.81 273 LYS B O 1
ATOM 5079 N N . GLN B 1 274 ? 33.219 29.641 4.508 1 84.75 274 GLN B N 1
ATOM 5080 C CA . GLN B 1 274 ? 34.312 28.797 4.977 1 84.75 274 GLN B CA 1
ATOM 5081 C C . GLN B 1 274 ? 34 27.312 4.773 1 84.75 274 GLN B C 1
ATOM 5083 O O . GLN B 1 274 ? 34.906 26.5 4.641 1 84.75 274 GLN B O 1
ATOM 5088 N N . TYR B 1 275 ? 32.781 27.109 4.797 1 84.94 275 TYR B N 1
ATOM 5089 C CA . TYR B 1 275 ? 32.406 25.719 4.668 1 84.94 275 TYR B CA 1
ATOM 5090 C C . TYR B 1 275 ? 31.797 25.438 3.291 1 84.94 275 TYR B C 1
ATOM 5092 O O . TYR B 1 275 ? 31.234 24.375 3.053 1 84.94 275 TYR B O 1
ATOM 5100 N N . GLY B 1 276 ? 31.844 26.406 2.439 1 80.12 276 GLY B N 1
ATOM 5101 C CA . GLY B 1 276 ? 31.375 26.219 1.072 1 80.12 276 GLY B CA 1
ATOM 5102 C C . GLY B 1 276 ? 29.906 26.516 0.9 1 80.12 276 GLY B C 1
ATOM 5103 O O . GLY B 1 276 ? 29.312 26.172 -0.128 1 80.12 276 GLY B O 1
ATOM 5104 N N . TYR B 1 277 ? 29.25 27.094 1.875 1 79 277 TYR B N 1
ATOM 5105 C CA . TYR B 1 277 ? 27.844 27.453 1.772 1 79 277 TYR B CA 1
ATOM 5106 C C . TYR B 1 277 ? 27.688 28.812 1.104 1 79 277 TYR B C 1
ATOM 5108 O O . TYR B 1 277 ? 28.344 29.797 1.499 1 79 277 TYR B O 1
ATOM 5116 N N . GLU B 1 278 ? 26.953 28.781 -0.03 1 79.19 278 GLU B N 1
ATOM 5117 C CA . GLU B 1 278 ? 26.578 30.047 -0.628 1 79.19 278 GLU B CA 1
ATOM 5118 C C . GLU B 1 278 ? 25.172 30.484 -0.181 1 79.19 278 GLU B C 1
ATOM 5120 O O . GLU B 1 278 ? 24.172 29.891 -0.593 1 79.19 278 GLU B O 1
ATOM 5125 N N . LEU B 1 279 ? 25.094 31.469 0.621 1 83.5 279 LEU B N 1
ATOM 5126 C CA . LEU B 1 279 ? 23.828 31.938 1.177 1 83.5 279 LEU B CA 1
ATOM 5127 C C . LEU B 1 279 ? 23.188 32.969 0.265 1 83.5 279 LEU B C 1
ATOM 5129 O O . LEU B 1 279 ? 23.297 34.188 0.52 1 83.5 279 LEU B O 1
ATOM 5133 N N . VAL B 1 280 ? 22.531 32.531 -0.778 1 82.62 280 VAL B N 1
ATOM 5134 C CA . VAL B 1 280 ? 21.922 33.406 -1.784 1 82.62 280 VAL B CA 1
ATOM 5135 C C . VAL B 1 280 ? 20.516 33.812 -1.343 1 82.62 280 VAL B C 1
ATOM 5137 O O . VAL B 1 280 ? 20.125 34.969 -1.505 1 82.62 280 VAL B O 1
ATOM 5140 N N . ALA B 1 281 ? 19.766 32.969 -0.965 1 85.94 281 ALA B N 1
ATOM 5141 C CA . ALA B 1 281 ? 18.438 33.156 -0.387 1 85.94 281 ALA B CA 1
ATOM 5142 C C . ALA B 1 281 ? 18.297 32.344 0.914 1 85.94 281 ALA B C 1
ATOM 5144 O O . ALA B 1 281 ? 18.078 31.141 0.893 1 85.94 281 ALA B O 1
ATOM 5145 N N . THR B 1 282 ? 18.453 33.125 1.987 1 90.81 282 THR B N 1
ATOM 5146 C CA . THR B 1 282 ? 18.672 32.469 3.262 1 90.81 282 THR B CA 1
ATOM 5147 C C . THR B 1 282 ? 17.75 33.031 4.336 1 90.81 282 THR B C 1
ATOM 5149 O O . THR B 1 282 ? 17.469 34.219 4.355 1 90.81 282 THR B O 1
ATOM 5152 N N . ARG B 1 283 ? 17.203 32.156 5.145 1 90.44 283 ARG B N 1
ATOM 5153 C CA . ARG B 1 283 ? 16.453 32.562 6.34 1 90.44 283 ARG B CA 1
ATOM 5154 C C . ARG B 1 283 ? 17.344 32.5 7.578 1 90.44 283 ARG B C 1
ATOM 5156 O O . ARG B 1 283 ? 18.047 31.5 7.797 1 90.44 283 ARG B O 1
ATOM 5163 N N . PHE B 1 284 ? 17.344 33.594 8.289 1 94 284 PHE B N 1
ATOM 5164 C CA . PHE B 1 284 ? 18.141 33.719 9.5 1 94 284 PHE B CA 1
ATOM 5165 C C . PHE B 1 284 ? 17.266 33.719 10.742 1 94 284 PHE B C 1
ATOM 5167 O O . PHE B 1 284 ? 16.359 34.562 10.859 1 94 284 PHE B O 1
ATOM 5174 N N . PHE B 1 285 ? 17.484 32.812 11.617 1 94.56 285 PHE B N 1
ATOM 5175 C CA . PHE B 1 285 ? 16.781 32.719 12.891 1 94.56 285 PHE B CA 1
ATOM 5176 C C . PHE B 1 285 ? 17.641 33.25 14.023 1 94.56 285 PHE B C 1
ATOM 5178 O O . PHE B 1 285 ? 18.688 32.688 14.336 1 94.56 285 PHE B O 1
ATOM 5185 N N . PHE B 1 286 ? 17.203 34.312 14.633 1 96.5 286 PHE B N 1
ATOM 5186 C CA . PHE B 1 286 ? 17.906 34.875 15.781 1 96.5 286 PHE B CA 1
ATOM 5187 C C . PHE B 1 286 ? 17.266 34.406 17.078 1 96.5 286 PHE B C 1
ATOM 5189 O O . PHE B 1 286 ? 16.047 34.438 17.234 1 96.5 286 PHE B O 1
ATOM 5196 N N . VAL B 1 287 ? 18.109 33.969 17.953 1 96.88 287 VAL B N 1
ATOM 5197 C CA . VAL B 1 287 ? 17.609 33.531 19.25 1 96.88 287 VAL B CA 1
ATOM 5198 C C . VAL B 1 287 ? 18.188 34.438 20.344 1 96.88 287 VAL B C 1
ATOM 5200 O O . VAL B 1 287 ? 19.234 35.062 20.156 1 96.88 287 VAL B O 1
ATOM 5203 N N . LYS B 1 288 ? 17.406 34.5 21.438 1 95.56 288 LYS B N 1
ATOM 5204 C CA . LYS B 1 288 ? 17.891 35.281 22.562 1 95.56 288 LYS B CA 1
ATOM 5205 C C . LYS B 1 288 ? 19.234 34.75 23.062 1 95.56 288 LYS B C 1
ATOM 5207 O O . LYS B 1 288 ? 20.172 35.531 23.266 1 95.56 288 LYS B O 1
ATOM 5212 N N . GLN B 1 289 ? 19.25 33.562 23.312 1 96.94 289 GLN B N 1
ATOM 5213 C CA . GLN B 1 289 ? 20.438 32.844 23.766 1 96.94 289 GLN B CA 1
ATOM 5214 C C . GLN B 1 289 ? 20.234 31.344 23.625 1 96.94 289 GLN B C 1
ATOM 5216 O O . GLN B 1 289 ? 19.156 30.812 23.906 1 96.94 289 GLN B O 1
ATOM 5221 N N . PHE B 1 290 ? 21.328 30.766 23.062 1 97.75 290 PHE B N 1
ATOM 5222 C CA . PHE B 1 290 ? 21.297 29.297 23.078 1 97.75 290 PHE B CA 1
ATOM 5223 C C . PHE B 1 290 ? 21.766 28.766 24.422 1 97.75 290 PHE B C 1
ATOM 5225 O O . PHE B 1 290 ? 22.828 29.156 24.922 1 97.75 290 PHE B O 1
ATOM 5232 N N . TYR B 1 291 ? 21 27.922 25.016 1 97.94 291 TYR B N 1
ATOM 5233 C CA . TYR B 1 291 ? 21.391 27.219 26.234 1 97.94 291 TYR B CA 1
ATOM 5234 C C . TYR B 1 291 ? 21.781 25.766 25.922 1 97.94 291 TYR B C 1
ATOM 5236 O O . TYR B 1 291 ? 21.125 25.109 25.109 1 97.94 291 TYR B O 1
ATOM 5244 N N . GLU B 1 292 ? 22.844 25.344 26.5 1 97.06 292 GLU B N 1
ATOM 5245 C CA . GLU B 1 292 ? 23.297 23.969 26.297 1 97.06 292 GLU B CA 1
ATOM 5246 C C . GLU B 1 292 ? 22.297 22.969 26.844 1 97.06 292 GLU B C 1
ATOM 5248 O O . GLU B 1 292 ? 21.703 23.188 27.906 1 97.06 292 GLU B O 1
ATOM 5253 N N . THR B 1 293 ? 22.047 21.969 26.047 1 97.44 293 THR B N 1
ATOM 5254 C CA . THR B 1 293 ? 21.172 20.875 26.438 1 97.44 293 THR B CA 1
ATOM 5255 C C . THR B 1 293 ? 21.656 19.547 25.875 1 97.44 293 THR B C 1
ATOM 5257 O O . THR B 1 293 ? 22.672 19.5 25.172 1 97.44 293 THR B O 1
ATOM 5260 N N . ASP B 1 294 ? 21.078 18.453 26.312 1 96.5 294 ASP B N 1
ATOM 5261 C CA . ASP B 1 294 ? 21.359 17.109 25.812 1 96.5 294 ASP B CA 1
ATOM 5262 C C . ASP B 1 294 ? 20.078 16.297 25.656 1 96.5 294 ASP B C 1
ATOM 5264 O O . ASP B 1 294 ? 19.844 15.328 26.391 1 96.5 294 ASP B O 1
ATOM 5268 N N . PHE B 1 295 ? 19.312 16.781 24.734 1 96.06 295 PHE B N 1
ATOM 5269 C CA . PHE B 1 295 ? 18.094 16.062 24.406 1 96.06 295 PHE B CA 1
ATOM 5270 C C . PHE B 1 295 ? 18.375 14.914 23.438 1 96.06 295 PHE B C 1
ATOM 5272 O O . PHE B 1 295 ? 18.234 15.078 22.219 1 96.06 295 PHE B O 1
ATOM 5279 N N . ARG B 1 296 ? 18.703 13.703 23.891 1 93.06 296 ARG B N 1
ATOM 5280 C CA . ARG B 1 296 ? 19.359 12.609 23.188 1 93.06 296 ARG B CA 1
ATOM 5281 C C . ARG B 1 296 ? 18.344 11.812 22.359 1 93.06 296 ARG B C 1
ATOM 5283 O O . ARG B 1 296 ? 17.234 11.547 22.828 1 93.06 296 ARG B O 1
ATOM 5290 N N . LYS B 1 297 ? 18.766 11.633 21.125 1 87.69 297 LYS B N 1
ATOM 5291 C CA . LYS B 1 297 ? 18.016 10.695 20.281 1 87.69 297 LYS B CA 1
ATOM 5292 C C . LYS B 1 297 ? 18.359 9.25 20.641 1 87.69 297 LYS B C 1
ATOM 5294 O O . LYS B 1 297 ? 19.516 8.859 20.641 1 87.69 297 LYS B O 1
ATOM 5299 N N . SER B 1 298 ? 17.391 8.414 20.859 1 82.56 298 SER B N 1
ATOM 5300 C CA . SER B 1 298 ? 17.609 7.066 21.359 1 82.56 298 SER B CA 1
ATOM 5301 C C . SER B 1 298 ? 17.828 6.078 20.219 1 82.56 298 SER B C 1
ATOM 5303 O O . SER B 1 298 ? 18.422 5.016 20.422 1 82.56 298 SER B O 1
ATOM 5305 N N . THR B 1 299 ? 17.297 6.32 19.078 1 73.94 299 THR B N 1
ATOM 5306 C CA . THR B 1 299 ? 17.453 5.402 17.953 1 73.94 299 THR B CA 1
ATOM 5307 C C . THR B 1 299 ? 18.75 5.672 17.203 1 73.94 299 THR B C 1
ATOM 5309 O O . THR B 1 299 ? 19.266 6.789 17.234 1 73.94 299 THR B O 1
ATOM 5312 N N . PRO B 1 300 ? 19.047 4.559 16.344 1 69.38 300 PRO B N 1
ATOM 5313 C CA . PRO B 1 300 ? 20.266 4.727 15.547 1 69.38 300 PRO B CA 1
ATOM 5314 C C . PRO B 1 300 ? 20.062 5.609 14.32 1 69.38 300 PRO B C 1
ATOM 5316 O O . PRO B 1 300 ? 18.922 5.871 13.93 1 69.38 300 PRO B O 1
ATOM 5319 N N . ARG B 1 301 ? 21.031 6.363 14.055 1 66.06 301 ARG B N 1
ATOM 5320 C CA . ARG B 1 301 ? 21.141 7.16 12.836 1 66.06 301 ARG B CA 1
ATOM 5321 C C . ARG B 1 301 ? 20.625 8.578 13.062 1 66.06 301 ARG B C 1
ATOM 5323 O O . ARG B 1 301 ? 19.688 8.781 13.836 1 66.06 301 ARG B O 1
ATOM 5330 N N . ALA B 1 302 ? 21.125 9.359 12.508 1 63.88 302 ALA B N 1
ATOM 5331 C CA . ALA B 1 302 ? 20.75 10.773 12.57 1 63.88 302 ALA B CA 1
ATOM 5332 C C . ALA B 1 302 ? 19.359 10.992 11.961 1 63.88 302 ALA B C 1
ATOM 5334 O O . ALA B 1 302 ? 18.938 10.25 11.078 1 63.88 302 ALA B O 1
ATOM 5335 N N . PRO B 1 303 ? 18.594 11.844 12.719 1 66.5 303 PRO B N 1
ATOM 5336 C CA . PRO B 1 303 ? 17.297 12.156 12.102 1 66.5 303 PRO B CA 1
ATOM 5337 C C . PRO B 1 303 ? 17.438 12.695 10.688 1 66.5 303 PRO B C 1
ATOM 5339 O O . PRO B 1 303 ? 18.422 13.383 10.375 1 66.5 303 PRO B O 1
ATOM 5342 N N . MET B 1 304 ? 16.75 12.062 9.859 1 58 304 MET B N 1
ATOM 5343 C CA . MET B 1 304 ? 16.766 12.602 8.508 1 58 304 MET B CA 1
ATOM 5344 C C . MET B 1 304 ? 15.953 13.891 8.422 1 58 304 MET B C 1
ATOM 5346 O O . MET B 1 304 ? 14.742 13.883 8.656 1 58 304 MET B O 1
ATOM 5350 N N . GLY B 1 305 ? 16.594 15.117 8.492 1 62.72 305 GLY B N 1
ATOM 5351 C CA . GLY B 1 305 ? 15.969 16.406 8.242 1 62.72 305 GLY B CA 1
ATOM 5352 C C . GLY B 1 305 ? 15.516 17.109 9.508 1 62.72 305 GLY B C 1
ATOM 5353 O O . GLY B 1 305 ? 16.031 16.828 10.594 1 62.72 305 GLY B O 1
ATOM 5354 N N . THR B 1 306 ? 14.531 18.078 9.375 1 71.44 306 THR B N 1
ATOM 5355 C CA . THR B 1 306 ? 14.023 18.922 10.445 1 71.44 306 THR B CA 1
ATOM 5356 C C . THR B 1 306 ? 12.969 18.188 11.266 1 71.44 306 THR B C 1
ATOM 5358 O O . THR B 1 306 ? 12.172 17.422 10.727 1 71.44 306 THR B O 1
ATOM 5361 N N . ARG B 1 307 ? 13.133 18.344 12.594 1 78.88 307 ARG B N 1
ATOM 5362 C CA . ARG B 1 307 ? 12.141 17.781 13.5 1 78.88 307 ARG B CA 1
ATOM 5363 C C . ARG B 1 307 ? 11.438 18.875 14.297 1 78.88 307 ARG B C 1
ATOM 5365 O O . ARG B 1 307 ? 12.055 19.859 14.688 1 78.88 307 ARG B O 1
ATOM 5372 N N . ILE B 1 308 ? 10.156 18.641 14.422 1 80.5 308 ILE B N 1
ATOM 5373 C CA . ILE B 1 308 ? 9.383 19.578 15.227 1 80.5 308 ILE B CA 1
ATOM 5374 C C . ILE B 1 308 ? 8.844 18.875 16.469 1 80.5 308 ILE B C 1
ATOM 5376 O O . ILE B 1 308 ? 8.289 17.766 16.375 1 80.5 308 ILE B O 1
ATOM 5380 N N . PHE B 1 309 ? 9.078 19.484 17.594 1 86.81 309 PHE B N 1
ATOM 5381 C CA . PHE B 1 309 ? 8.602 18.922 18.844 1 86.81 309 PHE B CA 1
ATOM 5382 C C . PHE B 1 309 ? 7.547 19.828 19.484 1 86.81 309 PHE B C 1
ATOM 5384 O O . PHE B 1 309 ? 7.727 21.047 19.547 1 86.81 309 PHE B O 1
ATOM 5391 N N . ASP B 1 310 ? 6.434 19.25 19.812 1 82.62 310 ASP B N 1
ATOM 5392 C CA . ASP B 1 310 ? 5.508 19.922 20.734 1 82.62 310 ASP B CA 1
ATOM 5393 C C . ASP B 1 310 ? 6.012 19.859 22.172 1 82.62 310 ASP B C 1
ATOM 5395 O O . ASP B 1 310 ? 5.926 18.812 22.812 1 82.62 310 ASP B O 1
ATOM 5399 N N . LEU B 1 311 ? 6.43 20.984 22.625 1 91.44 311 LEU B N 1
ATOM 5400 C CA . LEU B 1 311 ? 7.102 21.016 23.922 1 91.44 311 LEU B CA 1
ATOM 5401 C C . LEU B 1 311 ? 6.113 20.75 25.047 1 91.44 311 LEU B C 1
ATOM 5403 O O . LEU B 1 311 ? 6.508 20.281 26.125 1 91.44 311 LEU B O 1
ATOM 5407 N N . THR B 1 312 ? 4.859 21.016 24.781 1 87.62 312 THR B N 1
ATOM 5408 C CA . THR B 1 312 ? 3.887 20.703 25.812 1 87.62 312 THR B CA 1
ATOM 5409 C C . THR B 1 312 ? 3.762 19.188 25.984 1 87.62 312 THR B C 1
ATOM 5411 O O . THR B 1 312 ? 3.58 18.703 27.109 1 87.62 312 THR B O 1
ATOM 5414 N N . THR B 1 313 ? 3.912 18.531 24.953 1 84.19 313 THR B N 1
ATOM 5415 C CA . THR B 1 313 ? 3.877 17.062 25 1 84.19 313 THR B CA 1
ATOM 5416 C C . THR B 1 313 ? 5.172 16.516 25.578 1 84.19 313 THR B C 1
ATOM 5418 O O . THR B 1 313 ? 5.145 15.602 26.406 1 84.19 313 THR B O 1
ATOM 5421 N N . VAL B 1 314 ? 6.301 17.047 25.156 1 89.94 314 VAL B N 1
ATOM 5422 C CA . VAL B 1 314 ? 7.613 16.594 25.609 1 89.94 314 VAL B CA 1
ATOM 5423 C C . VAL B 1 314 ? 7.742 16.797 27.109 1 89.94 314 VAL B C 1
ATOM 5425 O O . VAL B 1 314 ? 8.281 15.945 27.828 1 89.94 314 VAL B O 1
ATOM 5428 N N . LEU B 1 315 ? 7.168 17.875 27.516 1 92.06 315 LEU B N 1
ATOM 5429 C CA . LEU B 1 315 ? 7.32 18.266 28.906 1 92.06 315 LEU B CA 1
ATOM 5430 C C . LEU B 1 315 ? 6.203 17.672 29.766 1 92.06 315 LEU B C 1
ATOM 5432 O O . LEU B 1 315 ? 6.324 17.594 30.984 1 92.06 315 LEU B O 1
ATOM 5436 N N . GLY B 1 316 ? 5.074 17.281 29.172 1 87.12 316 GLY B N 1
ATOM 5437 C CA . GLY B 1 316 ? 3.898 16.875 29.922 1 87.12 316 GLY B CA 1
ATOM 5438 C C . GLY B 1 316 ? 3.23 18.016 30.672 1 87.12 316 GLY B C 1
ATOM 5439 O O . GLY B 1 316 ? 2.713 17.812 31.766 1 87.12 316 GLY B O 1
ATOM 5440 N N . SER B 1 317 ? 3.469 19.203 30.172 1 87.94 317 SER B N 1
ATOM 5441 C CA . SER B 1 317 ? 2.941 20.406 30.797 1 87.94 317 SER B CA 1
ATOM 5442 C C . SER B 1 317 ? 2.381 21.359 29.75 1 87.94 317 SER B C 1
ATOM 5444 O O . SER B 1 317 ? 2.869 21.422 28.609 1 87.94 317 SER B O 1
ATOM 5446 N N . THR B 1 318 ? 1.375 22.109 30.188 1 85.12 318 THR B N 1
ATOM 5447 C CA . THR B 1 318 ? 0.763 23.078 29.297 1 85.12 318 THR B CA 1
ATOM 5448 C C . THR B 1 318 ? 1.567 24.375 29.266 1 85.12 318 THR B C 1
ATOM 5450 O O . THR B 1 318 ? 1.295 25.281 28.469 1 85.12 318 THR B O 1
ATOM 5453 N N . GLU B 1 319 ? 2.465 24.422 30.203 1 88.38 319 GLU B N 1
ATOM 5454 C CA . GLU B 1 319 ? 3.314 25.609 30.266 1 88.38 319 GLU B CA 1
ATOM 5455 C C . GLU B 1 319 ? 4.758 25.281 29.906 1 88.38 319 GLU B C 1
ATOM 5457 O O . GLU B 1 319 ? 5.246 24.188 30.219 1 88.38 319 GLU B O 1
ATOM 5462 N N . ILE B 1 320 ? 5.359 26.172 29.234 1 92.12 320 ILE B N 1
ATOM 5463 C CA . ILE B 1 320 ? 6.773 26.031 28.906 1 92.12 320 ILE B CA 1
ATOM 5464 C C . ILE B 1 320 ? 7.602 26.984 29.766 1 92.12 320 ILE B C 1
ATOM 5466 O O . ILE B 1 320 ? 7.359 28.188 29.781 1 92.12 320 ILE B O 1
ATOM 5470 N N . PRO B 1 321 ? 8.5 26.453 30.562 1 94.75 321 PRO B N 1
ATOM 5471 C CA . PRO B 1 321 ? 9.344 27.312 31.391 1 94.75 321 PRO B CA 1
ATOM 5472 C C . PRO B 1 321 ? 10.266 28.203 30.547 1 94.75 321 PRO B C 1
ATOM 5474 O O . PRO B 1 321 ? 10.195 28.188 29.328 1 94.75 321 PRO B O 1
ATOM 5477 N N . ASP B 1 322 ? 10.984 29.031 31.375 1 94.88 322 ASP B N 1
ATOM 5478 C CA . ASP B 1 322 ? 11.961 29.844 30.656 1 94.88 322 ASP B CA 1
ATOM 5479 C C . ASP B 1 322 ? 12.977 28.969 29.938 1 94.88 322 ASP B C 1
ATOM 5481 O O . ASP B 1 322 ? 13.148 27.797 30.281 1 94.88 322 ASP B O 1
ATOM 5485 N N . THR B 1 323 ? 13.695 29.484 29 1 96.5 323 THR B N 1
ATOM 5486 C CA . THR B 1 323 ? 14.492 28.719 28.047 1 96.5 323 THR B CA 1
ATOM 5487 C C . THR B 1 323 ? 15.609 27.969 28.766 1 96.5 323 THR B C 1
ATOM 5489 O O . THR B 1 323 ? 15.961 26.859 28.391 1 96.5 323 THR B O 1
ATOM 5492 N N . GLU B 1 324 ? 16.203 28.609 29.719 1 96.69 324 GLU B N 1
ATOM 5493 C CA . GLU B 1 324 ? 17.281 27.969 30.469 1 96.69 324 GLU B CA 1
ATOM 5494 C C . GLU B 1 324 ? 16.766 26.719 31.203 1 96.69 324 GLU B C 1
ATOM 5496 O O . GLU B 1 324 ? 17.406 25.672 31.172 1 96.69 324 GLU B O 1
ATOM 5501 N N . HIS B 1 325 ? 15.672 26.875 31.812 1 97.12 325 HIS B N 1
ATOM 5502 C CA . HIS B 1 325 ? 15.07 25.75 32.5 1 97.12 325 HIS B CA 1
ATOM 5503 C C . HIS B 1 325 ? 14.594 24.672 31.531 1 97.12 325 HIS B C 1
ATOM 5505 O O . HIS B 1 325 ? 14.672 23.484 31.812 1 97.12 325 HIS B O 1
ATOM 5511 N N . LEU B 1 326 ? 14.102 25.109 30.453 1 97.12 326 LEU B N 1
ATOM 5512 C CA . LEU B 1 326 ? 13.703 24.188 29.391 1 97.12 326 LEU B CA 1
ATOM 5513 C C . LEU B 1 326 ? 14.875 23.312 28.969 1 97.12 326 LEU B C 1
ATOM 5515 O O . LEU B 1 326 ? 14.734 22.094 28.844 1 97.12 326 LEU B O 1
ATOM 5519 N N . ALA B 1 327 ? 16 23.938 28.766 1 97.62 327 ALA B N 1
ATOM 5520 C CA . ALA B 1 327 ? 17.203 23.219 28.375 1 97.62 327 ALA B CA 1
ATOM 5521 C C . ALA B 1 327 ? 17.562 22.141 29.391 1 97.62 327 ALA B C 1
ATOM 5523 O O . ALA B 1 327 ? 17.984 21.031 29.016 1 97.62 327 ALA B O 1
ATOM 5524 N N . GLN B 1 328 ? 17.391 22.484 30.594 1 96.81 328 GLN B N 1
ATOM 5525 C CA . GLN B 1 328 ? 17.703 21.547 31.672 1 96.81 328 GLN B CA 1
ATOM 5526 C C . GLN B 1 328 ? 16.766 20.344 31.656 1 96.81 328 GLN B C 1
ATOM 5528 O O . GLN B 1 328 ? 17.188 19.203 31.828 1 96.81 328 GLN B O 1
ATOM 5533 N N . ILE B 1 329 ? 15.562 20.625 31.469 1 96.81 329 ILE B N 1
ATOM 5534 C CA . ILE B 1 329 ? 14.57 19.562 31.453 1 96.81 329 ILE B CA 1
ATOM 5535 C C . ILE B 1 329 ? 14.82 18.641 30.266 1 96.81 329 ILE B C 1
ATOM 5537 O O . ILE B 1 329 ? 14.758 17.406 30.391 1 96.81 329 ILE B O 1
ATOM 5541 N N . LEU B 1 330 ? 15.062 19.234 29.125 1 96.69 330 LEU B N 1
ATOM 5542 C CA . LEU B 1 330 ? 15.289 18.469 27.906 1 96.69 330 LEU B CA 1
ATOM 5543 C C . LEU B 1 330 ? 16.484 17.531 28.062 1 96.69 330 LEU B C 1
ATOM 5545 O O . LEU B 1 330 ? 16.516 16.438 27.484 1 96.69 330 LEU B O 1
ATOM 5549 N N . SER B 1 331 ? 17.469 17.969 28.812 1 96 331 SER B N 1
ATOM 5550 C CA . SER B 1 331 ? 18.688 17.188 29.031 1 96 331 SER B CA 1
ATOM 5551 C C . SER B 1 331 ? 18.375 15.891 29.766 1 96 331 SER B C 1
ATOM 5553 O O . SER B 1 331 ? 19.188 14.953 29.75 1 96 331 SER B O 1
ATOM 5555 N N . GLN B 1 332 ? 17.234 15.867 30.328 1 94.62 332 GLN B N 1
ATOM 5556 C CA . GLN B 1 332 ? 16.844 14.68 31.094 1 94.62 332 GLN B CA 1
ATOM 5557 C C . GLN B 1 332 ? 15.875 13.812 30.297 1 94.62 332 GLN B C 1
ATOM 5559 O O . GLN B 1 332 ? 15.398 12.789 30.797 1 94.62 332 GLN B O 1
ATOM 5564 N N . LYS B 1 333 ? 15.609 14.227 29.141 1 93.88 333 LYS B N 1
ATOM 5565 C CA . LYS B 1 333 ? 14.648 13.508 28.297 1 93.88 333 LYS B CA 1
ATOM 5566 C C . LYS B 1 333 ? 15.328 12.938 27.062 1 93.88 333 LYS B C 1
ATOM 5568 O O . LYS B 1 333 ? 16.453 13.328 26.719 1 93.88 333 LYS B O 1
ATOM 5573 N N . THR B 1 334 ? 14.703 11.945 26.484 1 92 334 THR B N 1
ATOM 5574 C CA . THR B 1 334 ? 15.148 11.359 25.219 1 92 334 THR B CA 1
ATOM 5575 C C . THR B 1 334 ? 14.016 11.328 24.203 1 92 334 THR B C 1
ATOM 5577 O O . THR B 1 334 ? 12.852 11.539 24.562 1 92 334 THR B O 1
ATOM 5580 N N . TRP B 1 335 ? 14.453 11.219 22.953 1 85.81 335 TRP B N 1
ATOM 5581 C CA . TRP B 1 335 ? 13.445 11.102 21.906 1 85.81 335 TRP B CA 1
ATOM 5582 C C . TRP B 1 335 ? 13.844 10.055 20.875 1 85.81 335 TRP B C 1
ATOM 5584 O O . TRP B 1 335 ? 15 9.609 20.844 1 85.81 335 TRP B O 1
ATOM 5594 N N . GLU B 1 336 ? 12.805 9.617 20.016 1 77.06 336 GLU B N 1
ATOM 5595 C CA . GLU B 1 336 ? 13.055 8.602 19 1 77.06 336 GLU B CA 1
ATOM 5596 C C . GLU B 1 336 ? 12.945 9.195 17.594 1 77.06 336 GLU B C 1
ATOM 5598 O O . GLU B 1 336 ? 12.211 10.156 17.375 1 77.06 336 GLU B O 1
#

Foldseek 3Di:
DDQDPDDPDDPPQVSLVSLVVVLLVVVCVLPVVLSVQLCDVAPDDPPDDQDWDKAAQDDDPVDTDRIDIDHFFEDEAEDEDAALDDDLVVQLVCVVVDDPGQAAEYEYEFLDWHDPVVVVVSVVVQVVVQVPPPHGYHYDTDYPVVSLVSSVVSDDLVSVVSVQSSLVSQLVCVVSVSHPLVPQAQKEKEFEQAPCVVVCQVLQKDKDAPPRRDRRHQKYFYDYDQWGFKMFGFQWKKKWAADPVRDIDIDTPGHDDDPSNVVSVVVVCVVCVVVPDHPHIMMMTGGPHIETAGQGEDDDDDRDGMDMDRNCVQVVHPDDDDRNVNRVSSNVHYHD/DDQDPDDPDDPPQVSLVSLVVVLLVVVCVLPVVLSVQLCDVAPDDPPDDQDWDKAAQDDDPVDTDRIDIDHFFEDEAEDEDAALDDDLVVQLVCVVVDDPGQAAEYEYEFLDWHDPVVVVVNVVVQVVVQVPPPHGYHYDTDYPVVSLVSSVVSDDLVSVVSVQSSLVSQLVCVVSVSHPLVPQAQKEKEFEQAPCVVVCQVLQKDKDAPPRRDRRHQKYFYDYDQWGFKMFGFQWKKKWAQDPVRDIDIDTPGHDDDPSNVVSVVVVCVVCVVVPDHPHIMMMTGGPHIETAGQGEDDDDDRDGMDMDRNCVQVVHPDDDDRNVNRVSSNVHYHD

Secondary structure (DSSP, 8-state):
-PPPSS----SHHHHHHHHHHHHHHHHHHH-HHHHHHHHHTTTS-TT---S-EEEEEEE-SS-EEEEEEEE--EEEEEEE-SSS---HHHHHHHGGG--S-SEEEEEEEESSPPPHHHHHHHHHHHHHHHTT-SSPEEEEEEEHHHHHHHHHHHS-TT-HHHHHHHHHHHHHHHHTTSS-GGGGGGEEEEEE-TTTHHHHHHHTEEEEETTS-----SEEEEEETTEEEEEEEEEEEEEEEE-TTSPEEEEEEES---HHHHHHHHHHHHHHHHTT---SEEEEEEEEEEEEEEEEE-SSS---S-EEEEHHHHHTSSS---HHHHHHHHTT-EE-/-PPPSS----SHHHHHHHHHHHHHHHHHHH-HHHHHHHHHTTTS-TT---S-EEEEEEE-SS-EEEEEEEE--EEEEEEE-SSS---HHHHHHHGGG--S-SEEEEEEEESSPPPHHHHHHHHHHHHHHHTT-SSPEEEEEEEHHHHHHHHHHHS-TT-HHHHHHHHHHHHHHHHTTSS-GGGGGGEEEEEE-TTTHHHHHHHTEEEEETTS-----SEEEEEETTEEEEEEEEEEEEEEEE-TTSPEEEEEEES---HHHHHHHHHHHHHHHHTT---SEEEEEEEEEEEEEEEEE-SSS--SS-EEEEHHHHHTSSS---HHHHHHHHTT-EE-

Sequence (672 aa):
MKIHYFQRYHAKENVATANTMLLLSRLYQYSTDKFFRFLNSWAFPEGFESEIVFQLQEKNDKSVLDATITQDSFKIAVETKLSDWFYTDQLERHLSSFKNEKQKVLLTLAPEYMETEKRKMFESRLATYNASQDTPIRHVNTTFEELVNRIQEVIDDRDYEMQEVLEDYLNYCYHDGLIPVSDGWKFMRVQLAGTTFDFNVRENLYYDNIERGFRAHRYLGLYKNKSVRAVGEVIAIITGVKDQNGALTYQVEQGELTEERKKAIERAILDGKQYGYELVATRFFFVKQFYETDFRKSTPRAPMGTRIFDLTTVLGSTEIPDTEHLAQILSQKTWEMKIHYFQRYHAKENVATANTMLLLSRLYQYSTDKFFRFLNSWAFPEGFESEIVFQLQEKNDKSVLDATITQDSFKIAVETKLSDWFYTDQLERHLSSFKNEKQKVLLTLAPEYMETEKRKMFESRLATYNASQDTPIRHVNTTFEELVNRIQEVIDDRDYEMQEVLEDYLNYCYHDGLIPVSDGWKFMRVQLAGTTFDFNVRENLYYDNIERGFRAHRYLGLYKNKSVRAVGEVIAIITGVKDQNGALTYQVEQGELTEERKKAIERAILDGKQYGYELVATRFFFVKQFYETDFRKSTPRAPMGTRIFDLTTVLGSTEIPDTEHLAQILSQKTWE

Organism: NCBI:txid2903556

Solvent-accessible surface area (backbone atoms only — not comparable to full-atom values): 36178 Å² total; per-residue (Å²): 89,73,77,57,94,61,88,83,58,79,53,66,54,54,36,52,47,51,52,50,50,40,51,52,49,47,39,36,72,73,31,56,66,43,36,48,51,41,42,50,70,71,72,45,64,89,86,67,60,79,55,76,42,58,30,46,57,43,74,49,100,75,34,70,36,51,27,34,42,36,31,52,24,32,37,36,40,32,45,66,37,82,44,54,74,74,53,58,70,61,54,56,43,49,59,69,72,61,77,89,46,74,39,37,29,43,34,39,36,12,40,41,65,60,51,67,69,60,47,50,54,41,50,53,53,47,52,62,56,31,72,74,42,95,59,57,68,43,76,46,77,39,23,53,52,57,52,50,52,48,49,55,68,53,52,56,65,84,37,53,70,60,48,52,53,50,44,49,50,50,30,48,30,48,73,72,54,34,30,63,63,83,62,13,70,45,23,30,38,33,38,82,28,68,90,50,34,68,57,26,54,75,67,22,37,47,73,43,56,54,82,54,71,69,77,66,43,30,27,41,29,34,27,39,93,57,18,30,40,28,33,19,41,54,59,28,30,37,34,35,35,48,48,98,87,64,51,73,46,77,44,77,77,36,66,72,90,44,72,67,54,52,51,48,50,52,50,48,49,56,51,31,46,76,74,68,44,80,77,46,48,27,30,35,40,31,29,78,46,55,29,70,29,43,33,31,46,74,53,88,70,70,73,64,69,74,43,76,40,54,44,36,66,76,65,73,30,96,67,79,66,59,59,64,57,42,20,54,53,36,40,76,40,71,43,121,89,71,77,58,95,61,89,82,58,79,53,67,55,55,36,52,47,51,51,51,50,42,52,52,50,49,41,36,71,72,31,57,66,43,37,48,52,42,43,51,72,71,72,44,64,88,85,66,59,78,54,77,43,59,29,48,56,42,74,48,99,77,35,71,35,51,24,34,43,35,31,53,25,32,37,37,40,31,44,65,39,81,44,54,74,74,53,57,70,59,54,56,42,50,59,69,72,62,79,87,46,73,37,37,29,43,35,39,37,12,40,41,65,59,53,66,70,59,46,50,53,42,50,52,52,48,51,60,57,32,71,75,41,96,57,56,68,42,78,45,78,41,23,53,54,57,51,50,51,47,49,55,69,52,52,55,64,84,37,54,71,59,50,51,53,50,42,48,51,50,30,48,29,46,73,72,54,33,30,63,62,81,62,13,70,46,23,30,37,31,37,81,28,69,89,50,34,68,59,26,53,75,66,22,39,48,74,42,57,56,83,55,70,66,76,67,43,30,28,41,29,35,27,40,93,58,18,29,39,28,34,21,41,54,59,27,30,38,34,36,36,48,47,98,86,64,51,72,46,78,44,76,76,37,67,72,91,45,73,67,55,53,52,50,51,51,50,46,48,55,53,30,46,75,74,69,45,79,76,45,48,26,30,36,41,31,29,79,47,56,27,71,31,42,34,30,47,74,53,86,69,68,74,62,67,75,44,78,40,54,45,36,67,77,65,73,32,96,65,78,67,59,59,65,58,42,18,55,54,38,40,75,39,71,45,121

Radius of gyration: 32.41 Å; Cα contacts (8 Å, |Δi|>4): 1198; chains: 2; bounding box: 70×88×69 Å

pLDDT: mean 87.31, std 9.85, range [43.38, 98.19]